Protein AF-0000000081577830 (afdb_homodimer)

Sequence (692 aa):
MSDTYVVVGAGIVGLYTAYSLVYEAGVSPKDITIAAAHIPGDQSINYTSPWAGGNFSCISPGDKKSLSYDRYTYTHLSEIQKRLGGPSCGLDMRPATDYFHKYPPAKKMESLKEYVKDFRILEKSALPKGIVFGISYTTWNFNCPLFLQNLASFLEKLGVTIIKKKLEHLSQAFLSPNTKVVFNCTGIGAITLGGVKDTNVYPTRGQVVVIKAPHIQFNMCLWSNESATYIIPRPNSNGELVMGGFLQKGISTGDTFKHETEDIIKRATKMAPQILDRPLDVVRVAAGLRPSRHGGPRIELEEVEDGKLVIHNYGASGYGYQGGWGMAHDAVRLLIKAQRASQASLMSDTYVVVGAGIVGLYTAYSLVYEAGVSPKDITIAAAHIPGDQSINYTSPWAGGNFSCISPGDKKSLSYDRYTYTHLSEIQKRLGGPSCGLDMRPATDYFHKYPPAKKMESLKEYVKDFRILEKSALPKGIVFGISYTTWNFNCPLFLQNLASFLEKLGVTIIKKKLEHLSQAFLSPNTKVVFNCTGIGAITLGGVKDTNVYPTRGQVVVIKAPHIQFNMCLWSNESATYIIPRPNSNGELVMGGFLQKGISTGDTFKHETEDIIKRATKMAPQILDRPLDVVRVAAGLRPSRHGGPRIELEEVEDGKLVIHNYGASGYGYQGGWGMAHDAVRLLIKAQRASQASL

InterPro domains:
  IPR006076 FAD dependent oxidoreductase [PF01266] (5-332)
  IPR006181 D-amino acid oxidase, conserved site [PS00677] (310-328)
  IPR023209 D-amino-acid oxidase [PIRSF000189] (6-340)
  IPR023209 D-amino-acid oxidase [PTHR11530] (4-336)

Structure (mmCIF, N/CA/C/O backbone):
data_AF-0000000081577830-model_v1
#
loop_
_entity.id
_entity.type
_entity.pdbx_description
1 polymer 'FAD dependent oxidoreductase domain-containing protein'
#
loop_
_atom_site.group_PDB
_atom_site.id
_atom_site.type_symbol
_atom_site.label_atom_id
_atom_site.label_alt_id
_atom_site.label_comp_id
_atom_site.label_asym_id
_atom_site.label_entity_id
_atom_site.label_seq_id
_atom_site.pdbx_PDB_ins_code
_atom_site.Cartn_x
_atom_site.Cartn_y
_atom_site.Cartn_z
_atom_site.occupancy
_atom_site.B_iso_or_equiv
_atom_site.auth_seq_id
_atom_site.auth_comp_id
_atom_site.auth_asym_id
_atom_site.auth_atom_id
_atom_site.pdbx_PDB_model_num
ATOM 1 N N . MET A 1 1 ? -21.297 -30 0.732 1 53.53 1 MET A N 1
ATOM 2 C CA . MET A 1 1 ? -20.047 -29.75 0.029 1 53.53 1 MET A CA 1
ATOM 3 C C . MET A 1 1 ? -18.938 -30.625 0.57 1 53.53 1 MET A C 1
ATOM 5 O O . MET A 1 1 ? -18.734 -30.734 1.784 1 53.53 1 MET A O 1
ATOM 9 N N . SER A 1 2 ? -18.375 -31.672 -0.211 1 71.88 2 SER A N 1
ATOM 10 C CA . SER A 1 2 ? -17.391 -32.562 0.394 1 71.88 2 SER A CA 1
ATOM 11 C C . SER A 1 2 ? -15.984 -31.938 0.302 1 71.88 2 SER A C 1
ATOM 13 O O . SER A 1 2 ? -15.641 -31.312 -0.703 1 71.88 2 SER A O 1
ATOM 15 N N . ASP A 1 3 ? -15.305 -31.312 1.449 1 90.06 3 ASP A N 1
ATOM 16 C CA . ASP A 1 3 ? -13.961 -30.781 1.636 1 90.06 3 ASP A CA 1
ATOM 17 C C . ASP A 1 3 ? -12.953 -31.906 1.854 1 90.06 3 ASP A C 1
ATOM 19 O O . ASP A 1 3 ? -12.164 -31.859 2.807 1 90.06 3 ASP A O 1
ATOM 23 N N . THR A 1 4 ? -13.016 -32.844 0.795 1 96 4 THR A N 1
ATOM 24 C CA . THR A 1 4 ? -12.078 -33.969 0.872 1 96 4 THR A CA 1
ATOM 25 C C . THR A 1 4 ? -10.641 -33.469 0.693 1 96 4 THR A C 1
ATOM 27 O O . THR A 1 4 ? -9.727 -34 1.339 1 96 4 THR A O 1
ATOM 30 N N . TYR A 1 5 ? -10.5 -32.531 -0.197 1 98.5 5 TYR A N 1
ATOM 31 C CA . TYR A 1 5 ? -9.203 -31.922 -0.468 1 98.5 5 TYR A CA 1
ATOM 32 C C . TYR A 1 5 ? -9.211 -30.453 -0.041 1 98.5 5 TYR A C 1
ATOM 34 O O . TYR A 1 5 ? -10.078 -29.688 -0.449 1 98.5 5 TYR A O 1
ATOM 42 N N . VAL A 1 6 ? -8.242 -30.062 0.773 1 98.88 6 VAL A N 1
ATOM 43 C CA . VAL A 1 6 ? -8.133 -28.672 1.206 1 98.88 6 VAL A CA 1
ATOM 44 C C . VAL A 1 6 ? -6.777 -28.109 0.792 1 98.88 6 VAL A C 1
ATOM 46 O O . VAL A 1 6 ? -5.738 -28.734 1.025 1 98.88 6 VAL A O 1
ATOM 49 N N . VAL A 1 7 ? -6.77 -27.062 0.081 1 98.94 7 VAL A N 1
ATOM 50 C CA . VAL A 1 7 ? -5.57 -26.297 -0.226 1 98.94 7 VAL A CA 1
ATOM 51 C C . VAL A 1 7 ? -5.48 -25.078 0.706 1 98.94 7 VAL A C 1
ATOM 53 O O . VAL A 1 7 ? -6.398 -24.266 0.756 1 98.94 7 VAL A O 1
ATOM 56 N N . VAL A 1 8 ? -4.402 -24.969 1.472 1 98.88 8 VAL A N 1
ATOM 57 C CA . VAL A 1 8 ? -4.211 -23.844 2.383 1 98.88 8 VAL A CA 1
ATOM 58 C C . VAL A 1 8 ? -3.371 -22.766 1.702 1 98.88 8 VAL A C 1
ATOM 60 O O . VAL A 1 8 ? -2.176 -22.969 1.469 1 98.88 8 VAL A O 1
ATOM 63 N N . GLY A 1 9 ? -3.977 -21.641 1.479 1 98.69 9 GLY A N 1
ATOM 64 C CA . GLY A 1 9 ? -3.344 -20.547 0.757 1 98.69 9 GLY A CA 1
ATOM 65 C C . GLY A 1 9 ? -3.99 -20.266 -0.586 1 98.69 9 GLY A C 1
ATOM 66 O O . GLY A 1 9 ? -4.211 -21.188 -1.379 1 98.69 9 GLY A O 1
ATOM 67 N N . ALA A 1 10 ? -4.25 -19.031 -0.833 1 98.81 10 ALA A N 1
ATOM 68 C CA . ALA A 1 10 ? -4.91 -18.625 -2.074 1 98.81 10 ALA A CA 1
ATOM 69 C C . ALA A 1 10 ? -3.973 -17.797 -2.949 1 98.81 10 ALA A C 1
ATOM 71 O O . ALA A 1 10 ? -4.422 -16.953 -3.723 1 98.81 10 ALA A O 1
ATOM 72 N N . GLY A 1 11 ? -2.66 -17.922 -2.764 1 98.69 11 GLY A N 1
ATOM 73 C CA . GLY A 1 11 ? -1.699 -17.375 -3.707 1 98.69 11 GLY A CA 1
ATOM 74 C C . GLY A 1 11 ? -1.603 -18.172 -4.992 1 98.69 11 GLY A C 1
ATOM 75 O O . GLY A 1 11 ? -2.398 -19.078 -5.223 1 98.69 11 GLY A O 1
ATOM 76 N N . ILE A 1 12 ? -0.641 -17.844 -5.766 1 98.94 12 ILE A N 1
ATOM 77 C CA . ILE A 1 12 ? -0.564 -18.422 -7.102 1 98.94 12 ILE A CA 1
ATOM 78 C C . ILE A 1 12 ? -0.276 -19.922 -7 1 98.94 12 ILE A C 1
ATOM 80 O O . ILE A 1 12 ? -0.85 -20.719 -7.742 1 98.94 12 ILE A O 1
ATOM 84 N N . VAL A 1 13 ? 0.567 -20.312 -6.074 1 98.88 13 VAL A N 1
ATOM 85 C CA . VAL A 1 13 ? 0.909 -21.719 -5.922 1 98.88 13 VAL A CA 1
ATOM 86 C C . VAL A 1 13 ? -0.317 -22.5 -5.453 1 98.88 13 VAL A C 1
ATOM 88 O O . VAL A 1 13 ? -0.563 -23.609 -5.914 1 98.88 13 VAL A O 1
ATOM 91 N N . GLY A 1 14 ? -1.089 -21.891 -4.559 1 98.94 14 GLY A N 1
ATOM 92 C CA . GLY A 1 14 ? -2.324 -22.531 -4.133 1 98.94 14 GLY A CA 1
ATOM 93 C C . GLY A 1 14 ? -3.34 -22.672 -5.25 1 98.94 14 GLY A C 1
ATOM 94 O O . GLY A 1 14 ? -3.947 -23.734 -5.41 1 98.94 14 GLY A O 1
ATOM 95 N N . LEU A 1 15 ? -3.486 -21.672 -5.984 1 98.94 15 LEU A N 1
ATOM 96 C CA . LEU A 1 15 ? -4.445 -21.703 -7.082 1 98.94 15 LEU A CA 1
ATOM 97 C C . LEU A 1 15 ? -4.004 -22.672 -8.164 1 98.94 15 LEU A C 1
ATOM 99 O O . LEU A 1 15 ? -4.82 -23.438 -8.703 1 98.94 15 LEU A O 1
ATOM 103 N N . TYR A 1 16 ? -2.693 -22.688 -8.484 1 98.94 16 TYR A N 1
ATOM 104 C CA . TYR A 1 16 ? -2.158 -23.688 -9.414 1 98.94 16 TYR A CA 1
ATOM 105 C C . TYR A 1 16 ? -2.408 -25.094 -8.906 1 98.94 16 TYR A C 1
ATOM 107 O O . TYR A 1 16 ? -2.723 -26 -9.688 1 98.94 16 TYR A O 1
ATOM 115 N N . THR A 1 17 ? -2.24 -25.266 -7.625 1 98.94 17 THR A N 1
ATOM 116 C CA . THR A 1 17 ? -2.434 -26.578 -7.035 1 98.94 17 THR A CA 1
ATOM 117 C C . THR A 1 17 ? -3.885 -27.031 -7.176 1 98.94 17 THR A C 1
ATOM 119 O O . THR A 1 17 ? -4.152 -28.156 -7.59 1 98.94 17 THR A O 1
ATOM 122 N N . ALA A 1 18 ? -4.809 -26.141 -6.852 1 98.94 18 ALA A N 1
ATOM 123 C CA . ALA A 1 18 ? -6.223 -26.469 -7.031 1 98.94 18 ALA A CA 1
ATOM 124 C C . ALA A 1 18 ? -6.535 -26.781 -8.492 1 98.94 18 ALA A C 1
ATOM 126 O O . ALA A 1 18 ? -7.266 -27.719 -8.789 1 98.94 18 ALA A O 1
ATOM 127 N N . TYR A 1 19 ? -5.984 -26 -9.367 1 98.88 19 TYR A N 1
ATOM 128 C CA . TYR A 1 19 ? -6.16 -26.219 -10.797 1 98.88 19 TYR A CA 1
ATOM 129 C C . TYR A 1 19 ? -5.648 -27.609 -11.195 1 98.88 19 TYR A C 1
ATOM 131 O O . TYR A 1 19 ? -6.328 -28.328 -11.922 1 98.88 19 TYR A O 1
ATOM 139 N N . SER A 1 20 ? -4.461 -27.969 -10.727 1 98.88 20 SER A N 1
ATOM 140 C CA . SER A 1 20 ? -3.84 -29.25 -11.055 1 98.88 20 SER A CA 1
ATOM 141 C C . SER A 1 20 ? -4.625 -30.406 -10.461 1 98.88 20 SER A C 1
ATOM 143 O O . SER A 1 20 ? -4.691 -31.484 -11.047 1 98.88 20 SER A O 1
ATOM 145 N N . LEU A 1 21 ? -5.207 -30.203 -9.289 1 98.81 21 LEU A N 1
ATOM 146 C CA . LEU A 1 21 ? -6.059 -31.234 -8.703 1 98.81 21 LEU A CA 1
ATOM 147 C C . LEU A 1 21 ? -7.223 -31.562 -9.633 1 98.81 21 LEU A C 1
ATOM 149 O O . LEU A 1 21 ? -7.543 -32.719 -9.836 1 98.81 21 LEU A O 1
ATOM 153 N N . VAL A 1 22 ? -7.816 -30.531 -10.188 1 98.62 22 VAL A N 1
ATOM 154 C CA . VAL A 1 22 ? -8.984 -30.703 -11.055 1 98.62 22 VAL A CA 1
ATOM 155 C C . VAL A 1 22 ? -8.555 -31.344 -12.367 1 98.62 22 VAL A C 1
ATOM 157 O O . VAL A 1 22 ? -9.078 -32.406 -12.758 1 98.62 22 VAL A O 1
ATOM 160 N N . TYR A 1 23 ? -7.523 -30.859 -12.984 1 98.19 23 TYR A N 1
ATOM 161 C CA . TYR A 1 23 ? -7.293 -31.156 -14.398 1 98.19 23 TYR A CA 1
ATOM 162 C C . TYR A 1 23 ? -6.246 -32.25 -14.555 1 98.19 23 TYR A C 1
ATOM 164 O O . TYR A 1 23 ? -6.195 -32.938 -15.578 1 98.19 23 TYR A O 1
ATOM 172 N N . GLU A 1 24 ? -5.414 -32.375 -13.539 1 97.19 24 GLU A N 1
ATOM 173 C CA . GLU A 1 24 ? -4.387 -33.406 -13.641 1 97.19 24 GLU A CA 1
ATOM 174 C C . GLU A 1 24 ? -4.766 -34.656 -12.828 1 97.19 24 GLU A C 1
ATOM 176 O O . GLU A 1 24 ? -4.633 -35.781 -13.305 1 97.19 24 GLU A O 1
ATOM 181 N N . ALA A 1 25 ? -5.273 -34.406 -11.664 1 97.75 25 ALA A N 1
ATOM 182 C CA . ALA A 1 25 ? -5.605 -35.531 -10.789 1 97.75 25 ALA A CA 1
ATOM 183 C C . ALA A 1 25 ? -7.051 -35.969 -11 1 97.75 25 ALA A C 1
ATOM 185 O O . ALA A 1 25 ? -7.457 -37.031 -10.5 1 97.75 25 ALA A O 1
ATOM 186 N N . GLY A 1 26 ? -7.875 -35.188 -11.68 1 97.31 26 GLY A N 1
ATOM 187 C CA . GLY A 1 26 ? -9.25 -35.562 -11.977 1 97.31 26 GLY A CA 1
ATOM 188 C C . GLY A 1 26 ? -10.172 -35.438 -10.773 1 97.31 26 GLY A C 1
ATOM 189 O O . GLY A 1 26 ? -11.234 -36.062 -10.734 1 97.31 26 GLY A O 1
ATOM 190 N N . VAL A 1 27 ? -9.766 -34.656 -9.852 1 97.62 27 VAL A N 1
ATOM 191 C CA . VAL A 1 27 ? -10.57 -34.469 -8.648 1 97.62 27 VAL A CA 1
ATOM 192 C C . VAL A 1 27 ? -11.781 -33.594 -8.984 1 97.62 27 VAL A C 1
ATOM 194 O O . VAL A 1 27 ? -11.664 -32.625 -9.734 1 97.62 27 VAL A O 1
ATOM 197 N N . SER A 1 28 ? -12.961 -33.969 -8.477 1 98.06 28 SER A N 1
ATOM 198 C CA . SER A 1 28 ? -14.133 -33.125 -8.648 1 98.06 28 SER A CA 1
ATOM 199 C C . SER A 1 28 ? -13.938 -31.766 -7.984 1 98.06 28 SER A C 1
ATOM 201 O O . SER A 1 28 ? -13.555 -31.688 -6.816 1 98.06 28 SER A O 1
ATOM 203 N N . PRO A 1 29 ? -14.211 -30.703 -8.695 1 98.31 29 PRO A N 1
ATOM 204 C CA . PRO A 1 29 ? -14.031 -29.375 -8.094 1 98.31 29 PRO A CA 1
ATOM 205 C C . PRO A 1 29 ? -14.836 -29.188 -6.812 1 98.31 29 PRO A C 1
ATOM 207 O O . PRO A 1 29 ? -14.406 -28.469 -5.906 1 98.31 29 PRO A O 1
ATOM 210 N N . LYS A 1 30 ? -15.969 -29.812 -6.723 1 97.75 30 LYS A N 1
ATOM 211 C CA . LYS A 1 30 ? -16.844 -29.672 -5.566 1 97.75 30 LYS A CA 1
ATOM 212 C C . LYS A 1 30 ? -16.219 -30.266 -4.316 1 97.75 30 LYS A C 1
ATOM 214 O O . LYS A 1 30 ? -16.672 -30.031 -3.199 1 97.75 30 LYS A O 1
ATOM 219 N N . ASP A 1 31 ? -15.18 -31.062 -4.484 1 98.12 31 ASP A N 1
ATOM 220 C CA . ASP A 1 31 ? -14.516 -31.719 -3.365 1 98.12 31 ASP A CA 1
ATOM 221 C C . ASP A 1 31 ? -13.305 -30.922 -2.893 1 98.12 31 ASP A C 1
ATOM 223 O O . ASP A 1 31 ? -12.617 -31.312 -1.949 1 98.12 31 ASP A O 1
ATOM 227 N N . ILE A 1 32 ? -13.031 -29.812 -3.512 1 98.75 32 ILE A N 1
ATOM 228 C CA . ILE A 1 32 ? -11.852 -29.016 -3.221 1 98.75 32 ILE A CA 1
ATOM 229 C C . ILE A 1 32 ? -12.258 -27.719 -2.5 1 98.75 32 ILE A C 1
ATOM 231 O O . ILE A 1 32 ? -13.156 -27.016 -2.955 1 98.75 32 ILE A O 1
ATOM 235 N N . THR A 1 33 ? -11.656 -27.422 -1.376 1 98.81 33 THR A N 1
ATOM 236 C CA . THR A 1 33 ? -11.797 -26.156 -0.68 1 98.81 33 THR A CA 1
ATOM 237 C C . THR A 1 33 ? -10.438 -25.469 -0.535 1 98.81 33 THR A C 1
ATOM 239 O O . THR A 1 33 ? -9.469 -26.078 -0.096 1 98.81 33 THR A O 1
ATOM 242 N N . ILE A 1 34 ? -10.344 -24.25 -0.996 1 98.81 34 ILE A N 1
ATOM 243 C CA . ILE A 1 34 ? -9.195 -23.406 -0.701 1 98.81 34 ILE A CA 1
ATOM 244 C C . ILE A 1 34 ? -9.484 -22.562 0.54 1 98.81 34 ILE A C 1
ATOM 246 O O . ILE A 1 34 ? -10.469 -21.812 0.578 1 98.81 34 ILE A O 1
ATOM 250 N N . ALA A 1 35 ? -8.719 -22.719 1.583 1 98.75 35 ALA A N 1
ATOM 251 C CA . ALA A 1 35 ? -8.82 -21.922 2.811 1 98.75 35 ALA A CA 1
ATOM 252 C C . ALA A 1 35 ? -7.621 -20.984 2.957 1 98.75 35 ALA A C 1
ATOM 254 O O . ALA A 1 35 ? -6.469 -21.422 2.902 1 98.75 35 ALA A O 1
ATOM 255 N N . ALA A 1 36 ? -7.828 -19.75 3.131 1 98.62 36 ALA A N 1
ATOM 256 C CA . ALA A 1 36 ? -6.715 -18.797 3.182 1 98.62 36 ALA A CA 1
ATOM 257 C C . ALA A 1 36 ? -7.055 -17.594 4.043 1 98.62 36 ALA A C 1
ATOM 259 O O . ALA A 1 36 ? -8.219 -17.188 4.129 1 98.62 36 ALA A O 1
ATOM 260 N N . ALA A 1 37 ? -6.039 -17.016 4.727 1 98.12 37 ALA A N 1
ATOM 261 C CA . ALA A 1 37 ? -6.215 -15.797 5.512 1 98.12 37 ALA A CA 1
ATOM 262 C C . ALA A 1 37 ? -6.57 -14.617 4.617 1 98.12 37 ALA A C 1
ATOM 264 O O . ALA A 1 37 ? -7.305 -13.711 5.027 1 98.12 37 ALA A O 1
ATOM 265 N N . HIS A 1 38 ? -6.008 -14.586 3.453 1 98.44 38 HIS A N 1
ATOM 266 C CA . HIS A 1 38 ? -6.266 -13.586 2.426 1 98.44 38 HIS A CA 1
ATOM 267 C C . HIS A 1 38 ? -6.617 -14.242 1.095 1 98.44 38 HIS A C 1
ATOM 269 O O . HIS A 1 38 ? -6.035 -15.258 0.725 1 98.44 38 HIS A O 1
ATOM 275 N N . ILE A 1 39 ? -7.527 -13.664 0.391 1 98.31 39 ILE A N 1
ATOM 276 C CA . ILE A 1 39 ? -7.984 -14.188 -0.89 1 98.31 39 ILE A CA 1
ATOM 277 C C . ILE A 1 39 ? -7.785 -13.141 -1.982 1 98.31 39 ILE A C 1
ATOM 279 O O . ILE A 1 39 ? -7.543 -11.969 -1.688 1 98.31 39 ILE A O 1
ATOM 283 N N . PRO A 1 40 ? -7.816 -13.578 -3.281 1 98.38 40 PRO A N 1
ATOM 284 C CA . PRO A 1 40 ? -7.633 -12.594 -4.352 1 98.38 40 PRO A CA 1
ATOM 285 C C . PRO A 1 40 ? -8.562 -11.391 -4.211 1 98.38 40 PRO A C 1
ATOM 287 O O . PRO A 1 40 ? -9.766 -11.555 -4.02 1 98.38 40 PRO A O 1
ATOM 290 N N . GLY A 1 41 ? -8.039 -10.219 -4.301 1 97.06 41 GLY A N 1
ATOM 291 C CA . GLY A 1 41 ? -8.742 -8.969 -4.035 1 97.06 41 GLY A CA 1
ATOM 292 C C . GLY A 1 41 ? -8.297 -8.305 -2.746 1 97.06 41 GLY A C 1
ATOM 293 O O . GLY A 1 41 ? -8.477 -7.094 -2.576 1 97.06 41 GLY A O 1
ATOM 294 N N . ASP A 1 42 ? -7.75 -9.094 -1.823 1 98.44 42 ASP A N 1
ATOM 295 C CA . ASP A 1 42 ? -7.145 -8.555 -0.609 1 98.44 42 ASP A CA 1
ATOM 296 C C . ASP A 1 42 ? -5.715 -8.094 -0.87 1 98.44 42 ASP A C 1
ATOM 298 O O . ASP A 1 42 ? -5.09 -8.508 -1.85 1 98.44 42 ASP A O 1
ATOM 302 N N . GLN A 1 43 ? -5.25 -7.262 -0.071 1 98 43 GLN A N 1
ATOM 303 C CA . GLN A 1 43 ? -3.832 -6.91 -0.058 1 98 43 GLN A CA 1
ATOM 304 C C . GLN A 1 43 ? -3.254 -7.016 1.35 1 98 43 GLN A C 1
ATOM 306 O O . GLN A 1 43 ? -3.854 -6.531 2.311 1 98 43 GLN A O 1
ATOM 311 N N . SER A 1 44 ? -2.164 -7.656 1.452 1 98.19 44 SER A N 1
ATOM 312 C CA . SER A 1 44 ? -1.4 -7.828 2.684 1 98.19 44 SER A CA 1
ATOM 313 C C . SER A 1 44 ? 0.067 -8.117 2.387 1 98.19 44 SER A C 1
ATOM 315 O O . SER A 1 44 ? 0.384 -8.805 1.414 1 98.19 44 SER A O 1
ATOM 317 N N . ILE A 1 45 ? 0.935 -7.637 3.262 1 97.38 45 ILE A N 1
ATOM 318 C CA . ILE A 1 45 ? 2.354 -7.945 3.109 1 97.38 45 ILE A CA 1
ATOM 319 C C . ILE A 1 45 ? 2.568 -9.453 3.223 1 97.38 45 ILE A C 1
ATOM 321 O O . ILE A 1 45 ? 3.535 -9.992 2.68 1 97.38 45 ILE A O 1
ATOM 325 N N . ASN A 1 46 ? 1.596 -10.102 3.838 1 97.12 46 ASN A N 1
ATOM 326 C CA . ASN A 1 46 ? 1.721 -11.539 4.055 1 97.12 46 ASN A CA 1
ATOM 327 C C . ASN A 1 46 ? 1.038 -12.336 2.943 1 97.12 46 ASN A C 1
ATOM 329 O O . ASN A 1 46 ? 1.094 -13.562 2.932 1 97.12 46 ASN A O 1
ATOM 333 N N . TYR A 1 47 ? 0.321 -11.727 2.1 1 98.19 47 TYR A N 1
ATOM 334 C CA . TYR A 1 47 ? -0.254 -12.312 0.896 1 98.19 47 TYR A CA 1
ATOM 335 C C . TYR A 1 47 ? 0.589 -11.984 -0.33 1 98.19 47 TYR A C 1
ATOM 337 O O . TYR A 1 47 ? 0.275 -11.047 -1.072 1 98.19 47 TYR A O 1
ATOM 345 N N . THR A 1 48 ? 1.57 -12.695 -0.574 1 98.19 48 THR A N 1
ATOM 346 C CA . THR A 1 48 ? 2.75 -12.305 -1.339 1 98.19 48 THR A CA 1
ATOM 347 C C . THR A 1 48 ? 2.43 -12.234 -2.83 1 98.19 48 THR A C 1
ATOM 349 O O . THR A 1 48 ? 2.975 -11.398 -3.549 1 98.19 48 THR A O 1
ATOM 352 N N . SER A 1 49 ? 1.497 -12.984 -3.324 1 98.31 49 SER A N 1
ATOM 353 C CA . SER A 1 49 ? 1.323 -13.242 -4.75 1 98.31 49 SER A CA 1
ATOM 354 C C . SER A 1 49 ? 0.891 -11.977 -5.488 1 98.31 49 SER A C 1
ATOM 356 O O . SER A 1 49 ? 1.336 -11.727 -6.609 1 98.31 49 SER A O 1
ATOM 358 N N . PRO A 1 50 ? 0.037 -11.141 -4.844 1 97.56 50 PRO A N 1
ATOM 359 C CA . PRO A 1 50 ? -0.429 -9.984 -5.605 1 97.56 50 PRO A CA 1
ATOM 360 C C . PRO A 1 50 ? 0.676 -8.961 -5.852 1 97.56 50 PRO A C 1
ATOM 362 O O . PRO A 1 50 ? 0.509 -8.047 -6.672 1 97.56 50 PRO A O 1
ATOM 365 N N . TRP A 1 51 ? 1.804 -9.047 -5.203 1 97.44 51 TRP A N 1
ATOM 366 C CA . TRP A 1 51 ? 2.814 -7.992 -5.203 1 97.44 51 TRP A CA 1
ATOM 367 C C . TRP A 1 51 ? 3.893 -8.273 -6.246 1 97.44 51 TRP A C 1
ATOM 369 O O . TRP A 1 51 ? 4.746 -7.426 -6.508 1 97.44 51 TRP A O 1
ATOM 379 N N . ALA A 1 52 ? 3.857 -9.406 -6.848 1 97.5 52 ALA A N 1
ATOM 380 C CA . ALA A 1 52 ? 4.914 -9.828 -7.766 1 97.5 52 ALA A CA 1
ATOM 381 C C . ALA A 1 52 ? 4.938 -8.953 -9.016 1 97.5 52 ALA A C 1
ATOM 383 O O . ALA A 1 52 ? 3.908 -8.406 -9.414 1 97.5 52 ALA A O 1
ATOM 384 N N . GLY A 1 53 ? 6.148 -8.773 -9.594 1 95.94 53 GLY A N 1
ATOM 385 C CA . GLY A 1 53 ? 6.234 -8.148 -10.906 1 95.94 53 GLY A CA 1
ATOM 386 C C . GLY A 1 53 ? 5.52 -8.938 -11.984 1 95.94 53 GLY A C 1
ATOM 387 O O . GLY A 1 53 ? 4.805 -8.359 -12.812 1 95.94 53 GLY A O 1
ATOM 388 N N . GLY A 1 54 ? 5.711 -10.258 -11.93 1 97.06 54 GLY A N 1
ATOM 389 C CA . GLY A 1 54 ? 4.871 -11.156 -12.703 1 97.06 54 GLY A CA 1
ATOM 390 C C . GLY A 1 54 ? 5.387 -11.375 -14.117 1 97.06 54 GLY A C 1
ATOM 391 O O . GLY A 1 54 ? 4.695 -11.078 -15.094 1 97.06 54 GLY A O 1
ATOM 392 N N . ASN A 1 55 ? 6.594 -11.805 -14.273 1 98.19 55 ASN A N 1
ATOM 393 C CA . ASN A 1 55 ? 7.078 -12.227 -15.578 1 98.19 55 ASN A CA 1
ATOM 394 C C . ASN A 1 55 ? 7.867 -13.531 -15.492 1 98.19 55 ASN A C 1
ATOM 396 O O . ASN A 1 55 ? 8.344 -13.906 -14.422 1 98.19 55 ASN A O 1
ATOM 400 N N . PHE A 1 56 ? 7.859 -14.273 -16.578 1 98.38 56 PHE A N 1
ATOM 401 C CA . PHE A 1 56 ? 8.836 -15.352 -16.719 1 98.38 56 PHE A CA 1
ATOM 402 C C . PHE A 1 56 ? 10.219 -14.781 -17.016 1 98.38 56 PHE A C 1
ATOM 404 O O . PHE A 1 56 ? 10.398 -14 -17.953 1 98.38 56 PHE A O 1
ATOM 411 N N . SER A 1 57 ? 11.203 -15.078 -16.156 1 96.06 57 SER A N 1
ATOM 412 C CA . SER A 1 57 ? 12.547 -14.516 -16.266 1 96.06 57 SER A CA 1
ATOM 413 C C . SER A 1 57 ? 13.602 -15.523 -15.844 1 96.06 57 SER A C 1
ATOM 415 O O . SER A 1 57 ? 13.32 -16.719 -15.703 1 96.06 57 SER A O 1
ATOM 417 N N . CYS A 1 58 ? 14.836 -15.047 -15.711 1 94.12 58 CYS A N 1
ATOM 418 C CA . CYS A 1 58 ? 15.961 -15.914 -15.352 1 94.12 58 CYS A CA 1
ATOM 419 C C . CYS A 1 58 ? 16.172 -15.93 -13.836 1 94.12 58 CYS A C 1
ATOM 421 O O . CYS A 1 58 ? 17.25 -16.312 -13.367 1 94.12 58 CYS A O 1
ATOM 423 N N . ILE A 1 59 ? 15.156 -15.648 -13.086 1 92.88 59 ILE A N 1
ATOM 424 C CA . ILE A 1 59 ? 15.297 -15.414 -11.656 1 92.88 59 ILE A CA 1
ATOM 425 C C . ILE A 1 59 ? 15.445 -16.75 -10.93 1 92.88 59 ILE A C 1
ATOM 427 O O . ILE A 1 59 ? 16.078 -16.812 -9.867 1 92.88 59 ILE A O 1
ATOM 431 N N . SER A 1 60 ? 14.859 -17.797 -11.461 1 94.62 60 SER A N 1
ATOM 432 C CA . SER A 1 60 ? 14.875 -19.094 -10.781 1 94.62 60 SER A CA 1
ATOM 433 C C . SER A 1 60 ? 16.281 -19.688 -10.75 1 94.62 60 SER A C 1
ATOM 435 O O . SER A 1 60 ? 17.109 -19.391 -11.625 1 94.62 60 SER A O 1
ATOM 437 N N . PRO A 1 61 ? 16.547 -20.562 -9.758 1 93.31 61 PRO A N 1
ATOM 438 C CA . PRO A 1 61 ? 17.828 -21.25 -9.742 1 93.31 61 PRO A CA 1
ATOM 439 C C . PRO A 1 61 ? 18.016 -22.188 -10.93 1 93.31 61 PRO A C 1
ATOM 441 O O . PRO A 1 61 ? 17.047 -22.516 -11.617 1 93.31 61 PRO A O 1
ATOM 444 N N . GLY A 1 62 ? 19.312 -22.562 -11.086 1 93.69 62 GLY A N 1
ATOM 445 C CA . GLY A 1 62 ? 19.656 -23.391 -12.234 1 93.69 62 GLY A CA 1
ATOM 446 C C . GLY A 1 62 ? 19.625 -24.875 -11.922 1 93.69 62 GLY A C 1
ATOM 447 O O . GLY A 1 62 ? 20.078 -25.688 -12.719 1 93.69 62 GLY A O 1
ATOM 448 N N . ASP A 1 63 ? 19.141 -25.219 -10.719 1 95.19 63 ASP A N 1
ATOM 449 C CA . ASP A 1 63 ? 19.078 -26.641 -10.383 1 95.19 63 ASP A CA 1
ATOM 450 C C . ASP A 1 63 ? 18 -27.344 -11.188 1 95.19 63 ASP A C 1
ATOM 452 O O . ASP A 1 63 ? 17.078 -26.703 -11.703 1 95.19 63 ASP A O 1
ATOM 456 N N . LYS A 1 64 ? 18.062 -28.656 -11.289 1 95.94 64 LYS A N 1
ATOM 457 C CA . LYS A 1 64 ? 17.234 -29.5 -12.156 1 95.94 64 LYS A CA 1
ATOM 458 C C . LYS A 1 64 ? 15.758 -29.312 -11.852 1 95.94 64 LYS A C 1
ATOM 460 O O . LYS A 1 64 ? 14.938 -29.156 -12.758 1 95.94 64 LYS A O 1
ATOM 465 N N . LYS A 1 65 ? 15.359 -29.297 -10.664 1 96.5 65 LYS A N 1
ATOM 466 C CA . LYS A 1 65 ? 13.961 -29.188 -10.273 1 96.5 65 LYS A CA 1
ATOM 467 C C . LYS A 1 65 ? 13.391 -27.828 -10.688 1 96.5 65 LYS A C 1
ATOM 469 O O . LYS A 1 65 ? 12.328 -27.766 -11.305 1 96.5 65 LYS A O 1
ATOM 474 N N . SER A 1 66 ? 14.086 -26.781 -10.336 1 96.88 66 SER A N 1
ATOM 475 C CA . SER A 1 66 ? 13.617 -25.438 -10.672 1 96.88 66 SER A CA 1
ATOM 476 C C . SER A 1 66 ? 13.477 -25.266 -12.188 1 96.88 66 SER A C 1
ATOM 478 O O . SER A 1 66 ? 12.516 -24.656 -12.656 1 96.88 66 SER A O 1
ATOM 480 N N . LEU A 1 67 ? 14.469 -25.828 -12.891 1 97.75 67 LEU A N 1
ATOM 481 C CA . LEU A 1 67 ? 14.406 -25.734 -14.344 1 97.75 67 LEU A CA 1
ATOM 482 C C . LEU A 1 67 ? 13.195 -26.484 -14.891 1 97.75 67 LEU A C 1
ATOM 484 O O . LEU A 1 67 ? 12.562 -26.047 -15.844 1 97.75 67 LEU A O 1
ATOM 488 N N . SER A 1 68 ? 12.906 -27.609 -14.312 1 98.12 68 SER A N 1
ATOM 489 C CA . SER A 1 68 ? 11.75 -28.391 -14.742 1 98.12 68 SER A CA 1
ATOM 490 C C . SER A 1 68 ? 10.445 -27.656 -14.438 1 98.12 68 SER A C 1
ATOM 492 O O . SER A 1 68 ? 9.492 -27.719 -15.219 1 98.12 68 SER A O 1
ATOM 494 N N . TYR A 1 69 ? 10.328 -26.984 -13.289 1 98.69 69 TYR A N 1
ATOM 495 C CA . TYR A 1 69 ? 9.156 -26.188 -12.938 1 98.69 69 TYR A CA 1
ATOM 496 C C . TYR A 1 69 ? 8.922 -25.078 -13.953 1 98.69 69 TYR A C 1
ATOM 498 O O . TYR A 1 69 ? 7.797 -24.859 -14.406 1 98.69 69 TYR A O 1
ATOM 506 N N . ASP A 1 70 ? 10.016 -24.391 -14.273 1 98.56 70 ASP A N 1
ATOM 507 C CA . ASP A 1 70 ? 9.953 -23.312 -15.25 1 98.56 70 ASP A CA 1
ATOM 508 C C . ASP A 1 70 ? 9.453 -23.812 -16.594 1 98.56 70 ASP A C 1
ATOM 510 O O . ASP A 1 70 ? 8.547 -23.219 -17.188 1 98.56 70 ASP A O 1
ATOM 514 N N . ARG A 1 71 ? 10.062 -24.906 -17.031 1 98.75 71 ARG A N 1
ATOM 515 C CA . ARG A 1 71 ? 9.688 -25.469 -18.328 1 98.75 71 ARG A CA 1
ATOM 516 C C . ARG A 1 71 ? 8.211 -25.844 -18.344 1 98.75 71 ARG A C 1
ATOM 518 O O . ARG A 1 71 ? 7.484 -25.5 -19.281 1 98.75 71 ARG A O 1
ATOM 525 N N . TYR A 1 72 ? 7.797 -26.547 -17.344 1 98.81 72 TYR A N 1
ATOM 526 C CA . TYR A 1 72 ? 6.406 -26.984 -17.281 1 98.81 72 TYR A CA 1
ATOM 527 C C . TYR A 1 72 ? 5.461 -25.781 -17.297 1 98.81 72 TYR A C 1
ATOM 529 O O . TYR A 1 72 ? 4.5 -25.766 -18.078 1 98.81 72 TYR A O 1
ATOM 537 N N . THR A 1 73 ? 5.723 -24.828 -16.484 1 98.88 73 THR A N 1
ATOM 538 C CA . THR A 1 73 ? 4.84 -23.672 -16.359 1 98.88 73 THR A CA 1
ATOM 539 C C . THR A 1 73 ? 4.797 -22.891 -17.672 1 98.88 73 THR A C 1
ATOM 541 O O . THR A 1 73 ? 3.719 -22.609 -18.188 1 98.88 73 THR A O 1
ATOM 544 N N . TYR A 1 74 ? 5.984 -22.609 -18.234 1 98.88 74 TYR A N 1
ATOM 545 C CA . TYR A 1 74 ? 6.078 -21.812 -19.453 1 98.88 74 TYR A CA 1
ATOM 546 C C . TYR A 1 74 ? 5.281 -22.453 -20.578 1 98.88 74 TYR A C 1
ATOM 548 O O . TYR A 1 74 ? 4.539 -21.766 -21.281 1 98.88 74 TYR A O 1
ATOM 556 N N . THR A 1 75 ? 5.383 -23.75 -20.703 1 98.75 75 THR A N 1
ATOM 557 C CA . THR A 1 75 ? 4.84 -24.422 -21.875 1 98.75 75 THR A CA 1
ATOM 558 C C . THR A 1 75 ? 3.348 -24.703 -21.703 1 98.75 75 THR A C 1
ATOM 560 O O . THR A 1 75 ? 2.654 -25.031 -22.656 1 98.75 75 THR A O 1
ATOM 563 N N . HIS A 1 76 ? 2.822 -24.5 -20.516 1 98.69 76 HIS A N 1
ATOM 564 C CA . HIS A 1 76 ? 1.43 -24.875 -20.297 1 98.69 76 HIS A CA 1
ATOM 565 C C . HIS A 1 76 ? 0.562 -23.656 -20.047 1 98.69 76 HIS A C 1
ATOM 567 O O . HIS A 1 76 ? -0.668 -23.734 -20.109 1 98.69 76 HIS A O 1
ATOM 573 N N . LEU A 1 77 ? 1.098 -22.516 -19.828 1 98.69 77 LEU A N 1
ATOM 574 C CA . LEU A 1 77 ? 0.358 -21.328 -19.422 1 98.69 77 LEU A CA 1
ATOM 575 C C . LEU A 1 77 ? -0.683 -20.938 -20.469 1 98.69 77 LEU A C 1
ATOM 577 O O . L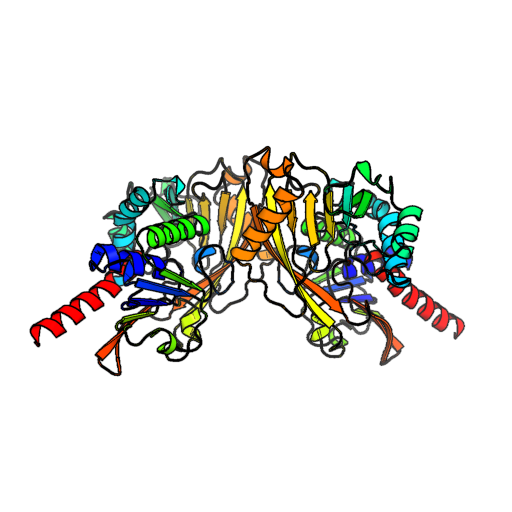EU A 1 77 ? -1.718 -20.359 -20.141 1 98.69 77 LEU A O 1
ATOM 581 N N . SER A 1 78 ? -0.416 -21.266 -21.703 1 98.44 78 SER A N 1
ATOM 582 C CA . SER A 1 78 ? -1.371 -20.953 -22.766 1 98.44 78 SER A CA 1
ATOM 583 C C . SER A 1 78 ? -2.713 -21.625 -22.516 1 98.44 78 SER A C 1
ATOM 585 O O . SER A 1 78 ? -3.762 -21.109 -22.891 1 98.44 78 SER A O 1
ATOM 587 N N . GLU A 1 79 ? -2.672 -22.781 -21.891 1 98.25 79 GLU A N 1
ATOM 588 C CA . GLU A 1 79 ? -3.895 -23.5 -21.562 1 98.25 79 GLU A CA 1
ATOM 589 C C . GLU A 1 79 ? -4.77 -22.703 -20.609 1 98.25 79 GLU A C 1
ATOM 591 O O . GLU A 1 79 ? -5.965 -22.531 -20.844 1 98.25 79 GLU A O 1
ATOM 596 N N . ILE A 1 80 ? -4.16 -22.219 -19.562 1 98.25 80 ILE A N 1
ATOM 597 C CA . ILE A 1 80 ? -4.902 -21.453 -18.578 1 98.25 80 ILE A CA 1
ATOM 598 C C . ILE A 1 80 ? -5.41 -20.156 -19.203 1 98.25 80 ILE A C 1
ATOM 600 O O . ILE A 1 80 ? -6.559 -19.766 -19 1 98.25 80 ILE A O 1
ATOM 604 N N . GLN A 1 81 ? -4.535 -19.5 -19.969 1 98.5 81 GLN A N 1
ATOM 605 C CA . GLN A 1 81 ? -4.953 -18.266 -20.625 1 98.5 81 GLN A CA 1
ATOM 606 C C . GLN A 1 81 ? -6.215 -18.484 -21.453 1 98.5 81 GLN A C 1
ATOM 608 O O . GLN A 1 81 ? -7.164 -17.703 -21.375 1 98.5 81 GLN A O 1
ATOM 613 N N . LYS A 1 82 ? -6.211 -19.562 -22.219 1 98.31 82 LYS A N 1
ATOM 614 C CA . LYS A 1 82 ? -7.348 -19.875 -23.078 1 98.31 82 LYS A CA 1
ATOM 615 C C . LYS A 1 82 ? -8.602 -20.172 -22.25 1 98.31 82 LYS A C 1
ATOM 617 O O . LYS A 1 82 ? -9.68 -19.656 -22.562 1 98.31 82 LYS A O 1
ATOM 622 N N . ARG A 1 83 ? -8.453 -20.891 -21.266 1 97.94 83 ARG A N 1
ATOM 623 C CA . ARG A 1 83 ? -9.586 -21.281 -20.422 1 97.94 83 ARG A CA 1
ATOM 624 C C . ARG A 1 83 ? -10.18 -20.047 -19.734 1 97.94 83 ARG A C 1
ATOM 626 O O . ARG A 1 83 ? -11.391 -20.016 -19.469 1 97.94 83 ARG A O 1
ATOM 633 N N . LEU A 1 84 ? -9.328 -19.078 -19.5 1 98.12 84 LEU A N 1
ATOM 634 C CA . LEU A 1 84 ? -9.781 -17.891 -18.781 1 98.12 84 LEU A CA 1
ATOM 635 C C . LEU A 1 84 ? -10.258 -16.812 -19.75 1 98.12 84 LEU A C 1
ATOM 637 O O . LEU A 1 84 ? -10.562 -15.688 -19.328 1 98.12 84 LEU A O 1
ATOM 641 N N . GLY A 1 85 ? -10.297 -17.062 -20.938 1 96.75 85 GLY A N 1
ATOM 642 C CA . GLY A 1 85 ? -10.93 -16.172 -21.891 1 96.75 85 GLY A CA 1
ATOM 643 C C . GLY A 1 85 ? -9.938 -15.336 -22.688 1 96.75 85 GLY A C 1
ATOM 644 O O . GLY A 1 85 ? -10.32 -14.391 -23.375 1 96.75 85 GLY A O 1
ATOM 645 N N . GLY A 1 86 ? -8.672 -15.656 -22.625 1 97.62 86 GLY A N 1
ATOM 646 C CA . GLY A 1 86 ? -7.68 -14.953 -23.422 1 97.62 86 GLY A CA 1
ATOM 647 C C . GLY A 1 86 ? -6.859 -13.961 -22.625 1 97.62 86 GLY A C 1
ATOM 648 O O . GLY A 1 86 ? -6.785 -14.062 -21.391 1 97.62 86 GLY A O 1
ATOM 649 N N . PRO A 1 87 ? -6.207 -13.023 -23.281 1 96.75 87 PRO A N 1
ATOM 650 C CA . PRO A 1 87 ? -5.258 -12.109 -22.641 1 96.75 87 PRO A CA 1
ATOM 651 C C . PRO A 1 87 ? -5.914 -11.211 -21.594 1 96.75 87 PRO A C 1
ATOM 653 O O . PRO A 1 87 ? -5.238 -10.727 -20.688 1 96.75 87 PRO A O 1
ATOM 656 N N . SER A 1 88 ? -7.168 -11.008 -21.672 1 96.31 88 SER A N 1
ATOM 657 C CA . SER A 1 88 ? -7.883 -10.109 -20.766 1 96.31 88 SER A CA 1
ATOM 658 C C . SER A 1 88 ? -7.902 -10.664 -19.344 1 96.31 88 SER A C 1
ATOM 660 O O . SER A 1 88 ? -8.25 -9.953 -18.406 1 96.31 88 SER A O 1
ATOM 662 N N . CYS A 1 89 ? -7.434 -11.898 -19.156 1 97.81 89 CYS A N 1
ATOM 663 C CA . CYS A 1 89 ? -7.406 -12.5 -17.828 1 97.81 89 CYS A CA 1
ATOM 664 C C . CYS A 1 89 ? -6.191 -12.023 -17.031 1 97.81 89 CYS A C 1
ATOM 666 O O . CYS A 1 89 ? -6.035 -12.367 -15.859 1 97.81 89 CYS A O 1
ATOM 668 N N . GLY A 1 90 ? -5.324 -11.242 -17.656 1 98.06 90 GLY A N 1
ATOM 669 C CA . GLY A 1 90 ? -4.145 -10.703 -17 1 98.06 90 GLY A CA 1
ATOM 670 C C . GLY A 1 90 ? -2.885 -11.5 -17.281 1 98.06 90 GLY A C 1
ATOM 671 O O . GLY A 1 90 ? -1.914 -11.43 -16.531 1 98.06 90 GLY A O 1
ATOM 672 N N . LEU A 1 91 ? -2.877 -12.281 -18.281 1 98.75 91 LEU A N 1
ATOM 673 C CA . LEU A 1 91 ? -1.77 -13.125 -18.719 1 98.75 91 LEU A CA 1
ATOM 674 C C . LEU A 1 91 ? -1.557 -12.992 -20.234 1 98.75 91 LEU A C 1
ATOM 676 O O . LEU A 1 91 ? -2.453 -13.312 -21.016 1 98.75 91 LEU A O 1
ATOM 680 N N . ASP A 1 92 ? -0.398 -12.539 -20.609 1 98.5 92 ASP A N 1
ATOM 681 C CA . ASP A 1 92 ? -0.124 -12.391 -22.031 1 98.5 92 ASP A CA 1
ATOM 682 C C . ASP A 1 92 ? 1.378 -12.398 -22.297 1 98.5 92 ASP A C 1
ATOM 684 O O . ASP A 1 92 ? 2.184 -12.305 -21.375 1 98.5 92 ASP A O 1
ATOM 688 N N . MET A 1 93 ? 1.747 -12.586 -23.547 1 98.62 93 MET A N 1
ATOM 689 C CA . MET A 1 93 ? 3.16 -12.695 -23.906 1 98.62 93 MET A CA 1
ATOM 690 C C . MET A 1 93 ? 3.693 -11.359 -24.422 1 98.62 93 MET A C 1
ATOM 692 O O . MET A 1 93 ? 2.949 -10.578 -25.016 1 98.62 93 MET A O 1
ATOM 696 N N . ARG A 1 94 ? 4.934 -11.078 -24.172 1 98.62 94 ARG A N 1
ATOM 697 C CA . ARG A 1 94 ? 5.668 -9.906 -24.625 1 98.62 94 ARG A CA 1
ATOM 698 C C . ARG A 1 94 ? 7.094 -10.266 -25.031 1 98.62 94 ARG A C 1
ATOM 700 O O . ARG A 1 94 ? 7.648 -11.25 -24.531 1 98.62 94 ARG A O 1
ATOM 707 N N . PRO A 1 95 ? 7.672 -9.477 -25.938 1 98.69 95 PRO A N 1
ATOM 708 C CA . PRO A 1 95 ? 9.117 -9.648 -26.141 1 98.69 95 PRO A CA 1
ATOM 709 C C . PRO A 1 95 ? 9.938 -9.242 -24.922 1 98.69 95 PRO A C 1
ATOM 711 O O . PRO A 1 95 ? 9.539 -8.344 -24.172 1 98.69 95 PRO A O 1
ATOM 714 N N . ALA A 1 96 ? 11.062 -9.914 -24.75 1 98.75 96 ALA A N 1
ATOM 715 C CA . ALA A 1 96 ? 11.922 -9.633 -23.609 1 98.75 96 ALA A CA 1
ATOM 716 C C . ALA A 1 96 ? 13.391 -9.656 -24 1 98.75 96 ALA A C 1
ATOM 718 O O . ALA A 1 96 ? 13.781 -10.398 -24.906 1 98.75 96 ALA A O 1
ATOM 719 N N . THR A 1 97 ? 14.18 -8.812 -23.375 1 98.44 97 THR A N 1
ATOM 720 C CA . THR A 1 97 ? 15.633 -8.828 -23.469 1 98.44 97 THR A CA 1
ATOM 721 C C . THR A 1 97 ? 16.266 -8.836 -22.094 1 98.44 97 THR A C 1
ATOM 723 O O . THR A 1 97 ? 15.938 -8 -21.25 1 98.44 97 THR A O 1
ATOM 726 N N . ASP A 1 98 ? 17.156 -9.773 -21.828 1 97.88 98 ASP A N 1
ATOM 727 C CA . ASP A 1 98 ? 17.938 -9.82 -20.609 1 97.88 98 ASP A CA 1
ATOM 728 C C . ASP A 1 98 ? 19.422 -9.531 -20.891 1 97.88 98 ASP A C 1
ATOM 730 O O . ASP A 1 98 ? 20 -10.086 -21.812 1 97.88 98 ASP A O 1
ATOM 734 N N . TYR A 1 99 ? 19.969 -8.656 -20.094 1 97.56 99 TYR A N 1
ATOM 735 C CA . TYR A 1 99 ? 21.391 -8.367 -20.125 1 97.56 99 TYR A CA 1
ATOM 736 C C . TYR A 1 99 ? 22.078 -8.875 -18.859 1 97.56 99 TYR A C 1
ATOM 738 O O . TYR A 1 99 ? 21.5 -8.797 -17.766 1 97.56 99 TYR A O 1
ATOM 746 N N . PHE A 1 100 ? 23.312 -9.359 -19.016 1 96.62 100 PHE A N 1
ATOM 747 C CA . PHE A 1 100 ? 24.031 -9.945 -17.891 1 96.62 100 PHE A CA 1
ATOM 748 C C . PHE A 1 100 ? 25.422 -9.305 -17.75 1 96.62 100 PHE A C 1
ATOM 750 O O . PHE A 1 100 ? 26.188 -9.266 -18.719 1 96.62 100 PHE A O 1
ATOM 757 N N . HIS A 1 101 ? 25.719 -8.844 -16.531 1 95.19 101 HIS A N 1
ATOM 758 C CA . HIS A 1 101 ? 27.062 -8.359 -16.25 1 95.19 101 HIS A CA 1
ATOM 759 C C . HIS A 1 101 ? 28.047 -9.516 -16.078 1 95.19 101 HIS A C 1
ATOM 761 O O . HIS A 1 101 ? 29.25 -9.336 -16.219 1 95.19 101 HIS A O 1
ATOM 767 N N . LYS A 1 102 ? 27.531 -10.609 -15.758 1 93.5 102 LYS A N 1
ATOM 768 C CA . LYS A 1 102 ? 28.281 -11.859 -15.656 1 93.5 102 LYS A CA 1
ATOM 769 C C . LYS A 1 102 ? 27.609 -12.977 -16.453 1 93.5 102 LYS A C 1
ATOM 771 O O . LYS A 1 102 ? 26.375 -13.07 -16.469 1 93.5 102 LYS A O 1
ATOM 776 N N . TYR A 1 103 ? 28.422 -13.828 -16.969 1 93.38 103 TYR A N 1
ATOM 777 C CA . TYR A 1 103 ? 27.859 -14.914 -17.75 1 93.38 103 TYR A CA 1
ATOM 778 C C . TYR A 1 103 ? 26.922 -15.773 -16.906 1 93.38 103 TYR A C 1
ATOM 780 O O . TYR A 1 103 ? 27.297 -16.234 -15.828 1 93.38 103 TYR A O 1
ATOM 788 N N . PRO A 1 104 ? 25.75 -16.016 -17.406 1 92.88 104 PRO A N 1
ATOM 789 C CA . PRO A 1 104 ? 24.844 -16.922 -16.688 1 92.88 104 PRO A CA 1
ATOM 790 C C . PRO A 1 104 ? 25.25 -18.375 -16.797 1 92.88 104 PRO A C 1
ATOM 792 O O . PRO A 1 104 ? 26.062 -18.734 -17.641 1 92.88 104 PRO A O 1
ATOM 795 N N . PRO A 1 105 ? 24.719 -19.172 -15.953 1 91.5 105 PRO A N 1
ATOM 796 C CA . PRO A 1 105 ? 25.062 -20.594 -16.047 1 91.5 105 PRO A CA 1
ATOM 797 C C . PRO A 1 105 ? 24.656 -21.219 -17.391 1 91.5 105 PRO A C 1
ATOM 799 O O . PRO A 1 105 ? 23.516 -21.031 -17.828 1 91.5 105 PRO A O 1
ATOM 802 N N . ALA A 1 106 ? 25.531 -21.984 -17.891 1 93.31 106 ALA A N 1
ATOM 803 C CA . ALA A 1 106 ? 25.312 -22.578 -19.203 1 93.31 106 ALA A CA 1
ATOM 804 C C . ALA A 1 106 ? 24.078 -23.5 -19.203 1 93.31 106 ALA A C 1
ATOM 806 O O . ALA A 1 106 ? 23.297 -23.516 -20.156 1 93.31 106 ALA A O 1
ATOM 807 N N . LYS A 1 107 ? 23.938 -24.234 -18.188 1 94.81 107 LYS A N 1
ATOM 808 C CA . LYS A 1 107 ? 22.828 -25.188 -18.078 1 94.81 107 LYS A CA 1
ATOM 809 C C . LYS A 1 107 ? 21.484 -24.469 -18.141 1 94.81 107 LYS A C 1
ATOM 811 O O . LYS A 1 107 ? 20.531 -25 -18.719 1 94.81 107 LYS A O 1
ATOM 816 N N . LYS A 1 108 ? 21.422 -23.391 -17.547 1 95.06 108 LYS A N 1
ATOM 817 C CA . LYS A 1 108 ? 20.188 -22.609 -17.562 1 95.06 108 LYS A CA 1
ATOM 818 C C . LYS A 1 108 ? 19.875 -22.109 -18.969 1 95.06 108 LYS A C 1
ATOM 820 O O . LYS A 1 108 ? 18.734 -22.234 -19.438 1 95.06 108 LYS A O 1
ATOM 825 N N . MET A 1 109 ? 20.859 -21.641 -19.641 1 96 109 MET A N 1
ATOM 826 C CA . MET A 1 109 ? 20.672 -21.156 -21 1 96 109 MET A CA 1
ATOM 827 C C . MET A 1 109 ? 20.281 -22.281 -21.938 1 96 109 MET A C 1
ATOM 829 O O . MET A 1 109 ? 19.406 -22.125 -22.797 1 96 109 MET A O 1
ATOM 833 N N . GLU A 1 110 ? 20.922 -23.375 -21.719 1 96.5 110 GLU A N 1
ATOM 834 C CA . GLU A 1 110 ? 20.609 -24.547 -22.531 1 96.5 110 GLU A CA 1
ATOM 835 C C . GLU A 1 110 ? 19.156 -25 -22.312 1 96.5 110 GLU A C 1
ATOM 837 O O . GLU A 1 110 ? 18.469 -25.359 -23.266 1 96.5 110 GLU A O 1
ATOM 842 N N . SER A 1 111 ? 18.734 -24.953 -21.109 1 97.44 111 SER A N 1
ATOM 843 C CA . SER A 1 111 ? 17.359 -25.328 -20.797 1 97.44 111 SER A CA 1
ATOM 844 C C . SER A 1 111 ? 16.359 -24.375 -21.469 1 97.44 111 SER A C 1
ATOM 846 O O . SER A 1 111 ? 15.422 -24.812 -22.125 1 97.44 111 SER A O 1
ATOM 848 N N . LEU A 1 112 ? 16.594 -23.094 -21.312 1 97.69 112 LEU A N 1
ATOM 849 C CA . LEU A 1 112 ? 15.68 -22.094 -21.859 1 97.69 112 LEU A CA 1
ATOM 850 C C . LEU A 1 112 ? 15.57 -22.234 -23.375 1 97.69 112 LEU A C 1
ATOM 852 O O . LEU A 1 112 ? 14.477 -22.125 -23.938 1 97.69 112 LEU A O 1
ATOM 856 N N . LYS A 1 113 ? 16.625 -22.484 -23.969 1 97.44 113 LYS A N 1
ATOM 857 C CA . LYS A 1 113 ? 16.688 -22.594 -25.422 1 97.44 113 LYS A CA 1
ATOM 858 C C . LYS A 1 113 ? 15.742 -23.688 -25.922 1 97.44 113 LYS A C 1
ATOM 860 O O . LYS A 1 113 ? 15.25 -23.609 -27.047 1 97.44 113 LYS A O 1
ATOM 865 N N . GLU A 1 114 ? 15.453 -24.609 -25.109 1 98.06 114 GLU A N 1
ATOM 866 C CA . GLU A 1 114 ? 14.688 -25.797 -25.516 1 98.06 114 GLU A CA 1
ATOM 867 C C . GLU A 1 114 ? 13.203 -25.453 -25.656 1 98.06 114 GLU A C 1
ATOM 869 O O . GLU A 1 114 ? 12.492 -26.109 -26.422 1 98.06 114 GLU A O 1
ATOM 874 N N . TYR A 1 115 ? 12.734 -24.469 -24.953 1 98.38 115 TYR A N 1
ATOM 875 C CA . TYR A 1 115 ? 11.273 -24.391 -24.922 1 98.38 115 TYR A CA 1
ATOM 876 C C . TYR A 1 115 ? 10.805 -22.953 -24.969 1 98.38 115 TYR A C 1
ATOM 878 O O . TYR A 1 115 ? 9.625 -22.688 -25.219 1 98.38 115 TYR A O 1
ATOM 886 N N . VAL A 1 116 ? 11.664 -22.031 -24.719 1 98.62 116 VAL A N 1
ATOM 887 C CA . VAL A 1 116 ? 11.25 -20.641 -24.688 1 98.62 116 VAL A CA 1
ATOM 888 C C . VAL A 1 116 ? 11.109 -20.094 -26.094 1 98.62 116 VAL A C 1
ATOM 890 O O . VAL A 1 116 ? 12.023 -20.25 -26.922 1 98.62 116 VAL A O 1
ATOM 893 N N . LYS A 1 117 ? 10 -19.469 -26.406 1 98.62 117 LYS A N 1
ATOM 894 C CA . LYS A 1 117 ? 9.719 -18.953 -27.734 1 98.62 117 LYS A CA 1
ATOM 895 C C . LYS A 1 117 ? 10.68 -17.844 -28.109 1 98.62 117 LYS A C 1
ATOM 897 O O . LYS A 1 117 ? 10.945 -16.938 -27.312 1 98.62 117 LYS A O 1
ATOM 902 N N . ASP A 1 118 ? 11.266 -17.891 -29.359 1 98.44 118 ASP A N 1
ATOM 903 C CA . ASP A 1 118 ? 12.078 -16.844 -29.984 1 98.44 118 ASP A CA 1
ATOM 904 C C . ASP A 1 118 ? 13.367 -16.609 -29.203 1 98.44 118 ASP A C 1
ATOM 906 O O . ASP A 1 118 ? 13.836 -15.477 -29.109 1 98.44 118 ASP A O 1
ATOM 910 N N . PHE A 1 119 ? 13.836 -17.656 -28.609 1 98.44 119 PHE A N 1
ATOM 911 C CA . PHE A 1 119 ? 15.047 -17.531 -27.812 1 98.44 119 PHE A CA 1
ATOM 912 C C . PHE A 1 119 ? 16.266 -17.297 -28.703 1 98.44 119 PHE A C 1
ATOM 914 O O . PHE A 1 119 ? 16.516 -18.078 -29.625 1 98.44 119 PHE A O 1
ATOM 921 N N . ARG A 1 120 ? 17.016 -16.219 -28.406 1 97.81 120 ARG A N 1
ATOM 922 C CA . ARG A 1 120 ? 18.234 -15.906 -29.141 1 97.81 120 ARG A CA 1
ATOM 923 C C . ARG A 1 120 ? 19.297 -15.328 -28.203 1 97.81 120 ARG A C 1
ATOM 925 O O . ARG A 1 120 ? 18.984 -14.531 -27.328 1 97.81 120 ARG A O 1
ATOM 932 N N . ILE A 1 121 ? 20.484 -15.789 -28.406 1 97.5 121 ILE A N 1
ATOM 933 C CA . ILE A 1 121 ? 21.625 -15.141 -27.781 1 97.5 121 ILE A CA 1
ATOM 934 C C . ILE A 1 121 ? 22.078 -13.938 -28.609 1 97.5 121 ILE A C 1
ATOM 936 O O . ILE A 1 121 ? 22.234 -14.039 -29.828 1 97.5 121 ILE A O 1
ATOM 940 N N . LEU A 1 122 ? 22.203 -12.844 -27.922 1 97.69 122 LEU A N 1
ATOM 941 C CA . LEU A 1 122 ? 22.562 -11.617 -28.625 1 97.69 122 LEU A CA 1
ATOM 942 C C . LEU A 1 122 ? 24.047 -11.617 -29 1 97.69 122 LEU A C 1
ATOM 944 O O . LEU A 1 122 ? 24.875 -12.102 -28.219 1 97.69 122 LEU A O 1
ATOM 948 N N . GLU A 1 123 ? 24.297 -10.984 -30.141 1 96.69 123 GLU A N 1
ATOM 949 C CA . GLU A 1 123 ? 25.688 -10.836 -30.562 1 96.69 123 GLU A CA 1
ATOM 950 C C . GLU A 1 123 ? 26.438 -9.859 -29.656 1 96.69 123 GLU A C 1
ATOM 952 O O . GLU A 1 123 ? 25.859 -8.875 -29.188 1 96.69 123 GLU A O 1
ATOM 957 N N . LYS A 1 124 ? 27.703 -10.125 -29.516 1 94.06 124 LYS A N 1
ATOM 958 C CA . LYS A 1 124 ? 28.531 -9.281 -28.656 1 94.06 124 LYS A CA 1
ATOM 959 C C . LYS A 1 124 ? 28.484 -7.824 -29.109 1 94.06 124 LYS A C 1
ATOM 961 O O . LYS A 1 124 ? 28.5 -6.914 -28.266 1 94.06 124 LYS A O 1
ATOM 966 N N . SER A 1 125 ? 28.391 -7.621 -30.375 1 93.81 125 SER A N 1
ATOM 967 C CA . SER A 1 125 ? 28.406 -6.273 -30.938 1 93.81 125 SER A CA 1
ATOM 968 C C . SER A 1 125 ? 27.141 -5.512 -30.594 1 93.81 125 SER A C 1
ATOM 970 O O . SER A 1 125 ? 27.109 -4.277 -30.641 1 93.81 125 SER A O 1
ATOM 972 N N . ALA A 1 126 ? 26.156 -6.234 -30.234 1 92.5 126 ALA A N 1
ATOM 973 C CA . ALA A 1 126 ? 24.859 -5.621 -29.953 1 92.5 126 ALA A CA 1
ATOM 974 C C . ALA A 1 126 ? 24.703 -5.324 -28.453 1 92.5 126 ALA A C 1
ATOM 976 O O . ALA A 1 126 ? 23.734 -4.695 -28.031 1 92.5 126 ALA A O 1
ATOM 977 N N . LEU A 1 127 ? 25.672 -5.738 -27.703 1 95.38 127 LEU A N 1
ATOM 978 C CA . LEU A 1 127 ? 25.547 -5.609 -26.25 1 95.38 127 LEU A CA 1
ATOM 979 C C . LEU A 1 127 ? 25.984 -4.223 -25.797 1 95.38 127 LEU A C 1
ATOM 981 O O . LEU A 1 127 ? 26.953 -3.662 -26.312 1 95.38 127 LEU A O 1
ATOM 985 N N . PRO A 1 128 ? 25.203 -3.639 -24.906 1 92.88 128 PRO A N 1
ATOM 986 C CA . PRO A 1 128 ? 25.656 -2.379 -24.312 1 92.88 128 PRO A CA 1
ATOM 987 C C . PRO A 1 128 ? 27 -2.512 -23.594 1 92.88 128 PRO A C 1
ATOM 989 O O . PRO A 1 128 ? 27.453 -3.627 -23.328 1 92.88 128 PRO A O 1
ATOM 992 N N . LYS A 1 129 ? 27.594 -1.296 -23.312 1 90.94 129 LYS A N 1
ATOM 993 C CA . LYS A 1 129 ? 28.891 -1.274 -22.625 1 90.94 129 LYS A CA 1
ATOM 994 C C . LYS A 1 129 ? 28.797 -1.958 -21.266 1 90.94 129 LYS A C 1
ATOM 996 O O . LYS A 1 129 ? 27.859 -1.705 -20.5 1 90.94 129 LYS A O 1
ATOM 1001 N N . GLY A 1 130 ? 29.672 -2.834 -21.031 1 91.56 130 GLY A N 1
ATOM 1002 C CA . GLY A 1 130 ? 29.75 -3.469 -19.719 1 91.56 130 GLY A CA 1
ATOM 1003 C C . GLY A 1 130 ? 28.953 -4.754 -19.625 1 91.56 130 GLY A C 1
ATOM 1004 O O . GLY A 1 130 ? 29.125 -5.527 -18.688 1 91.56 130 GLY A O 1
ATOM 1005 N N . ILE A 1 131 ? 28.188 -5.023 -20.609 1 95.38 131 ILE A N 1
ATOM 1006 C CA . ILE A 1 131 ? 27.375 -6.23 -20.641 1 95.38 131 ILE A CA 1
ATOM 1007 C C . ILE A 1 131 ? 28.125 -7.348 -21.359 1 95.38 131 ILE A C 1
ATOM 1009 O O . ILE A 1 131 ? 28.672 -7.137 -22.438 1 95.38 131 ILE A O 1
ATOM 1013 N N . VAL A 1 132 ? 28.172 -8.523 -20.797 1 95.62 132 VAL A N 1
ATOM 1014 C CA . VAL A 1 132 ? 29.016 -9.578 -21.359 1 95.62 132 VAL A CA 1
ATOM 1015 C C . VAL A 1 132 ? 28.141 -10.617 -22.062 1 95.62 132 VAL A C 1
ATOM 1017 O O . VAL A 1 132 ? 28.641 -11.445 -22.812 1 95.62 132 VAL A O 1
ATOM 1020 N N . PHE A 1 133 ? 26.891 -10.633 -21.75 1 96.75 133 PHE A N 1
ATOM 1021 C CA . PHE A 1 133 ? 25.969 -11.609 -22.328 1 96.75 133 PHE A CA 1
ATOM 1022 C C . PHE A 1 133 ? 24.562 -11.047 -22.422 1 96.75 133 PHE A C 1
ATOM 1024 O O . PHE A 1 133 ? 24.172 -10.203 -21.609 1 96.75 133 PHE A O 1
ATOM 1031 N N . GLY A 1 134 ? 23.812 -11.422 -23.422 1 97.88 134 GLY A N 1
ATOM 1032 C CA . GLY A 1 134 ? 22.453 -10.977 -23.609 1 97.88 134 GLY A CA 1
ATOM 1033 C C . GLY A 1 134 ? 21.594 -12 -24.344 1 97.88 134 GLY A C 1
ATOM 1034 O O . GLY A 1 134 ? 22.094 -12.758 -25.172 1 97.88 134 GLY A O 1
ATOM 1035 N N . ILE A 1 135 ? 20.359 -12.039 -23.969 1 98.25 135 ILE A N 1
ATOM 1036 C CA . ILE A 1 135 ? 19.422 -12.898 -24.672 1 98.25 135 ILE A CA 1
ATOM 1037 C C . ILE A 1 135 ? 18.141 -12.125 -25 1 98.25 135 ILE A C 1
ATOM 1039 O O . ILE A 1 135 ? 17.812 -11.156 -24.312 1 98.25 135 ILE A O 1
ATOM 1043 N N . SER A 1 136 ? 17.453 -12.508 -26.062 1 98.38 136 SER A N 1
ATOM 1044 C CA . SER A 1 136 ? 16.094 -12.086 -26.375 1 98.38 136 SER A CA 1
ATOM 1045 C C . SER A 1 136 ? 15.156 -13.273 -26.484 1 98.38 136 SER A C 1
ATOM 1047 O O . SER A 1 136 ? 15.578 -14.383 -26.828 1 98.38 136 SER A O 1
ATOM 1049 N N . TYR A 1 137 ? 13.945 -13.086 -26.156 1 98.62 137 TYR A N 1
ATOM 1050 C CA . TYR A 1 137 ? 12.953 -14.156 -26.141 1 98.62 137 TYR A CA 1
ATOM 1051 C C . TYR A 1 137 ? 11.547 -13.594 -25.953 1 98.62 137 TYR A C 1
ATOM 1053 O O . TYR A 1 137 ? 11.367 -12.383 -25.844 1 98.62 137 TYR A O 1
ATOM 1061 N N . THR A 1 138 ? 10.539 -14.469 -26.094 1 98.81 138 THR A N 1
ATOM 1062 C CA . THR A 1 138 ? 9.156 -14.117 -25.781 1 98.81 138 THR A CA 1
ATOM 1063 C C . THR A 1 138 ? 8.766 -14.633 -24.406 1 98.81 138 THR A C 1
ATOM 1065 O O . THR A 1 138 ? 8.938 -15.82 -24.109 1 98.81 138 THR A O 1
ATOM 1068 N N . THR A 1 139 ? 8.305 -13.781 -23.609 1 98.75 139 THR A N 1
ATOM 1069 C CA . THR A 1 139 ? 8.047 -14.133 -22.219 1 98.75 139 THR A CA 1
ATOM 1070 C C . THR A 1 139 ? 6.562 -14.023 -21.891 1 98.75 139 THR A C 1
ATOM 1072 O O . THR A 1 139 ? 5.797 -13.43 -22.656 1 98.75 139 THR A O 1
ATOM 1075 N N . TRP A 1 140 ? 6.148 -14.688 -20.812 1 98.88 140 TRP A N 1
ATOM 1076 C CA . TRP A 1 140 ? 4.836 -14.492 -20.219 1 98.88 140 TRP A CA 1
ATOM 1077 C C . TRP A 1 140 ? 4.867 -13.352 -19.203 1 98.88 140 TRP A C 1
ATOM 1079 O O . TRP A 1 140 ? 5.746 -13.312 -18.328 1 98.88 140 TRP A O 1
ATOM 1089 N N . ASN A 1 141 ? 3.984 -12.406 -19.328 1 98.81 141 ASN A N 1
ATOM 1090 C CA . ASN A 1 141 ? 3.748 -11.367 -18.344 1 98.81 141 ASN A CA 1
ATOM 1091 C C . ASN A 1 141 ? 2.414 -11.57 -17.625 1 98.81 141 ASN A C 1
ATOM 1093 O O . ASN A 1 141 ? 1.435 -12 -18.234 1 98.81 141 ASN A O 1
ATOM 1097 N N . PHE A 1 142 ? 2.439 -11.234 -16.359 1 98.75 142 PHE A N 1
ATOM 1098 C CA . PHE A 1 142 ? 1.243 -11.367 -15.539 1 98.75 142 PHE A CA 1
ATOM 1099 C C . PHE A 1 142 ? 0.836 -10.016 -14.961 1 98.75 142 PHE A C 1
ATOM 1101 O O . PHE A 1 142 ? 1.676 -9.273 -14.438 1 98.75 142 PHE A O 1
ATOM 1108 N N . ASN A 1 143 ? -0.393 -9.641 -15.156 1 98.25 143 ASN A N 1
ATOM 1109 C CA . ASN A 1 143 ? -1.051 -8.781 -14.18 1 98.25 143 ASN A CA 1
ATOM 1110 C C . ASN A 1 143 ? -1.482 -9.562 -12.945 1 98.25 143 ASN A C 1
ATOM 1112 O O . ASN A 1 143 ? -2.594 -10.094 -12.891 1 98.25 143 ASN A O 1
ATOM 1116 N N . CYS A 1 144 ? -0.622 -9.562 -11.992 1 98.25 144 CYS A N 1
ATOM 1117 C CA . CYS A 1 144 ? -0.676 -10.57 -10.945 1 98.25 144 CYS A CA 1
ATOM 1118 C C . CYS A 1 144 ? -1.987 -10.477 -10.172 1 98.25 144 CYS A C 1
ATOM 1120 O O . CYS A 1 144 ? -2.697 -11.477 -10.023 1 98.25 144 CYS A O 1
ATOM 1122 N N . PRO A 1 145 ? -2.4 -9.266 -9.68 1 97.25 145 PRO A N 1
ATOM 1123 C CA . PRO A 1 145 ? -3.678 -9.227 -8.961 1 97.25 145 PRO A CA 1
ATOM 1124 C C . PRO A 1 145 ? -4.859 -9.641 -9.836 1 97.25 145 PRO A C 1
ATOM 1126 O O . PRO A 1 145 ? -5.742 -10.375 -9.383 1 97.25 145 PRO A O 1
ATOM 1129 N N . LEU A 1 146 ? -4.875 -9.203 -11.078 1 97 146 LEU A N 1
ATOM 1130 C CA . LEU A 1 146 ? -5.973 -9.508 -11.984 1 97 146 LEU A CA 1
ATOM 1131 C C . LEU A 1 146 ? -6 -11 -12.32 1 97 146 LEU A C 1
ATOM 1133 O O . LEU A 1 146 ? -7.062 -11.625 -12.305 1 97 146 LEU A O 1
ATOM 1137 N N . PHE A 1 147 ? -4.859 -11.547 -12.633 1 98.69 147 PHE A N 1
ATOM 1138 C CA . PHE A 1 147 ? -4.762 -12.961 -12.969 1 98.69 147 PHE A CA 1
ATOM 1139 C C . PHE A 1 147 ? -5.207 -13.828 -11.797 1 98.69 147 PHE A C 1
ATOM 1141 O O . PHE A 1 147 ? -5.953 -14.789 -11.977 1 98.69 147 PHE A O 1
ATOM 1148 N N . LEU A 1 148 ? -4.766 -13.5 -10.57 1 98.75 148 LEU A N 1
ATOM 1149 C CA . LEU A 1 148 ? -5.18 -14.227 -9.375 1 98.75 148 LEU A CA 1
ATOM 1150 C C . LEU A 1 148 ? -6.699 -14.234 -9.234 1 98.75 148 LEU A C 1
ATOM 1152 O O . LEU A 1 148 ? -7.301 -15.281 -8.984 1 98.75 148 LEU A O 1
ATOM 1156 N N . GLN A 1 149 ? -7.27 -13.094 -9.398 1 98.06 149 GLN A N 1
ATOM 1157 C CA . GLN A 1 149 ? -8.719 -12.961 -9.258 1 98.06 149 GLN A CA 1
ATOM 1158 C C . GLN A 1 149 ? -9.453 -13.797 -10.305 1 98.06 149 GLN A C 1
ATOM 1160 O O . GLN A 1 149 ? -10.422 -14.484 -9.992 1 98.06 149 GLN A O 1
ATOM 1165 N N . ASN A 1 150 ? -8.992 -13.711 -11.516 1 98.62 150 ASN A N 1
ATOM 1166 C CA . ASN A 1 150 ? -9.656 -14.43 -12.602 1 98.62 150 ASN A CA 1
ATOM 1167 C C . ASN A 1 150 ? -9.5 -15.938 -12.453 1 98.62 150 ASN A C 1
ATOM 1169 O O . ASN A 1 150 ? -10.43 -16.688 -12.727 1 98.62 150 ASN A O 1
ATOM 1173 N N . LEU A 1 151 ? -8.289 -16.344 -12.039 1 98.88 151 LEU A N 1
ATOM 1174 C CA . LEU A 1 151 ? -8.07 -17.766 -11.828 1 98.88 151 LEU A CA 1
ATOM 1175 C C . LEU A 1 151 ? -8.922 -18.297 -10.68 1 98.88 151 LEU A C 1
ATOM 1177 O O . LEU A 1 151 ? -9.531 -19.359 -10.781 1 98.88 151 LEU A O 1
ATOM 1181 N N . ALA A 1 152 ? -9.023 -17.531 -9.586 1 98.81 152 ALA A N 1
ATOM 1182 C CA . ALA A 1 152 ? -9.867 -17.891 -8.453 1 98.81 152 ALA A CA 1
ATOM 1183 C C . ALA A 1 152 ? -11.336 -17.984 -8.867 1 98.81 152 ALA A C 1
ATOM 1185 O O . ALA A 1 152 ? -12.023 -18.938 -8.523 1 98.81 152 ALA A O 1
ATOM 1186 N N . SER A 1 153 ? -11.781 -16.984 -9.586 1 98.56 153 SER A N 1
ATOM 1187 C CA . SER A 1 153 ? -13.164 -16.953 -10.047 1 98.56 153 SER A CA 1
ATOM 1188 C C . SER A 1 153 ? -13.477 -18.156 -10.938 1 98.56 153 SER A C 1
ATOM 1190 O O . SER A 1 153 ? -14.547 -18.75 -10.836 1 98.56 153 SER A O 1
ATOM 1192 N N . PHE A 1 154 ? -12.594 -18.453 -11.82 1 98.75 154 PHE A N 1
ATOM 1193 C CA . PHE A 1 154 ? -12.734 -19.609 -12.711 1 98.75 154 PHE A CA 1
ATOM 1194 C C . PHE A 1 154 ? -12.898 -20.891 -11.906 1 98.75 154 PHE A C 1
ATOM 1196 O O . PHE A 1 154 ? -13.789 -21.688 -12.18 1 98.75 154 PHE A O 1
ATOM 1203 N N . LEU A 1 155 ? -12.016 -21.062 -10.883 1 98.81 155 LEU A N 1
ATOM 1204 C CA . LEU A 1 155 ? -12.07 -22.25 -10.039 1 98.81 155 LEU A CA 1
ATOM 1205 C C . LEU A 1 155 ? -13.383 -22.312 -9.273 1 98.81 155 LEU A C 1
ATOM 1207 O O . LEU A 1 155 ? -13.977 -23.391 -9.133 1 98.81 155 LEU A O 1
ATOM 1211 N N . GLU A 1 156 ? -13.828 -21.156 -8.797 1 98.69 156 GLU A N 1
ATOM 1212 C CA . GLU A 1 156 ? -15.109 -21.109 -8.094 1 98.69 156 GLU A CA 1
ATOM 1213 C C . GLU A 1 156 ? -16.266 -21.5 -9.016 1 98.69 156 GLU A C 1
ATOM 1215 O O . GLU A 1 156 ? -17.172 -22.219 -8.609 1 98.69 156 GLU A O 1
ATOM 1220 N N . LYS A 1 157 ? -16.219 -21.031 -10.219 1 98.44 157 LYS A N 1
ATOM 1221 C CA . LYS A 1 157 ? -17.25 -21.375 -11.203 1 98.44 157 LYS A CA 1
ATOM 1222 C C . LYS A 1 157 ? -17.266 -22.859 -11.508 1 98.44 157 LYS A C 1
ATOM 1224 O O . LYS A 1 157 ? -18.312 -23.438 -11.812 1 98.44 157 LYS A O 1
ATOM 1229 N N . LEU A 1 158 ? -16.078 -23.5 -11.438 1 98.06 158 LEU A N 1
ATOM 1230 C CA . LEU A 1 158 ? -15.977 -24.938 -11.641 1 98.06 158 LEU A CA 1
ATOM 1231 C C . LEU A 1 158 ? -16.578 -25.703 -10.461 1 98.06 158 LEU A C 1
ATOM 1233 O O . LEU A 1 158 ? -16.922 -26.875 -10.586 1 98.06 158 LEU A O 1
ATOM 1237 N N . GLY A 1 159 ? -16.703 -25.047 -9.344 1 98.31 159 GLY A N 1
ATOM 1238 C CA . GLY A 1 159 ? -17.297 -25.688 -8.18 1 98.31 159 GLY A CA 1
ATOM 1239 C C . GLY A 1 159 ? -16.375 -25.719 -6.977 1 98.31 159 GLY A C 1
ATOM 1240 O O . GLY A 1 159 ? -16.75 -26.188 -5.906 1 98.31 159 GLY A O 1
ATOM 1241 N N . VAL A 1 160 ? -15.109 -25.203 -7.129 1 98.75 160 VAL A N 1
ATOM 1242 C CA . VAL A 1 160 ? -14.188 -25.109 -6.004 1 98.75 160 VAL A CA 1
ATOM 1243 C C . VAL A 1 160 ? -14.703 -24.094 -4.992 1 98.75 160 VAL A C 1
ATOM 1245 O O . VAL A 1 160 ? -15.188 -23.031 -5.367 1 98.75 160 VAL A O 1
ATOM 1248 N N . THR A 1 161 ? -14.609 -24.422 -3.721 1 98.5 161 THR A N 1
ATOM 1249 C CA . THR A 1 161 ? -14.992 -23.484 -2.67 1 98.5 161 THR A CA 1
ATOM 1250 C C . THR A 1 161 ? -13.773 -22.719 -2.168 1 98.5 161 THR A C 1
ATOM 1252 O O . THR A 1 161 ? -12.719 -23.312 -1.923 1 98.5 161 THR A O 1
ATOM 1255 N N . ILE A 1 162 ? -13.844 -21.469 -2.084 1 98.5 162 ILE A N 1
ATOM 1256 C CA . ILE A 1 162 ? -12.797 -20.656 -1.486 1 98.5 162 ILE A CA 1
ATOM 1257 C C . ILE A 1 162 ? -13.336 -19.969 -0.227 1 98.5 162 ILE A C 1
ATOM 1259 O O . ILE A 1 162 ? -14.336 -19.25 -0.282 1 98.5 162 ILE A O 1
ATOM 1263 N N . ILE A 1 163 ? -12.727 -20.234 0.879 1 98.12 163 ILE A N 1
ATOM 1264 C CA . ILE A 1 163 ? -13.188 -19.625 2.127 1 98.12 163 ILE A CA 1
ATOM 1265 C C . ILE A 1 163 ? -12.062 -18.797 2.74 1 98.12 163 ILE A C 1
ATOM 1267 O O . ILE A 1 163 ? -10.891 -19.172 2.656 1 98.12 163 ILE A O 1
ATOM 1271 N N . LYS A 1 164 ? -12.391 -17.688 3.23 1 97.56 164 LYS A N 1
ATOM 1272 C CA . LYS A 1 164 ? -11.453 -16.875 3.988 1 97.56 164 LYS A CA 1
ATOM 1273 C C . LYS A 1 164 ? -11.336 -17.359 5.43 1 97.56 164 LYS A C 1
ATOM 1275 O O . LYS A 1 164 ? -12.258 -17.172 6.227 1 97.56 164 LYS A O 1
ATOM 1280 N N . LYS A 1 165 ? -10.219 -17.891 5.77 1 97.44 165 LYS A N 1
ATOM 1281 C CA . LYS A 1 165 ? -9.992 -18.469 7.086 1 97.44 165 LYS A CA 1
ATOM 1282 C C . LYS A 1 165 ? -8.508 -18.453 7.449 1 97.44 165 LYS A C 1
ATOM 1284 O O . LYS A 1 165 ? -7.676 -19 6.73 1 97.44 165 LYS A O 1
ATOM 1289 N N . LYS A 1 166 ? -8.188 -17.781 8.516 1 96.94 166 LYS A N 1
ATOM 1290 C CA . LYS A 1 166 ? -6.816 -17.812 9.031 1 96.94 166 LYS A CA 1
ATOM 1291 C C . LYS A 1 166 ? -6.594 -19.031 9.922 1 96.94 166 LYS A C 1
ATOM 1293 O O . LYS A 1 166 ? -7.34 -19.25 10.875 1 96.94 166 LYS A O 1
ATOM 1298 N N . LEU A 1 167 ? -5.641 -19.812 9.602 1 98.25 167 LEU A N 1
ATOM 1299 C CA . LEU A 1 167 ? -5.289 -20.984 10.391 1 98.25 167 LEU A CA 1
ATOM 1300 C C . LEU A 1 167 ? -4.098 -20.688 11.297 1 98.25 167 LEU A C 1
ATOM 1302 O O . LEU A 1 167 ? -3.109 -20.094 10.859 1 98.25 167 LEU A O 1
ATOM 1306 N N . GLU A 1 168 ? -4.211 -21.062 12.5 1 98.06 168 GLU A N 1
ATOM 1307 C CA . GLU A 1 168 ? -3.098 -20.922 13.438 1 98.06 168 GLU A CA 1
ATOM 1308 C C . GLU A 1 168 ? -2.227 -22.172 13.445 1 98.06 168 GLU A C 1
ATOM 1310 O O . GLU A 1 168 ? -1.06 -22.125 13.836 1 98.06 168 GLU A O 1
ATOM 1315 N N . HIS A 1 169 ? -2.834 -23.234 13.117 1 98.62 169 HIS A N 1
ATOM 1316 C CA . HIS A 1 169 ? -2.184 -24.547 13.047 1 98.62 169 HIS A CA 1
ATOM 1317 C C . HIS A 1 169 ? -2.656 -25.328 11.828 1 98.62 169 HIS A C 1
ATOM 1319 O O . HIS A 1 169 ? -3.844 -25.312 11.492 1 98.62 169 HIS A O 1
ATOM 1325 N N . LEU A 1 170 ? -1.715 -26.078 11.219 1 98.44 170 LEU A N 1
ATOM 1326 C CA . LEU A 1 170 ? -2.027 -26.781 9.984 1 98.44 170 LEU A CA 1
ATOM 1327 C C . LEU A 1 170 ? -3.131 -27.812 10.211 1 98.44 170 LEU A C 1
ATOM 1329 O O . LEU A 1 170 ? -3.918 -28.094 9.305 1 98.44 170 LEU A O 1
ATOM 1333 N N . SER A 1 171 ? -3.223 -28.328 11.43 1 97.5 171 SER A N 1
ATOM 1334 C CA . SER A 1 171 ? -4.238 -29.328 11.727 1 97.5 171 SER A CA 1
ATOM 1335 C C . SER A 1 171 ? -5.645 -28.766 11.555 1 97.5 171 SER A C 1
ATOM 1337 O O . SER A 1 171 ? -6.598 -29.516 11.328 1 97.5 171 SER A O 1
ATOM 1339 N N . GLN A 1 172 ? -5.766 -27.438 11.617 1 98.19 172 GLN A N 1
ATOM 1340 C CA . GLN A 1 172 ? -7.059 -26.781 11.445 1 98.19 172 GLN A CA 1
ATOM 1341 C C . GLN A 1 172 ? -7.516 -26.844 9.992 1 98.19 172 GLN A C 1
ATOM 1343 O O . GLN A 1 172 ? -8.68 -26.562 9.688 1 98.19 172 GLN A O 1
ATOM 1348 N N . ALA A 1 173 ? -6.609 -27.25 9.102 1 98.19 173 ALA A N 1
ATOM 1349 C CA . ALA A 1 173 ? -6.941 -27.344 7.684 1 98.19 173 ALA A CA 1
ATOM 1350 C C . ALA A 1 173 ? -7.82 -28.562 7.41 1 98.19 173 ALA A C 1
ATOM 1352 O O . ALA A 1 173 ? -8.438 -28.656 6.348 1 98.19 173 ALA A O 1
ATOM 1353 N N . PHE A 1 174 ? -7.719 -29.5 8.281 1 97.62 174 PHE A N 1
ATOM 1354 C CA . PHE A 1 174 ? -8.688 -30.578 8.203 1 97.62 174 PHE A CA 1
ATOM 1355 C C . PHE A 1 174 ? -10.07 -30.109 8.648 1 97.62 174 PHE A C 1
ATOM 1357 O O . PHE A 1 174 ? -10.508 -30.422 9.758 1 97.62 174 PHE A O 1
ATOM 1364 N N . LEU A 1 175 ? -10.781 -29.438 7.832 1 96.81 175 LEU A N 1
ATOM 1365 C CA . LEU A 1 175 ? -11.953 -28.609 8.07 1 96.81 175 LEU A CA 1
ATOM 1366 C C . LEU A 1 175 ? -13.141 -29.453 8.531 1 96.81 175 LEU A C 1
ATOM 1368 O O . LEU A 1 175 ? -14.055 -28.938 9.172 1 96.81 175 LEU A O 1
ATOM 1372 N N . SER A 1 176 ? -13.211 -30.719 8.117 1 94.94 176 SER A N 1
ATOM 1373 C CA . SER A 1 176 ? -14.273 -31.641 8.492 1 94.94 176 SER A CA 1
ATOM 1374 C C . SER A 1 176 ? -13.742 -33.062 8.57 1 94.94 176 SER A C 1
ATOM 1376 O O . SER A 1 176 ? -12.617 -33.344 8.156 1 94.94 176 SER A O 1
ATOM 1378 N N . PRO A 1 177 ? -14.484 -34 9.07 1 93.25 177 PRO A N 1
ATOM 1379 C CA . PRO A 1 177 ? -14.055 -35.406 9.109 1 93.25 177 PRO A CA 1
ATOM 1380 C C . PRO A 1 177 ? -13.844 -35.969 7.715 1 93.25 177 PRO A C 1
ATOM 1382 O O . PRO A 1 177 ? -13.172 -37 7.566 1 93.25 177 PRO A O 1
ATOM 1385 N N . ASN A 1 178 ? -14.336 -35.281 6.754 1 94.44 178 ASN A N 1
ATOM 1386 C CA . ASN A 1 178 ? -14.234 -35.781 5.383 1 94.44 178 ASN A CA 1
ATOM 1387 C C . ASN A 1 178 ? -12.93 -35.344 4.727 1 94.44 178 ASN A C 1
ATOM 1389 O O . ASN A 1 178 ? -12.555 -35.875 3.676 1 94.44 178 ASN A O 1
ATOM 1393 N N . THR A 1 179 ? -12.242 -34.438 5.32 1 97.62 179 THR A N 1
ATOM 1394 C CA . THR A 1 179 ? -10.984 -33.969 4.73 1 97.62 179 THR A CA 1
ATOM 1395 C C . THR A 1 179 ? -9.906 -35.031 4.859 1 97.62 179 THR A C 1
ATOM 1397 O O . THR A 1 179 ? -9.547 -35.438 5.969 1 97.62 179 THR A O 1
ATOM 1400 N N . LYS A 1 180 ? -9.375 -35.438 3.756 1 96.56 180 LYS A N 1
ATOM 1401 C CA . LYS A 1 180 ? -8.398 -36.531 3.748 1 96.56 180 LYS A CA 1
ATOM 1402 C C . LYS A 1 180 ? -7.02 -36.031 3.332 1 96.56 180 LYS A C 1
ATOM 1404 O O . LYS A 1 180 ? -6.004 -36.594 3.711 1 96.56 180 LYS A O 1
ATOM 1409 N N . VAL A 1 181 ? -7.016 -35.031 2.533 1 98.31 181 VAL A N 1
ATOM 1410 C CA . VAL A 1 181 ? -5.758 -34.531 1.985 1 98.31 181 VAL A CA 1
ATOM 1411 C C . VAL A 1 181 ? -5.684 -33 2.156 1 98.31 181 VAL A C 1
ATOM 1413 O O . VAL A 1 181 ? -6.641 -32.281 1.851 1 98.31 181 VAL A O 1
ATOM 1416 N N . VAL A 1 182 ? -4.57 -32.531 2.67 1 98.75 182 VAL A N 1
ATOM 1417 C CA . VAL A 1 182 ? -4.309 -31.094 2.801 1 98.75 182 VAL A CA 1
ATOM 1418 C C . VAL A 1 182 ? -3.055 -30.719 2.014 1 98.75 182 VAL A C 1
ATOM 1420 O O . VAL A 1 182 ? -2.008 -31.344 2.17 1 98.75 182 VAL A O 1
ATOM 1423 N N . PHE A 1 183 ? -3.172 -29.781 1.092 1 98.94 183 PHE A N 1
ATOM 1424 C CA . PHE A 1 183 ? -2.016 -29.156 0.458 1 98.94 183 PHE A CA 1
ATOM 1425 C C . PHE A 1 183 ? -1.624 -27.891 1.188 1 98.94 183 PHE A C 1
ATOM 1427 O O . PHE A 1 183 ? -2.422 -26.953 1.281 1 98.94 183 PHE A O 1
ATOM 1434 N N . ASN A 1 184 ? -0.428 -27.859 1.753 1 98.94 184 ASN A N 1
ATOM 1435 C CA . ASN A 1 184 ? 0.092 -26.672 2.416 1 98.94 184 ASN A CA 1
ATOM 1436 C C . ASN A 1 184 ? 0.807 -25.734 1.434 1 98.94 184 ASN A C 1
ATOM 1438 O O . ASN A 1 184 ? 1.991 -25.938 1.147 1 98.94 184 ASN A O 1
ATOM 1442 N N . CYS A 1 185 ? 0.138 -24.719 0.996 1 98.94 185 CYS A N 1
ATOM 1443 C CA . CYS A 1 185 ? 0.659 -23.719 0.067 1 98.94 185 CYS A CA 1
ATOM 1444 C C . CYS A 1 185 ? 0.72 -22.344 0.721 1 98.94 185 CYS A C 1
ATOM 1446 O O . CYS A 1 185 ? 0.326 -21.344 0.115 1 98.94 185 CYS A O 1
ATOM 1448 N N . THR A 1 186 ? 1.265 -22.203 1.91 1 98.69 186 THR A N 1
ATOM 1449 C CA . THR A 1 186 ? 1.105 -21.016 2.744 1 98.69 186 THR A CA 1
ATOM 1450 C C . THR A 1 186 ? 2.242 -20.031 2.5 1 98.69 186 THR A C 1
ATOM 1452 O O . THR A 1 186 ? 2.303 -18.969 3.135 1 98.69 186 THR A O 1
ATOM 1455 N N . GLY A 1 187 ? 3.178 -20.391 1.537 1 98.06 187 GLY A N 1
ATOM 1456 C CA . GLY A 1 187 ? 4.246 -19.469 1.204 1 98.06 187 GLY A CA 1
ATOM 1457 C C . GLY A 1 187 ? 4.988 -18.953 2.422 1 98.06 187 GLY A C 1
ATOM 1458 O O . GLY A 1 187 ? 5.555 -19.734 3.189 1 98.06 187 GLY A O 1
ATOM 1459 N N . ILE A 1 188 ? 4.926 -17.672 2.707 1 98.19 188 ILE A N 1
ATOM 1460 C CA . ILE A 1 188 ? 5.668 -17.047 3.795 1 98.19 188 ILE A CA 1
ATOM 1461 C C . ILE A 1 188 ? 5.062 -17.453 5.137 1 98.19 188 ILE A C 1
ATOM 1463 O O . ILE A 1 188 ? 5.758 -17.484 6.152 1 98.19 188 ILE A O 1
ATOM 1467 N N . GLY A 1 189 ? 3.799 -17.812 5.117 1 98.19 189 GLY A N 1
ATOM 1468 C CA . GLY A 1 189 ? 3.127 -18.219 6.336 1 98.19 189 GLY A CA 1
ATOM 1469 C C . GLY A 1 189 ? 3.715 -19.484 6.938 1 98.19 189 GLY A C 1
ATOM 1470 O O . GLY A 1 189 ? 3.486 -19.781 8.109 1 98.19 189 GLY A O 1
ATOM 1471 N N . ALA A 1 190 ? 4.469 -20.234 6.121 1 98.62 190 ALA A N 1
ATOM 1472 C CA . ALA A 1 190 ? 5.07 -21.484 6.586 1 98.62 190 ALA A CA 1
ATOM 1473 C C . ALA A 1 190 ? 6.059 -21.234 7.719 1 98.62 190 ALA A C 1
ATOM 1475 O O . ALA A 1 190 ? 6.418 -22.156 8.461 1 98.62 190 ALA A O 1
ATOM 1476 N N . ILE A 1 191 ? 6.484 -19.969 7.863 1 98.06 191 ILE A N 1
ATOM 1477 C CA . ILE A 1 191 ? 7.438 -19.594 8.906 1 98.06 191 ILE A CA 1
ATOM 1478 C C . ILE A 1 191 ? 6.809 -19.812 10.281 1 98.06 191 ILE A C 1
ATOM 1480 O O . ILE A 1 191 ? 7.461 -20.297 11.203 1 98.06 191 ILE A O 1
ATOM 1484 N N . THR A 1 192 ? 5.496 -19.469 10.375 1 97.88 192 THR A N 1
ATOM 1485 C CA . THR A 1 192 ? 4.914 -19.359 11.711 1 97.88 192 THR A CA 1
ATOM 1486 C C . THR A 1 192 ? 3.76 -20.344 11.883 1 97.88 192 THR A C 1
ATOM 1488 O O . THR A 1 192 ? 3.316 -20.594 13.008 1 97.88 192 THR A O 1
ATOM 1491 N N . LEU A 1 193 ? 3.221 -20.922 10.797 1 98.56 193 LEU A N 1
ATOM 1492 C CA . LEU A 1 193 ? 2.072 -21.812 10.891 1 98.56 193 LEU A CA 1
ATOM 1493 C C . LEU A 1 193 ? 2.373 -22.984 11.812 1 98.56 193 LEU A C 1
ATOM 1495 O O . LEU A 1 193 ? 3.328 -23.734 11.578 1 98.56 193 LEU A O 1
ATOM 1499 N N . GLY A 1 194 ? 1.505 -23.094 12.906 1 98.5 194 GLY A N 1
ATOM 1500 C CA . GLY A 1 194 ? 1.69 -24.234 13.789 1 98.5 194 GLY A CA 1
ATOM 1501 C C . GLY A 1 194 ? 1.673 -25.562 13.062 1 98.5 194 GLY A C 1
ATOM 1502 O O . GLY A 1 194 ? 0.89 -25.766 12.125 1 98.5 194 GLY A O 1
ATOM 1503 N N . GLY A 1 195 ? 2.564 -26.5 13.453 1 97.75 195 GLY A N 1
ATOM 1504 C CA . GLY A 1 195 ? 2.676 -27.797 12.805 1 97.75 195 GLY A CA 1
ATOM 1505 C C . GLY A 1 195 ? 3.646 -27.812 11.641 1 97.75 195 GLY A C 1
ATOM 1506 O O . GLY A 1 195 ? 4.004 -28.875 11.125 1 97.75 195 GLY A O 1
ATOM 1507 N N . VAL A 1 196 ? 4.059 -26.672 11.18 1 98.19 196 VAL A N 1
ATOM 1508 C CA . VAL A 1 196 ? 5.008 -26.516 10.078 1 98.19 196 VAL A CA 1
ATOM 1509 C C . VAL A 1 196 ? 6.25 -25.766 10.562 1 98.19 196 VAL A C 1
ATOM 1511 O O . VAL A 1 196 ? 7.332 -26.344 10.648 1 98.19 196 VAL A O 1
ATOM 1514 N N . LYS A 1 197 ? 6.184 -24.453 10.969 1 98.38 197 LYS A N 1
ATOM 1515 C CA . LYS A 1 197 ? 7.246 -23.609 11.508 1 98.38 197 LYS A CA 1
ATOM 1516 C C . LYS A 1 197 ? 8.578 -23.906 10.82 1 98.38 197 LYS A C 1
ATOM 1518 O O . LYS A 1 197 ? 9.57 -24.203 11.484 1 98.38 197 LYS A O 1
ATOM 1523 N N . ASP A 1 198 ? 8.484 -23.812 9.516 1 98.62 198 ASP A N 1
ATOM 1524 C CA . ASP A 1 198 ? 9.656 -24.125 8.703 1 98.62 198 ASP A CA 1
ATOM 1525 C C . ASP A 1 198 ? 10.719 -23.031 8.828 1 98.62 198 ASP A C 1
ATOM 1527 O O . ASP A 1 198 ? 10.586 -21.969 8.227 1 98.62 198 ASP A O 1
ATOM 1531 N N . THR A 1 199 ? 11.82 -23.281 9.43 1 98.31 199 THR A N 1
ATOM 1532 C CA . THR A 1 199 ? 12.852 -22.297 9.75 1 98.31 199 THR A CA 1
ATOM 1533 C C . THR A 1 199 ? 13.695 -21.984 8.516 1 98.31 199 THR A C 1
ATOM 1535 O O . THR A 1 199 ? 14.484 -21.047 8.523 1 98.31 199 THR A O 1
ATOM 1538 N N . ASN A 1 200 ? 13.516 -22.797 7.5 1 98.62 200 ASN A N 1
ATOM 1539 C CA . ASN A 1 200 ? 14.258 -22.516 6.273 1 98.62 200 ASN A CA 1
ATOM 1540 C C . ASN A 1 200 ? 13.602 -21.406 5.453 1 98.62 200 ASN A C 1
ATOM 1542 O O . ASN A 1 200 ? 14.195 -20.891 4.516 1 98.62 200 ASN A O 1
ATOM 1546 N N . VAL A 1 201 ? 12.352 -21.109 5.781 1 98.75 201 VAL A N 1
ATOM 1547 C CA . VAL A 1 201 ? 11.633 -20.078 5.039 1 98.75 201 VAL A CA 1
ATOM 1548 C C . VAL A 1 201 ? 12.016 -18.688 5.562 1 98.75 201 VAL A C 1
ATOM 1550 O O . VAL A 1 201 ? 12.125 -18.484 6.773 1 98.75 201 VAL A O 1
ATOM 1553 N N . TYR A 1 202 ? 12.266 -17.734 4.664 1 98.56 202 TYR A N 1
ATOM 1554 C CA . TYR A 1 202 ? 12.578 -16.359 5.035 1 98.56 202 TYR A CA 1
ATOM 1555 C C . TYR A 1 202 ? 12.055 -15.383 3.988 1 98.56 202 TYR A C 1
ATOM 1557 O O . TYR A 1 202 ? 11.961 -15.719 2.807 1 98.56 202 TYR A O 1
ATOM 1565 N N . PRO A 1 203 ? 11.641 -14.227 4.418 1 98.44 203 PRO A N 1
ATOM 1566 C CA . PRO A 1 203 ? 11.164 -13.219 3.469 1 98.44 203 PRO A CA 1
ATOM 1567 C C . PRO A 1 203 ? 12.297 -12.578 2.666 1 98.44 203 PRO A C 1
ATOM 1569 O O . PRO A 1 203 ? 13.391 -12.375 3.193 1 98.44 203 PRO A O 1
ATOM 1572 N N . THR A 1 204 ? 12.109 -12.344 1.466 1 97.75 204 THR A N 1
ATOM 1573 C CA . THR A 1 204 ? 12.945 -11.484 0.625 1 97.75 204 THR A CA 1
ATOM 1574 C C . THR A 1 204 ? 12.133 -10.32 0.074 1 97.75 204 THR A C 1
ATOM 1576 O O . THR A 1 204 ? 11.281 -10.5 -0.8 1 97.75 204 THR A O 1
ATOM 1579 N N . ARG A 1 205 ? 12.445 -9.203 0.561 1 97.88 205 ARG A N 1
ATOM 1580 C CA . ARG A 1 205 ? 11.664 -8.008 0.239 1 97.88 205 ARG A CA 1
ATOM 1581 C C . ARG A 1 205 ? 12.117 -7.398 -1.083 1 97.88 205 ARG A C 1
ATOM 1583 O O . ARG A 1 205 ? 13.312 -7.418 -1.405 1 97.88 205 ARG A O 1
ATOM 1590 N N . GLY A 1 206 ? 11.188 -6.898 -1.812 1 97.12 206 GLY A N 1
ATOM 1591 C CA . GLY A 1 206 ? 11.445 -6.035 -2.951 1 97.12 206 GLY A CA 1
ATOM 1592 C C . GLY A 1 206 ? 10.477 -4.867 -3.049 1 97.12 206 GLY A C 1
ATOM 1593 O O . GLY A 1 206 ? 9.289 -5.02 -2.77 1 97.12 206 GLY A O 1
ATOM 1594 N N . GLN A 1 207 ? 10.984 -3.719 -3.43 1 98.06 207 GLN A N 1
ATOM 1595 C CA . GLN A 1 207 ? 10.164 -2.555 -3.752 1 98.06 207 GLN A CA 1
ATOM 1596 C C . GLN A 1 207 ? 10.062 -2.355 -5.262 1 98.06 207 GLN A C 1
ATOM 1598 O O . GLN A 1 207 ? 11.039 -2.553 -5.988 1 98.06 207 GLN A O 1
ATOM 1603 N N . VAL A 1 208 ? 8.867 -2.008 -5.727 1 98.06 208 VAL A N 1
ATOM 1604 C CA . VAL A 1 208 ? 8.664 -1.729 -7.145 1 98.06 208 VAL A CA 1
ATOM 1605 C C . VAL A 1 208 ? 7.988 -0.371 -7.312 1 98.06 208 VAL A C 1
ATOM 1607 O O . VAL A 1 208 ? 7.379 0.144 -6.371 1 98.06 208 VAL A O 1
ATOM 1610 N N . VAL A 1 209 ? 8.188 0.191 -8.438 1 98.12 209 VAL A N 1
ATOM 1611 C CA . VAL A 1 209 ? 7.492 1.393 -8.883 1 98.12 209 VAL A CA 1
ATOM 1612 C C . VAL A 1 209 ? 6.648 1.072 -10.117 1 98.12 209 VAL A C 1
ATOM 1614 O O . VAL A 1 209 ? 7.141 0.475 -11.078 1 98.12 209 VAL A O 1
ATOM 1617 N N . VAL A 1 210 ? 5.391 1.362 -10.055 1 97.81 210 VAL A N 1
ATOM 1618 C CA . VAL A 1 210 ? 4.508 1.188 -11.203 1 97.81 210 VAL A CA 1
ATOM 1619 C C . VAL A 1 210 ? 4.215 2.545 -11.844 1 97.81 210 VAL A C 1
ATOM 1621 O O . VAL A 1 210 ? 3.76 3.471 -11.164 1 97.81 210 VAL A O 1
ATOM 1624 N N . ILE A 1 211 ? 4.465 2.654 -13.141 1 97.12 211 ILE A N 1
ATOM 1625 C CA . ILE A 1 211 ? 4.199 3.895 -13.859 1 97.12 211 ILE A CA 1
ATOM 1626 C C . ILE A 1 211 ? 3.219 3.629 -15 1 97.12 211 ILE A C 1
ATOM 1628 O O . ILE A 1 211 ? 2.953 2.473 -15.336 1 97.12 211 ILE A O 1
ATOM 1632 N N . LYS A 1 212 ? 2.6 4.684 -15.5 1 95.44 212 LYS A N 1
ATOM 1633 C CA . LYS A 1 212 ? 1.854 4.598 -16.75 1 95.44 212 LYS A CA 1
ATOM 1634 C C . LYS A 1 212 ? 2.773 4.812 -17.953 1 95.44 212 LYS A C 1
ATOM 1636 O O . LYS A 1 212 ? 3.338 5.891 -18.125 1 95.44 212 LYS A O 1
ATOM 1641 N N . ALA A 1 213 ? 3.01 3.812 -18.688 1 97.75 213 ALA A N 1
ATOM 1642 C CA . ALA A 1 213 ? 3.861 3.869 -19.875 1 97.75 213 ALA A CA 1
ATOM 1643 C C . ALA A 1 213 ? 3.334 2.951 -20.969 1 97.75 213 ALA A C 1
ATOM 1645 O O . ALA A 1 213 ? 4.008 1.995 -21.359 1 97.75 213 ALA A O 1
ATOM 1646 N N . PRO A 1 214 ? 2.184 3.312 -21.562 1 97 214 PRO A N 1
ATOM 1647 C CA . PRO A 1 214 ? 1.573 2.441 -22.562 1 97 214 PRO A CA 1
ATOM 1648 C C . PRO A 1 214 ? 2.459 2.25 -23.797 1 97 214 PRO A C 1
ATOM 1650 O O . PRO A 1 214 ? 2.258 1.308 -24.562 1 97 214 PRO A O 1
ATOM 1653 N N . HIS A 1 215 ? 3.453 3.143 -23.938 1 97.94 215 HIS A N 1
ATOM 1654 C CA . HIS A 1 215 ? 4.336 3.092 -25.109 1 97.94 215 HIS A CA 1
ATOM 1655 C C . HIS A 1 215 ? 5.418 2.033 -24.922 1 97.94 215 HIS A C 1
ATOM 1657 O O . HIS A 1 215 ? 6.156 1.73 -25.859 1 97.94 215 HIS A O 1
ATOM 1663 N N . ILE A 1 216 ? 5.559 1.456 -23.766 1 98.56 216 ILE A N 1
ATOM 1664 C CA . ILE A 1 216 ? 6.508 0.381 -23.5 1 98.56 216 ILE A CA 1
ATOM 1665 C C . ILE A 1 216 ? 5.781 -0.961 -23.484 1 98.56 216 ILE A C 1
ATOM 1667 O O . ILE A 1 216 ? 4.969 -1.224 -22.594 1 98.56 216 ILE A O 1
ATOM 1671 N N . GLN A 1 217 ? 6.078 -1.856 -24.391 1 98.12 217 GLN A N 1
ATOM 1672 C CA . GLN A 1 217 ? 5.391 -3.137 -24.516 1 98.12 217 GLN A CA 1
ATOM 1673 C C . GLN A 1 217 ? 6.387 -4.293 -24.562 1 98.12 217 GLN A C 1
ATOM 1675 O O . GLN A 1 217 ? 6.141 -5.309 -25.219 1 98.12 217 GLN A O 1
ATOM 1680 N N . PHE A 1 218 ? 7.523 -4.078 -23.953 1 98.62 218 PHE A N 1
ATOM 1681 C CA . PHE A 1 218 ? 8.57 -5.094 -23.906 1 98.62 218 PHE A CA 1
ATOM 1682 C C . PHE A 1 218 ? 9.172 -5.168 -22.5 1 98.62 218 PHE A C 1
ATOM 1684 O O . PHE A 1 218 ? 9.156 -4.184 -21.766 1 98.62 218 PHE A O 1
ATOM 1691 N N . ASN A 1 219 ? 9.68 -6.363 -22.188 1 98.75 219 ASN A N 1
ATOM 1692 C CA . ASN A 1 219 ? 10.438 -6.543 -20.953 1 98.75 219 ASN A CA 1
ATOM 1693 C C . ASN A 1 219 ? 11.922 -6.273 -21.156 1 98.75 219 ASN A C 1
ATOM 1695 O O . ASN A 1 219 ? 12.445 -6.473 -22.25 1 98.75 219 ASN A O 1
ATOM 1699 N N . MET A 1 220 ? 12.547 -5.805 -20.141 1 98.56 220 MET A N 1
ATOM 1700 C CA . MET A 1 220 ? 14 -5.75 -20.078 1 98.56 220 MET A CA 1
ATOM 1701 C C . MET A 1 220 ? 14.5 -6.043 -18.656 1 98.56 220 MET A C 1
ATOM 1703 O O . MET A 1 220 ? 13.891 -5.602 -17.688 1 98.56 220 MET A O 1
ATOM 1707 N N . CYS A 1 221 ? 15.531 -6.781 -18.609 1 98 221 CYS A N 1
ATOM 1708 C CA . CYS A 1 221 ? 16.141 -7.082 -17.312 1 98 221 CYS A CA 1
ATOM 1709 C C . CYS A 1 221 ? 17.656 -6.988 -17.406 1 98 221 CYS A C 1
ATOM 1711 O O . CYS A 1 221 ? 18.266 -7.43 -18.375 1 98 221 CYS A O 1
ATOM 1713 N N . LEU A 1 222 ? 18.25 -6.328 -16.484 1 97.06 222 LEU A N 1
ATOM 1714 C CA . LEU A 1 222 ? 19.688 -6.27 -16.312 1 97.06 222 LEU A CA 1
ATOM 1715 C C . LEU A 1 222 ? 20.109 -6.98 -15.031 1 97.06 222 LEU A C 1
ATOM 1717 O O . LEU A 1 222 ? 19.781 -6.535 -13.93 1 97.06 222 LEU A O 1
ATOM 1721 N N . TRP A 1 223 ? 20.797 -8.086 -15.242 1 94.88 223 TRP A N 1
ATOM 1722 C CA . TRP A 1 223 ? 21.25 -8.898 -14.125 1 94.88 223 TRP A CA 1
ATOM 1723 C C . TRP A 1 223 ? 22.672 -8.523 -13.703 1 94.88 223 TRP A C 1
ATOM 1725 O O . TRP A 1 223 ? 23.594 -8.578 -14.516 1 94.88 223 TRP A O 1
ATOM 1735 N N . SER A 1 224 ? 22.766 -8.102 -12.445 1 88.12 224 SER A N 1
ATOM 1736 C CA . SER A 1 224 ? 24.078 -7.844 -11.867 1 88.12 224 SER A CA 1
ATOM 1737 C C . SER A 1 224 ? 24.344 -8.734 -10.664 1 88.12 224 SER A C 1
ATOM 1739 O O . SER A 1 224 ? 23.547 -9.633 -10.359 1 88.12 224 SER A O 1
ATOM 1741 N N . ASN A 1 225 ? 25.578 -8.633 -10.125 1 75.75 225 ASN A N 1
ATOM 1742 C CA . ASN A 1 225 ? 25.938 -9.477 -8.984 1 75.75 225 ASN A CA 1
ATOM 1743 C C . ASN A 1 225 ? 25.062 -9.188 -7.773 1 75.75 225 ASN A C 1
ATOM 1745 O O . ASN A 1 225 ? 24.766 -10.086 -6.988 1 75.75 225 ASN A O 1
ATOM 1749 N N . GLU A 1 226 ? 24.688 -8.008 -7.711 1 74.19 226 GLU A N 1
ATOM 1750 C CA . GLU A 1 226 ? 24.062 -7.613 -6.449 1 74.19 226 GLU A CA 1
ATOM 1751 C C . GLU A 1 226 ? 22.625 -7.184 -6.66 1 74.19 226 GLU A C 1
ATOM 1753 O O . GLU A 1 226 ? 21.891 -6.934 -5.695 1 74.19 226 GLU A O 1
ATOM 1758 N N . SER A 1 227 ? 22.312 -7.105 -7.879 1 80.94 227 SER A N 1
ATOM 1759 C CA . SER A 1 227 ? 21 -6.484 -8.062 1 80.94 227 SER A CA 1
ATOM 1760 C C . SER A 1 227 ? 20.406 -6.855 -9.422 1 80.94 227 SER A C 1
ATOM 1762 O O . SER A 1 227 ? 21.078 -7.43 -10.266 1 80.94 227 SER A O 1
ATOM 1764 N N . ALA A 1 228 ? 19.188 -6.777 -9.492 1 91.5 228 ALA A N 1
ATOM 1765 C CA . ALA A 1 228 ? 18.453 -6.848 -10.758 1 91.5 228 ALA A CA 1
ATOM 1766 C C . ALA A 1 228 ? 17.688 -5.555 -11.016 1 91.5 228 ALA A C 1
ATOM 1768 O O . ALA A 1 228 ? 17.125 -4.961 -10.086 1 91.5 228 ALA A O 1
ATOM 1769 N N . THR A 1 229 ? 17.797 -5.023 -12.234 1 97.25 229 THR A N 1
ATOM 1770 C CA . THR A 1 229 ? 16.953 -3.949 -12.734 1 97.25 229 THR A CA 1
ATOM 1771 C C . THR A 1 229 ? 16.016 -4.461 -13.828 1 97.25 229 THR A C 1
ATOM 1773 O O . THR A 1 229 ? 16.453 -5.129 -14.766 1 97.25 229 THR A O 1
ATOM 1776 N N . TYR A 1 230 ? 14.719 -4.18 -13.695 1 98.44 230 TYR A N 1
ATOM 1777 C CA . TYR A 1 230 ? 13.836 -4.715 -14.719 1 98.44 230 TYR A CA 1
ATOM 1778 C C . TYR A 1 230 ? 12.672 -3.77 -14.977 1 98.44 230 TYR A C 1
ATOM 1780 O O . TYR A 1 230 ? 12.336 -2.938 -14.133 1 98.44 230 TYR A O 1
ATOM 1788 N N . ILE A 1 231 ? 12.078 -3.898 -16.141 1 98.81 231 ILE A N 1
ATOM 1789 C CA . ILE A 1 231 ? 10.797 -3.297 -16.5 1 98.81 231 ILE A CA 1
ATOM 1790 C C . ILE A 1 231 ? 9.875 -4.363 -17.078 1 98.81 231 ILE A C 1
ATOM 1792 O O . ILE A 1 231 ? 10.305 -5.211 -17.859 1 98.81 231 ILE A O 1
ATOM 1796 N N . ILE A 1 232 ? 8.617 -4.395 -16.625 1 98.81 232 ILE A N 1
ATOM 1797 C CA . ILE A 1 232 ? 7.648 -5.418 -17 1 98.81 232 ILE A CA 1
ATOM 1798 C C . ILE A 1 232 ? 6.309 -4.762 -17.328 1 98.81 232 ILE A C 1
ATOM 1800 O O . ILE A 1 232 ? 5.59 -4.312 -16.438 1 98.81 232 ILE A O 1
ATOM 1804 N N . PRO A 1 233 ? 5.969 -4.684 -18.625 1 98.69 233 PRO A N 1
ATOM 1805 C CA . PRO A 1 233 ? 4.613 -4.207 -18.922 1 98.69 233 PRO A CA 1
ATOM 1806 C C . PRO A 1 233 ? 3.529 -5.141 -18.391 1 98.69 233 PRO A C 1
ATOM 1808 O O . PRO A 1 233 ? 3.604 -6.355 -18.594 1 98.69 233 PRO A O 1
ATOM 1811 N N . ARG A 1 234 ? 2.605 -4.605 -17.703 1 97.69 234 ARG A N 1
ATOM 1812 C CA . ARG A 1 234 ? 1.524 -5.387 -17.109 1 97.69 234 ARG A CA 1
ATOM 1813 C C . ARG A 1 234 ? 0.387 -5.59 -18.109 1 97.69 234 ARG A C 1
ATOM 1815 O O . ARG A 1 234 ? -0.22 -4.625 -18.562 1 97.69 234 ARG A O 1
ATOM 1822 N N . PRO A 1 235 ? 0.026 -6.855 -18.375 1 97.12 235 PRO A N 1
ATOM 1823 C CA . PRO A 1 235 ? -1.062 -7.086 -19.328 1 97.12 235 PRO A CA 1
ATOM 1824 C C . PRO A 1 235 ? -2.404 -6.555 -18.844 1 97.12 235 PRO A C 1
ATOM 1826 O O . PRO A 1 235 ? -2.688 -6.602 -17.641 1 97.12 235 PRO A O 1
ATOM 1829 N N . ASN A 1 236 ? -3.137 -6.043 -19.859 1 94.19 236 ASN A N 1
ATOM 1830 C CA . ASN A 1 236 ? -4.508 -5.625 -19.594 1 94.19 236 ASN A CA 1
ATOM 1831 C C . ASN A 1 236 ? -4.578 -4.637 -18.422 1 94.19 236 ASN A C 1
ATOM 1833 O O . ASN A 1 236 ? -5.395 -4.797 -17.516 1 94.19 236 ASN A O 1
ATOM 1837 N N . SER A 1 237 ? -3.719 -3.68 -18.328 1 93.44 237 SER A N 1
ATOM 1838 C CA . SER A 1 237 ? -3.637 -2.742 -17.219 1 93.44 237 SER A CA 1
ATOM 1839 C C . SER A 1 237 ? -3.824 -1.305 -17.688 1 93.44 237 SER A C 1
ATOM 1841 O O . SER A 1 237 ? -3.662 -0.364 -16.906 1 93.44 237 SER A O 1
ATOM 1843 N N . ASN A 1 238 ? -4.172 -1.044 -18.891 1 88.69 238 ASN A N 1
ATOM 1844 C CA . ASN A 1 238 ? -4.246 0.294 -19.469 1 88.69 238 ASN A CA 1
ATOM 1845 C C . ASN A 1 238 ? -2.898 1.005 -19.406 1 88.69 238 ASN A C 1
ATOM 1847 O O . ASN A 1 238 ? -2.82 2.172 -19.016 1 88.69 238 ASN A O 1
ATOM 1851 N N . GLY A 1 239 ? -1.75 0.21 -19.641 1 94.69 239 GLY A N 1
ATOM 1852 C CA . GLY A 1 239 ? -0.441 0.787 -19.891 1 94.69 239 GLY A CA 1
ATOM 1853 C C . GLY A 1 239 ? 0.449 0.828 -18.672 1 94.69 239 GLY A C 1
ATOM 1854 O O . GLY A 1 239 ? 1.402 1.608 -18.609 1 94.69 239 GLY A O 1
ATOM 1855 N N . GLU A 1 240 ? 0.236 0.019 -17.641 1 96.69 240 GLU A N 1
ATOM 1856 C CA . GLU A 1 240 ? 1.094 0.001 -16.469 1 96.69 240 GLU A CA 1
ATOM 1857 C C . GLU A 1 240 ? 2.406 -0.727 -16.75 1 96.69 240 GLU A C 1
ATOM 1859 O O . GLU A 1 240 ? 2.42 -1.746 -17.438 1 96.69 240 GLU A O 1
ATOM 1864 N N . LEU A 1 241 ? 3.445 -0.145 -16.281 1 98.5 241 LEU A N 1
ATOM 1865 C CA . LEU A 1 241 ? 4.789 -0.707 -16.359 1 98.5 241 LEU A CA 1
ATOM 1866 C C . LEU A 1 241 ? 5.398 -0.854 -14.977 1 98.5 241 LEU A C 1
ATOM 1868 O O . LEU A 1 241 ? 5.512 0.126 -14.234 1 98.5 241 LEU A O 1
ATOM 1872 N N . VAL A 1 242 ? 5.734 -2.068 -14.609 1 98.62 242 VAL A N 1
ATOM 1873 C CA . VAL A 1 242 ? 6.383 -2.318 -13.328 1 98.62 242 VAL A CA 1
ATOM 1874 C C . VAL A 1 242 ? 7.891 -2.145 -13.461 1 98.62 242 VAL A C 1
ATOM 1876 O O . VAL A 1 242 ? 8.508 -2.701 -14.375 1 98.62 242 VAL A O 1
ATOM 1879 N N . MET A 1 243 ? 8.461 -1.346 -12.656 1 98.69 243 MET A N 1
ATOM 1880 C CA . MET A 1 243 ? 9.914 -1.166 -12.594 1 98.69 243 MET A CA 1
ATOM 1881 C C . MET A 1 243 ? 10.469 -1.668 -11.266 1 98.69 243 MET A C 1
ATOM 1883 O O . MET A 1 243 ? 9.891 -1.411 -10.211 1 98.69 243 MET A O 1
ATOM 1887 N N . GLY A 1 244 ? 11.625 -2.393 -11.43 1 96.88 244 GLY A N 1
ATOM 1888 C CA . GLY A 1 244 ? 12.305 -2.879 -10.234 1 96.88 244 GLY A CA 1
ATOM 1889 C C . GLY A 1 244 ? 13.773 -3.191 -10.477 1 96.88 244 GLY A C 1
ATOM 1890 O O . GLY A 1 244 ? 14.305 -2.912 -11.555 1 96.88 244 GLY A O 1
ATOM 1891 N N . GLY A 1 245 ? 14.625 -3.773 -9.727 1 89.5 245 GLY A N 1
ATOM 1892 C CA . GLY A 1 245 ? 14.031 -3.895 -8.406 1 89.5 245 GLY A CA 1
ATOM 1893 C C . GLY A 1 245 ? 15.039 -4.254 -7.328 1 89.5 245 GLY A C 1
ATOM 1894 O O . GLY A 1 245 ? 16.25 -4.086 -7.52 1 89.5 245 GLY A O 1
ATOM 1895 N N . PHE A 1 246 ? 14.688 -4.656 -6.125 1 94.19 246 PHE A N 1
ATOM 1896 C CA . PHE A 1 246 ? 15.492 -5.016 -4.961 1 94.19 246 PHE A CA 1
ATOM 1897 C C . PHE A 1 246 ? 15.242 -6.465 -4.562 1 94.19 246 PHE A C 1
ATOM 1899 O O . PHE A 1 246 ? 14.148 -6.988 -4.754 1 94.19 246 PHE A O 1
ATOM 1906 N N . LEU A 1 247 ? 16.219 -7.195 -4.152 1 94.25 247 LEU A N 1
ATOM 1907 C CA . LEU A 1 247 ? 16.172 -8.484 -3.473 1 94.25 247 LEU A CA 1
ATOM 1908 C C . LEU A 1 247 ? 16.781 -8.383 -2.076 1 94.25 247 LEU A C 1
ATOM 1910 O O . LEU A 1 247 ? 17.969 -8.656 -1.889 1 94.25 247 LEU A O 1
ATOM 1914 N N . GLN A 1 248 ? 15.969 -8.07 -1.126 1 96.75 248 GLN A N 1
ATOM 1915 C CA . GLN A 1 248 ? 16.453 -7.793 0.219 1 96.75 248 GLN A CA 1
ATOM 1916 C C . GLN A 1 248 ? 16.125 -8.938 1.172 1 96.75 248 GLN A C 1
ATOM 1918 O O . GLN A 1 248 ? 15.062 -8.961 1.784 1 96.75 248 GLN A O 1
ATOM 1923 N N . LYS A 1 249 ? 17.062 -9.852 1.328 1 96.12 249 LYS A N 1
ATOM 1924 C CA . LYS A 1 249 ? 16.906 -11.07 2.113 1 96.12 249 LYS A CA 1
ATOM 1925 C C . LYS A 1 249 ? 16.719 -10.75 3.594 1 96.12 249 LYS A C 1
ATOM 1927 O O . LYS A 1 249 ? 17.438 -9.938 4.156 1 96.12 249 LYS A O 1
ATOM 1932 N N . GLY A 1 250 ? 15.773 -11.344 4.117 1 97.25 250 GLY A N 1
ATOM 1933 C CA . GLY A 1 250 ? 15.578 -11.25 5.555 1 97.25 250 GLY A CA 1
ATOM 1934 C C . GLY A 1 250 ? 14.82 -10.008 5.98 1 97.25 250 GLY A C 1
ATOM 1935 O O . GLY A 1 250 ? 14.609 -9.781 7.172 1 97.25 250 GLY A O 1
ATOM 1936 N N . ILE A 1 251 ? 14.477 -9.164 5.062 1 97.5 251 ILE A N 1
ATOM 1937 C CA . ILE A 1 251 ? 13.711 -7.957 5.352 1 97.5 251 ILE A CA 1
ATOM 1938 C C . ILE A 1 251 ? 12.227 -8.219 5.105 1 97.5 251 ILE A C 1
ATOM 1940 O O . ILE A 1 251 ? 11.852 -8.766 4.066 1 97.5 251 ILE A O 1
ATOM 1944 N N . SER A 1 252 ? 11.32 -7.887 6.027 1 97.19 252 SER A N 1
ATOM 1945 C CA . SER A 1 252 ? 9.93 -8.312 5.93 1 97.19 252 SER A CA 1
ATOM 1946 C C . SER A 1 252 ? 8.977 -7.121 6.004 1 97.19 252 SER A C 1
ATOM 1948 O O . SER A 1 252 ? 7.77 -7.293 6.176 1 97.19 252 SER A O 1
ATOM 1950 N N . THR A 1 253 ? 9.516 -5.891 5.828 1 97.31 253 THR A N 1
ATOM 1951 C CA . THR A 1 253 ? 8.641 -4.73 5.961 1 97.31 253 THR A CA 1
ATOM 1952 C C . THR A 1 253 ? 7.934 -4.43 4.645 1 97.31 253 THR A C 1
ATOM 1954 O O . THR A 1 253 ? 8.516 -4.586 3.568 1 97.31 253 THR A O 1
ATOM 1957 N N . GLY A 1 254 ? 6.691 -3.998 4.773 1 97.75 254 GLY A N 1
ATOM 1958 C CA . GLY A 1 254 ? 5.941 -3.531 3.615 1 97.75 254 GLY A CA 1
ATOM 1959 C C . GLY A 1 254 ? 6.141 -2.055 3.334 1 97.75 254 GLY A C 1
ATOM 1960 O O . GLY A 1 254 ? 5.555 -1.513 2.393 1 97.75 254 GLY A O 1
ATOM 1961 N N . ASP A 1 255 ? 6.961 -1.355 4.125 1 98.19 255 ASP A N 1
ATOM 1962 C CA . ASP A 1 255 ? 7.238 0.061 3.912 1 98.19 255 ASP A CA 1
ATOM 1963 C C . ASP A 1 255 ? 7.965 0.286 2.59 1 98.19 255 ASP A C 1
ATOM 1965 O O . ASP A 1 255 ? 8.75 -0.562 2.154 1 98.19 255 ASP A O 1
ATOM 1969 N N . THR A 1 256 ? 7.652 1.333 1.959 1 98.44 256 THR A N 1
ATOM 1970 C CA . THR A 1 256 ? 8.445 1.773 0.818 1 98.44 256 THR A CA 1
ATOM 1971 C C . THR A 1 256 ? 9.258 3.016 1.174 1 98.44 256 THR A C 1
ATOM 1973 O O . THR A 1 256 ? 8.891 3.771 2.072 1 98.44 256 THR A O 1
ATOM 1976 N N . PHE A 1 257 ? 10.344 3.221 0.518 1 98.25 257 PHE A N 1
ATOM 1977 C CA . PHE A 1 257 ? 11.266 4.301 0.853 1 98.25 257 PHE A CA 1
ATOM 1978 C C . PHE A 1 257 ? 11.57 5.156 -0.372 1 98.25 257 PHE A C 1
ATOM 1980 O O . PHE A 1 257 ? 11.836 4.629 -1.452 1 98.25 257 PHE A O 1
ATOM 1987 N N . LYS A 1 258 ? 11.586 6.379 -0.133 1 97.81 258 LYS A N 1
ATOM 1988 C CA . LYS A 1 258 ? 11.812 7.359 -1.19 1 97.81 258 LYS A CA 1
ATOM 1989 C C . LYS A 1 258 ? 13.125 7.078 -1.92 1 97.81 258 LYS A C 1
ATOM 1991 O O . LYS A 1 258 ? 13.172 7.105 -3.152 1 97.81 258 LYS A O 1
ATOM 1996 N N . HIS A 1 259 ? 14.172 6.828 -1.191 1 97.62 259 HIS A N 1
ATOM 1997 C CA . HIS A 1 259 ? 15.477 6.629 -1.815 1 97.62 259 HIS A CA 1
ATOM 1998 C C . HIS A 1 259 ? 15.484 5.387 -2.701 1 97.62 259 HIS A C 1
ATOM 2000 O O . HIS A 1 259 ? 16.172 5.348 -3.719 1 97.62 259 HIS A O 1
ATOM 2006 N N . GLU A 1 260 ? 14.742 4.359 -2.338 1 98.19 260 GLU A N 1
ATOM 2007 C CA . GLU A 1 260 ? 14.656 3.168 -3.176 1 98.19 260 GLU A CA 1
ATOM 2008 C C . GLU A 1 260 ? 13.836 3.443 -4.438 1 98.19 260 GLU A C 1
ATOM 2010 O O . GLU A 1 260 ? 14.164 2.945 -5.516 1 98.19 260 GLU A O 1
ATOM 2015 N N . THR A 1 261 ? 12.758 4.23 -4.289 1 98.5 261 THR A N 1
ATOM 2016 C CA . THR A 1 261 ? 11.961 4.645 -5.441 1 98.5 261 THR A CA 1
ATOM 2017 C C . THR A 1 261 ? 12.828 5.391 -6.453 1 98.5 261 THR A C 1
ATOM 2019 O O . THR A 1 261 ? 12.812 5.07 -7.645 1 98.5 261 THR A O 1
ATOM 2022 N N . GLU A 1 262 ? 13.578 6.312 -5.957 1 98.19 262 GLU A N 1
ATOM 2023 C CA . GLU A 1 262 ? 14.453 7.102 -6.816 1 98.19 262 GLU A CA 1
ATOM 2024 C C . GLU A 1 262 ? 15.508 6.23 -7.488 1 98.19 262 GLU A C 1
ATOM 2026 O O . GLU A 1 262 ? 15.82 6.418 -8.664 1 98.19 262 GLU A O 1
ATOM 2031 N N . ASP A 1 263 ? 16.062 5.328 -6.75 1 98.06 263 ASP A N 1
ATOM 2032 C CA . ASP A 1 263 ? 17.047 4.398 -7.277 1 98.06 263 ASP A CA 1
ATOM 2033 C C . ASP A 1 263 ? 16.469 3.555 -8.406 1 98.06 263 ASP A C 1
ATOM 2035 O O . ASP A 1 263 ? 17.094 3.387 -9.453 1 98.06 263 ASP A O 1
ATOM 2039 N N . ILE A 1 264 ? 15.289 3.027 -8.234 1 98.31 264 ILE A N 1
ATOM 2040 C CA . ILE A 1 264 ? 14.609 2.195 -9.219 1 98.31 264 ILE A CA 1
ATOM 2041 C C . ILE A 1 264 ? 14.383 2.998 -10.5 1 98.31 264 ILE A C 1
ATOM 2043 O O . ILE A 1 264 ? 14.68 2.525 -11.602 1 98.31 264 ILE A O 1
ATOM 2047 N N . ILE A 1 265 ? 13.852 4.168 -10.32 1 98.62 265 ILE A N 1
ATOM 2048 C CA . ILE A 1 265 ? 13.555 5.008 -11.469 1 98.62 265 ILE A CA 1
ATOM 2049 C C . ILE A 1 265 ? 14.836 5.312 -12.234 1 98.62 265 ILE A C 1
ATOM 2051 O O . ILE A 1 265 ? 14.883 5.195 -13.461 1 98.62 265 ILE A O 1
ATOM 2055 N N . LYS A 1 266 ? 15.891 5.641 -11.5 1 98.12 266 LYS A N 1
ATOM 2056 C CA . LYS A 1 266 ? 17.172 5.969 -12.117 1 98.12 266 LYS A CA 1
ATOM 2057 C C . LYS A 1 266 ? 17.719 4.781 -12.898 1 98.12 266 LYS A C 1
ATOM 2059 O O . LYS A 1 266 ? 18.078 4.918 -14.07 1 98.12 266 LYS A O 1
ATOM 2064 N N . ARG A 1 267 ? 17.781 3.611 -12.328 1 96.75 267 ARG A N 1
ATOM 2065 C CA . ARG A 1 267 ? 18.344 2.432 -12.977 1 96.75 267 ARG A CA 1
ATOM 2066 C C . ARG A 1 267 ? 17.5 1.999 -14.164 1 96.75 267 ARG A C 1
ATOM 2068 O O . ARG A 1 267 ? 18.031 1.67 -15.227 1 96.75 267 ARG A O 1
ATOM 2075 N N . ALA A 1 268 ? 16.203 2.029 -13.992 1 98.25 268 ALA A N 1
ATOM 2076 C CA . ALA A 1 268 ? 15.297 1.571 -15.047 1 98.25 268 ALA A CA 1
ATOM 2077 C C . ALA A 1 268 ? 15.367 2.486 -16.266 1 98.25 268 ALA A C 1
ATOM 2079 O O . ALA A 1 268 ? 15.43 2.012 -17.406 1 98.25 268 ALA A O 1
ATOM 2080 N N . THR A 1 269 ? 15.398 3.791 -16.016 1 98.25 269 THR A N 1
ATOM 2081 C CA . THR A 1 269 ? 15.406 4.734 -17.141 1 98.25 269 THR A CA 1
ATOM 2082 C C . THR A 1 269 ? 16.766 4.762 -17.812 1 98.25 269 THR A C 1
ATOM 2084 O O . THR A 1 269 ? 16.875 5.094 -19 1 98.25 269 THR A O 1
ATOM 2087 N N . LYS A 1 270 ? 17.797 4.449 -17.062 1 96.62 270 LYS A N 1
ATOM 2088 C CA . LYS A 1 270 ? 19.125 4.285 -17.672 1 96.62 270 LYS A CA 1
ATOM 2089 C C . LYS A 1 270 ? 19.156 3.053 -18.578 1 96.62 270 LYS A C 1
ATOM 2091 O O . LYS A 1 270 ? 19.688 3.105 -19.688 1 96.62 270 LYS A O 1
ATOM 2096 N N . MET A 1 271 ? 18.562 2 -18.125 1 96.44 271 MET A N 1
ATOM 2097 C CA . MET A 1 271 ? 18.531 0.753 -18.875 1 96.44 271 MET A CA 1
ATOM 2098 C C . MET A 1 271 ? 17.625 0.888 -20.094 1 96.44 271 MET A C 1
ATOM 2100 O O . MET A 1 271 ? 17.969 0.435 -21.188 1 96.44 271 MET A O 1
ATOM 2104 N N . ALA A 1 272 ? 16.516 1.501 -19.938 1 97.81 272 ALA A N 1
ATOM 2105 C CA . ALA A 1 272 ? 15.531 1.705 -21 1 97.81 272 ALA A CA 1
ATOM 2106 C C . ALA A 1 272 ? 15.148 3.178 -21.109 1 97.81 272 ALA A C 1
ATOM 2108 O O . ALA A 1 272 ? 14.07 3.584 -20.672 1 97.81 272 ALA A O 1
ATOM 2109 N N . PRO A 1 273 ? 15.906 3.955 -21.797 1 97.88 273 PRO A N 1
ATOM 2110 C CA . PRO A 1 273 ? 15.672 5.398 -21.875 1 97.88 273 PRO A CA 1
ATOM 2111 C C . PRO A 1 273 ? 14.352 5.738 -22.562 1 97.88 273 PRO A C 1
ATOM 2113 O O . PRO A 1 273 ? 13.836 6.848 -22.406 1 97.88 273 PRO A O 1
ATOM 2116 N N . GLN A 1 274 ? 13.781 4.789 -23.328 1 97.94 274 GLN A N 1
ATOM 2117 C CA . GLN A 1 274 ? 12.523 4.977 -24.031 1 97.94 274 GLN A CA 1
ATOM 2118 C C . GLN A 1 274 ? 11.391 5.312 -23.062 1 97.94 274 GLN A C 1
ATOM 2120 O O . GLN A 1 274 ? 10.367 5.867 -23.469 1 97.94 274 GLN A O 1
ATOM 2125 N N . ILE A 1 275 ? 11.547 4.949 -21.812 1 98.5 275 ILE A N 1
ATOM 2126 C CA . ILE A 1 275 ? 10.547 5.254 -20.781 1 98.5 275 ILE A CA 1
ATOM 2127 C C . ILE A 1 275 ? 10.297 6.758 -20.75 1 98.5 275 ILE A C 1
ATOM 2129 O O . ILE A 1 275 ? 9.156 7.195 -20.562 1 98.5 275 ILE A O 1
ATOM 2133 N N . LEU A 1 276 ? 11.266 7.551 -21 1 98 276 LEU A N 1
ATOM 2134 C CA . LEU A 1 276 ? 11.203 9 -20.828 1 98 276 LEU A CA 1
ATOM 2135 C C . LEU A 1 276 ? 10.758 9.68 -22.125 1 98 276 LEU A C 1
ATOM 2137 O O . LEU A 1 276 ? 10.812 10.906 -22.234 1 98 276 LEU A O 1
ATOM 2141 N N . ASP A 1 277 ? 10.406 8.852 -23.125 1 98.06 277 ASP A N 1
ATOM 2142 C CA . ASP A 1 277 ? 9.797 9.453 -24.312 1 98.06 277 ASP A CA 1
ATOM 2143 C C . ASP A 1 277 ? 8.484 10.148 -23.953 1 98.06 277 ASP A C 1
ATOM 2145 O O . ASP A 1 277 ? 7.973 10.945 -24.75 1 98.06 277 ASP A O 1
ATOM 2149 N N . ARG A 1 278 ? 7.867 9.805 -22.875 1 96.25 278 ARG A N 1
ATOM 2150 C CA . ARG A 1 278 ? 6.719 10.469 -22.266 1 96.25 278 ARG A CA 1
ATOM 2151 C C . ARG A 1 278 ? 7.012 10.852 -20.812 1 96.25 278 ARG A C 1
ATOM 2153 O O . ARG A 1 278 ? 7.938 10.312 -20.203 1 96.25 278 ARG A O 1
ATOM 2160 N N . PRO A 1 279 ? 6.254 11.797 -20.312 1 94.44 279 PRO A N 1
ATOM 2161 C CA . PRO A 1 279 ? 6.457 12.164 -18.922 1 94.44 279 PRO A CA 1
ATOM 2162 C C . PRO A 1 279 ? 6.238 10.992 -17.953 1 94.44 279 PRO A C 1
ATOM 2164 O O . PRO A 1 279 ? 5.328 10.188 -18.172 1 94.44 279 PRO A O 1
ATOM 2167 N N . LEU A 1 280 ? 7.125 10.961 -17.031 1 95.44 280 LEU A N 1
ATOM 2168 C CA . LEU A 1 280 ? 6.992 9.922 -16.016 1 95.44 280 LEU A CA 1
ATOM 2169 C C . LEU A 1 280 ? 5.699 10.102 -15.227 1 95.44 280 LEU A C 1
ATOM 2171 O O . LEU A 1 280 ? 5.445 11.18 -14.68 1 95.44 280 LEU A O 1
ATOM 2175 N N . ASP A 1 281 ? 4.891 9.117 -15.164 1 93.44 281 ASP A N 1
ATOM 2176 C CA . ASP A 1 281 ? 3.617 9.109 -14.445 1 93.44 281 ASP A CA 1
ATOM 2177 C C . ASP A 1 281 ? 3.555 7.957 -13.445 1 93.44 281 ASP A C 1
ATOM 2179 O O . ASP A 1 281 ? 3.113 6.855 -13.789 1 93.44 281 ASP A O 1
ATOM 2183 N N . VAL A 1 282 ? 3.984 8.18 -12.195 1 94.38 282 VAL A N 1
ATOM 2184 C CA . VAL A 1 282 ? 4.035 7.152 -11.164 1 94.38 282 VAL A CA 1
ATOM 2185 C C . VAL A 1 282 ? 2.631 6.895 -10.625 1 94.38 282 VAL A C 1
ATOM 2187 O O . VAL A 1 282 ? 1.977 7.809 -10.117 1 94.38 282 VAL A O 1
ATOM 2190 N N . VAL A 1 283 ? 2.234 5.672 -10.695 1 92.56 283 VAL A N 1
ATOM 2191 C CA . VAL A 1 283 ? 0.886 5.285 -10.289 1 92.56 283 VAL A CA 1
ATOM 2192 C C . VAL A 1 283 ? 0.917 4.691 -8.883 1 92.56 283 VAL A C 1
ATOM 2194 O O . VAL A 1 283 ? -0.02 4.875 -8.102 1 92.56 283 VAL A O 1
ATOM 2197 N N . ARG A 1 284 ? 2 3.977 -8.656 1 94 284 ARG A N 1
ATOM 2198 C CA . ARG A 1 284 ? 2.055 3.242 -7.398 1 94 284 ARG A CA 1
ATOM 2199 C C . ARG A 1 284 ? 3.494 2.889 -7.031 1 94 284 ARG A C 1
ATOM 2201 O O . ARG A 1 284 ? 4.312 2.604 -7.91 1 94 284 ARG A O 1
ATOM 2208 N N . VAL A 1 285 ? 3.812 2.969 -5.785 1 97.25 285 VAL A N 1
ATOM 2209 C CA . VAL A 1 285 ? 5.016 2.398 -5.188 1 97.25 285 VAL A CA 1
ATOM 2210 C C . VAL A 1 285 ? 4.629 1.337 -4.16 1 97.25 285 VAL A C 1
ATOM 2212 O O . VAL A 1 285 ? 3.766 1.571 -3.311 1 97.25 285 VAL A O 1
ATOM 2215 N N . ALA A 1 286 ? 5.223 0.146 -4.273 1 97.38 286 ALA A N 1
ATOM 2216 C CA . ALA A 1 286 ? 4.809 -0.953 -3.404 1 97.38 286 ALA A CA 1
ATOM 2217 C C . ALA A 1 286 ? 6 -1.83 -3.025 1 97.38 286 ALA A C 1
ATOM 2219 O O . ALA A 1 286 ? 7.02 -1.836 -3.717 1 97.38 286 ALA A O 1
ATOM 2220 N N . ALA A 1 287 ? 5.848 -2.447 -1.909 1 97.94 287 ALA A N 1
ATOM 2221 C CA . ALA A 1 287 ? 6.809 -3.463 -1.482 1 97.94 287 ALA A CA 1
ATOM 2222 C C . ALA A 1 287 ? 6.113 -4.793 -1.201 1 97.94 287 ALA A C 1
ATOM 2224 O O . ALA A 1 287 ? 4.992 -4.816 -0.682 1 97.94 287 ALA A O 1
ATOM 2225 N N . GLY A 1 288 ? 6.707 -5.828 -1.587 1 97.81 288 GLY A N 1
ATOM 2226 C CA . GLY A 1 288 ? 6.215 -7.172 -1.329 1 97.81 288 GLY A CA 1
ATOM 2227 C C . GLY A 1 288 ? 7.297 -8.125 -0.85 1 97.81 288 GLY A C 1
ATOM 2228 O O . GLY A 1 288 ? 8.477 -7.766 -0.828 1 97.81 288 GLY A O 1
ATOM 2229 N N . LEU A 1 289 ? 6.863 -9.258 -0.402 1 98.38 289 LEU A N 1
ATOM 2230 C CA . LEU A 1 289 ? 7.77 -10.289 0.098 1 98.38 289 LEU A CA 1
ATOM 2231 C C . LEU A 1 289 ? 7.766 -11.508 -0.817 1 98.38 289 LEU A C 1
ATOM 2233 O O . LEU A 1 289 ? 6.707 -11.922 -1.301 1 98.38 289 LEU A O 1
ATOM 2237 N N . ARG A 1 290 ? 8.914 -11.977 -1.071 1 97.88 290 ARG A N 1
ATOM 2238 C CA . ARG A 1 290 ? 9.062 -13.297 -1.676 1 97.88 290 ARG A CA 1
ATOM 2239 C C . ARG A 1 290 ? 9.172 -14.375 -0.607 1 97.88 290 ARG A C 1
ATOM 2241 O O . ARG A 1 290 ? 9.922 -14.227 0.363 1 97.88 290 ARG A O 1
ATOM 2248 N N . PRO A 1 291 ? 8.375 -15.438 -0.752 1 98.38 291 PRO A N 1
ATOM 2249 C CA . PRO A 1 291 ? 8.492 -16.547 0.199 1 98.38 291 PRO A CA 1
ATOM 2250 C C . PRO A 1 291 ? 9.695 -17.438 -0.083 1 98.38 291 PRO A C 1
ATOM 2252 O O . PRO A 1 291 ? 9.531 -18.594 -0.468 1 98.38 291 PRO A O 1
ATOM 2255 N N . SER A 1 292 ? 10.859 -16.953 0.219 1 98.31 292 SER A N 1
ATOM 2256 C CA . SER A 1 292 ? 12.102 -17.672 -0.058 1 98.31 292 SER A CA 1
ATOM 2257 C C . SER A 1 292 ? 12.312 -18.812 0.934 1 98.31 292 SER A C 1
ATOM 2259 O O . SER A 1 292 ? 11.734 -18.812 2.02 1 98.31 292 SER A O 1
ATOM 2261 N N . ARG A 1 293 ? 13.117 -19.75 0.518 1 98.56 293 ARG A N 1
ATOM 2262 C CA . ARG A 1 293 ? 13.445 -20.875 1.381 1 98.56 293 ARG A CA 1
ATOM 2263 C C . ARG A 1 293 ? 14.852 -21.391 1.097 1 98.56 293 ARG A C 1
ATOM 2265 O O . ARG A 1 293 ? 15.219 -21.594 -0.061 1 98.56 293 ARG A O 1
ATOM 2272 N N . HIS A 1 294 ? 15.594 -21.578 2.154 1 97.94 294 HIS A N 1
ATOM 2273 C CA . HIS A 1 294 ? 16.875 -22.281 1.989 1 97.94 294 HIS A CA 1
ATOM 2274 C C . HIS A 1 294 ? 16.656 -23.703 1.479 1 97.94 294 HIS A C 1
ATOM 2276 O O . HIS A 1 294 ? 15.852 -24.453 2.029 1 97.94 294 HIS A O 1
ATOM 2282 N N . GLY A 1 295 ? 17.328 -23.969 0.432 1 96.5 295 GLY A N 1
ATOM 2283 C CA . GLY A 1 295 ? 17.188 -25.297 -0.145 1 96.5 295 GLY A CA 1
ATOM 2284 C C . GLY A 1 295 ? 16.125 -25.359 -1.229 1 96.5 295 GLY A C 1
ATOM 2285 O O . GLY A 1 295 ? 15.938 -26.406 -1.857 1 96.5 295 GLY A O 1
ATOM 2286 N N . GLY A 1 296 ? 15.469 -24.281 -1.429 1 97.31 296 GLY A N 1
ATOM 2287 C CA . GLY A 1 296 ? 14.469 -24.234 -2.484 1 97.31 296 GLY A CA 1
ATOM 2288 C C . GLY A 1 296 ? 13.094 -24.688 -2.027 1 97.31 296 GLY A C 1
ATOM 2289 O O . GLY A 1 296 ? 12.867 -24.875 -0.831 1 97.31 296 GLY A O 1
ATOM 2290 N N . PRO A 1 297 ? 12.203 -24.844 -2.967 1 98.44 297 PRO A N 1
ATOM 2291 C CA . PRO A 1 297 ? 10.828 -25.188 -2.623 1 98.44 297 PRO A CA 1
ATOM 2292 C C . PRO A 1 297 ? 10.734 -26.516 -1.855 1 98.44 297 PRO A C 1
ATOM 2294 O O . PRO A 1 297 ? 11.492 -27.438 -2.125 1 98.44 297 PRO A O 1
ATOM 2297 N N . ARG A 1 298 ? 9.836 -26.562 -0.927 1 98.69 298 ARG A N 1
ATOM 2298 C CA . ARG A 1 298 ? 9.492 -27.797 -0.231 1 98.69 298 ARG A CA 1
ATOM 2299 C C . ARG A 1 298 ? 8.273 -28.469 -0.87 1 98.69 298 ARG A C 1
ATOM 2301 O O . ARG A 1 298 ? 7.152 -27.969 -0.748 1 98.69 298 ARG A O 1
ATOM 2308 N N . ILE A 1 299 ? 8.445 -29.484 -1.601 1 98.81 299 ILE A N 1
ATOM 2309 C CA . ILE A 1 299 ? 7.402 -30.328 -2.162 1 98.81 299 ILE A CA 1
ATOM 2310 C C . ILE A 1 299 ? 7.531 -31.75 -1.598 1 98.81 299 ILE A C 1
ATOM 2312 O O . ILE A 1 299 ? 8.375 -32.531 -2.049 1 98.81 299 ILE A O 1
ATOM 2316 N N . GLU A 1 300 ? 6.688 -31.984 -0.656 1 98.62 300 GLU A N 1
ATOM 2317 C CA . GLU A 1 300 ? 6.863 -33.188 0.143 1 98.62 300 GLU A CA 1
ATOM 2318 C C . GLU A 1 300 ? 5.523 -33.75 0.634 1 98.62 300 GLU A C 1
ATOM 2320 O O . GLU A 1 300 ? 4.641 -32.969 1.015 1 98.62 300 GLU A O 1
ATOM 2325 N N . LEU A 1 301 ? 5.398 -35.031 0.614 1 98.38 301 LEU A N 1
ATOM 2326 C CA . LEU A 1 301 ? 4.227 -35.688 1.152 1 98.38 301 LEU A CA 1
ATOM 2327 C C . LEU A 1 301 ? 4.492 -36.219 2.562 1 98.38 301 LEU A C 1
ATOM 2329 O O . LEU A 1 301 ? 5.559 -36.75 2.836 1 98.38 301 LEU A O 1
ATOM 2333 N N . GLU A 1 302 ? 3.621 -35.875 3.449 1 97.31 302 GLU A N 1
ATOM 2334 C CA . GLU A 1 302 ? 3.645 -36.344 4.824 1 97.31 302 GLU A CA 1
ATOM 2335 C C . GLU A 1 302 ? 2.348 -37.062 5.18 1 97.31 302 GLU A C 1
ATOM 2337 O O . GLU A 1 302 ? 1.256 -36.531 4.965 1 97.31 302 GLU A O 1
ATOM 2342 N N . GLU A 1 303 ? 2.523 -38.281 5.703 1 94.88 303 GLU A N 1
ATOM 2343 C CA . GLU A 1 303 ? 1.357 -38.969 6.25 1 94.88 303 GLU A CA 1
ATOM 2344 C C . GLU A 1 303 ? 1.103 -38.562 7.699 1 94.88 303 GLU A C 1
ATOM 2346 O O . GLU A 1 303 ? 2.02 -38.562 8.523 1 94.88 303 GLU A O 1
ATOM 2351 N N . VAL A 1 304 ? -0.116 -38.188 7.906 1 93.19 304 VAL A N 1
ATOM 2352 C CA . VAL A 1 304 ? -0.467 -37.781 9.266 1 93.19 304 VAL A CA 1
ATOM 2353 C C . VAL A 1 304 ? -1.462 -38.75 9.859 1 93.19 304 VAL A C 1
ATOM 2355 O O . VAL A 1 304 ? -1.585 -39.906 9.375 1 93.19 304 VAL A O 1
ATOM 2358 N N . GLU A 1 305 ? -2.08 -38.406 10.961 1 88.62 305 GLU A N 1
ATOM 2359 C CA . GLU A 1 305 ? -2.9 -39.375 11.695 1 88.62 305 GLU A CA 1
ATOM 2360 C C . GLU A 1 305 ? -4.07 -39.875 10.844 1 88.62 305 GLU A C 1
ATOM 2362 O O . GLU A 1 305 ? -4.559 -39.125 9.977 1 88.62 305 GLU A O 1
ATOM 2367 N N . ASP A 1 306 ? -4.5 -41.156 11.016 1 90.12 306 ASP A N 1
ATOM 2368 C CA . ASP A 1 306 ? -5.711 -41.75 10.469 1 90.12 306 ASP A CA 1
ATOM 2369 C C . ASP A 1 306 ? -5.641 -41.844 8.945 1 90.12 306 ASP A C 1
ATOM 2371 O O . ASP A 1 306 ? -6.637 -41.594 8.258 1 90.12 306 ASP A O 1
ATOM 2375 N N . GLY A 1 307 ? -4.41 -42 8.398 1 89.88 307 GLY A N 1
ATOM 2376 C CA . GLY A 1 307 ? -4.25 -42.188 6.969 1 89.88 307 GLY A CA 1
ATOM 2377 C C . GLY A 1 307 ? -4.414 -40.906 6.172 1 89.88 307 GLY A C 1
ATOM 2378 O O . GLY A 1 307 ? -4.512 -40.938 4.945 1 89.88 307 GLY A O 1
ATOM 2379 N N . LYS A 1 308 ? -4.477 -39.812 6.82 1 95.56 308 LYS A N 1
ATOM 2380 C CA . LYS A 1 308 ? -4.59 -38.5 6.16 1 95.56 308 LYS A CA 1
ATOM 2381 C C . LYS A 1 308 ? -3.236 -38.031 5.641 1 95.56 308 LYS A C 1
ATOM 2383 O O . LYS A 1 308 ? -2.191 -38.469 6.129 1 95.56 308 LYS A O 1
ATOM 2388 N N . LEU A 1 309 ? -3.305 -37.25 4.602 1 97.81 309 LEU A N 1
ATOM 2389 C CA . LEU A 1 309 ? -2.086 -36.812 3.932 1 97.81 309 LEU A CA 1
ATOM 2390 C C . LEU A 1 309 ? -1.946 -35.281 3.996 1 97.81 309 LEU A C 1
ATOM 2392 O O . LEU A 1 309 ? -2.938 -34.562 3.885 1 97.81 309 LEU A O 1
ATOM 2396 N N . VAL A 1 310 ? -0.742 -34.875 4.227 1 98.62 310 VAL A N 1
ATOM 2397 C CA . VAL A 1 310 ? -0.346 -33.5 4.023 1 98.62 310 VAL A CA 1
ATOM 2398 C C . VAL A 1 310 ? 0.713 -33.406 2.928 1 98.62 310 VAL A C 1
ATOM 2400 O O . VAL A 1 310 ? 1.707 -34.125 2.961 1 98.62 310 VAL A O 1
ATOM 2403 N N . ILE A 1 311 ? 0.506 -32.656 1.966 1 98.88 311 ILE A N 1
ATOM 2404 C CA . ILE A 1 311 ? 1.501 -32.375 0.933 1 98.88 311 ILE A CA 1
ATOM 2405 C C . ILE A 1 311 ? 1.926 -30.906 0.994 1 98.88 311 ILE A C 1
ATOM 2407 O O . ILE A 1 311 ? 1.11 -30.016 0.773 1 98.88 311 ILE A O 1
ATOM 2411 N N . HIS A 1 312 ? 3.186 -30.656 1.292 1 98.88 312 HIS A N 1
ATOM 2412 C CA . HIS A 1 312 ? 3.742 -29.312 1.313 1 98.88 312 HIS A CA 1
ATOM 2413 C C . HIS A 1 312 ? 4.113 -28.844 -0.091 1 98.88 312 HIS A C 1
ATOM 2415 O O . HIS A 1 312 ? 4.648 -29.625 -0.885 1 98.88 312 HIS A O 1
ATOM 2421 N N . ASN A 1 313 ? 3.814 -27.641 -0.425 1 98.94 313 ASN A N 1
ATOM 2422 C CA . ASN A 1 313 ? 4.129 -27 -1.696 1 98.94 313 ASN A CA 1
ATOM 2423 C C . ASN A 1 313 ? 4.305 -25.5 -1.534 1 98.94 313 ASN A C 1
ATOM 2425 O O . ASN A 1 313 ? 3.383 -24.719 -1.804 1 98.94 313 ASN A O 1
ATOM 2429 N N . TYR A 1 314 ? 5.457 -25.078 -1.093 1 98.81 314 TYR A N 1
ATOM 2430 C CA . TYR A 1 314 ? 5.766 -23.656 -0.865 1 98.81 314 TYR A CA 1
ATOM 2431 C C . TYR A 1 314 ? 7.266 -23.406 -0.982 1 98.81 314 TYR A C 1
ATOM 2433 O O . TYR A 1 314 ? 8.047 -24.344 -1.169 1 98.81 314 TYR A O 1
ATOM 2441 N N . GLY A 1 315 ? 7.664 -22.156 -0.988 1 98.5 315 GLY A N 1
ATOM 2442 C CA . GLY A 1 315 ? 9.078 -21.797 -0.98 1 98.5 315 GLY A CA 1
ATOM 2443 C C . GLY A 1 315 ? 9.602 -21.422 -2.352 1 98.5 315 GLY A C 1
ATOM 2444 O O . GLY A 1 315 ? 10.789 -21.594 -2.639 1 98.5 315 GLY A O 1
ATOM 2445 N N . ALA A 1 316 ? 8.797 -20.859 -3.162 1 97.56 316 ALA A N 1
ATOM 2446 C CA . ALA A 1 316 ? 9.141 -20.578 -4.551 1 97.56 316 ALA A CA 1
ATOM 2447 C C . ALA A 1 316 ? 10.016 -19.328 -4.656 1 97.56 316 ALA A C 1
ATOM 2449 O O . ALA A 1 316 ? 10.672 -19.109 -5.672 1 97.56 316 ALA A O 1
ATOM 2450 N N . SER A 1 317 ? 9.961 -18.5 -3.594 1 96.81 317 SER A N 1
ATOM 2451 C CA . SER A 1 317 ? 10.648 -17.219 -3.652 1 96.81 317 SER A CA 1
ATOM 2452 C C . SER A 1 317 ? 10.094 -16.344 -4.777 1 96.81 317 SER A C 1
ATOM 2454 O O . SER A 1 317 ? 8.883 -16.156 -4.887 1 96.81 317 SER A O 1
ATOM 2456 N N . GLY A 1 318 ? 10.977 -15.875 -5.688 1 95.81 318 GLY A N 1
ATOM 2457 C CA . GLY A 1 318 ? 10.578 -14.922 -6.703 1 95.81 318 GLY A CA 1
ATOM 2458 C C . GLY A 1 318 ? 10.07 -15.578 -7.977 1 95.81 318 GLY A C 1
ATOM 2459 O O . GLY A 1 318 ? 9.789 -14.891 -8.961 1 95.81 318 GLY A O 1
ATOM 2460 N N . TYR A 1 319 ? 9.898 -16.891 -7.969 1 97.31 319 TYR A N 1
ATOM 2461 C CA . TYR A 1 319 ? 9.531 -17.531 -9.227 1 97.31 319 TYR A CA 1
ATOM 2462 C C . TYR A 1 319 ? 8.273 -18.375 -9.055 1 97.31 319 TYR A C 1
ATOM 2464 O O . TYR A 1 319 ? 8.109 -19.406 -9.703 1 97.31 319 TYR A O 1
ATOM 2472 N N . GLY A 1 320 ? 7.336 -17.922 -8.195 1 98.25 320 GLY A N 1
ATOM 2473 C CA . GLY A 1 320 ? 6.066 -18.594 -7.965 1 98.25 320 GLY A CA 1
ATOM 2474 C C . GLY A 1 320 ? 5.152 -18.578 -9.18 1 98.25 320 GLY A C 1
ATOM 2475 O O . GLY A 1 320 ? 4.449 -19.547 -9.445 1 98.25 320 GLY A O 1
ATOM 2476 N N . TYR A 1 321 ? 5.133 -17.484 -9.898 1 98.69 321 TYR A N 1
ATOM 2477 C CA . TYR A 1 321 ? 4.316 -17.391 -11.102 1 98.69 321 TYR A CA 1
ATOM 2478 C C . TYR A 1 321 ? 4.922 -18.203 -12.234 1 98.69 321 TYR A C 1
ATOM 2480 O O . TYR A 1 321 ? 4.215 -18.938 -12.93 1 98.69 321 TY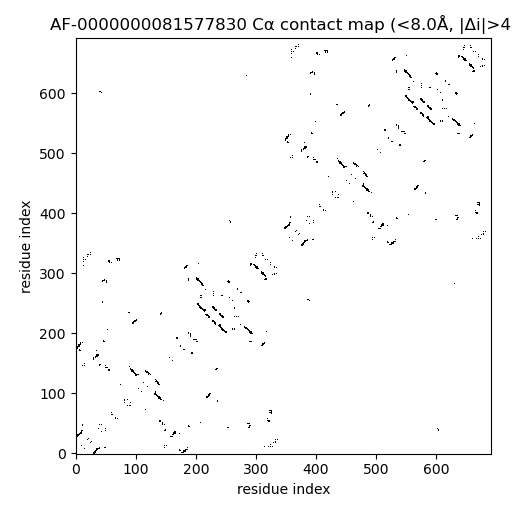R A O 1
ATOM 2488 N N . GLN A 1 322 ? 6.207 -18.188 -12.398 1 98.19 322 GLN A N 1
ATOM 2489 C CA . GLN A 1 322 ? 6.82 -18.812 -13.562 1 98.19 322 GLN A CA 1
ATOM 2490 C C . GLN A 1 322 ? 7.094 -20.297 -13.297 1 98.19 322 GLN A C 1
ATOM 2492 O O . GLN A 1 322 ? 7.164 -21.094 -14.234 1 98.19 322 GLN A O 1
ATOM 2497 N N . GLY A 1 323 ? 7.281 -20.672 -12.062 1 98.44 323 GLY A N 1
ATOM 2498 C CA . GLY A 1 323 ? 7.57 -22.062 -11.773 1 98.44 323 GLY A CA 1
ATOM 2499 C C . GLY A 1 323 ? 6.492 -22.734 -10.945 1 98.44 323 GLY A C 1
ATOM 2500 O O . GLY A 1 323 ? 6.5 -23.953 -10.781 1 98.44 323 GLY A O 1
ATOM 2501 N N . GLY A 1 324 ? 5.547 -21.984 -10.484 1 98.69 324 GLY A N 1
ATOM 2502 C CA . GLY A 1 324 ? 4.602 -22.469 -9.492 1 98.69 324 GLY A CA 1
ATOM 2503 C C . GLY A 1 324 ? 3.682 -23.547 -10.023 1 98.69 324 GLY A C 1
ATOM 2504 O O . GLY A 1 324 ? 3.258 -24.438 -9.281 1 98.69 324 GLY A O 1
ATOM 2505 N N . TRP A 1 325 ? 3.312 -23.484 -11.312 1 98.88 325 TRP A N 1
ATOM 2506 C CA . TRP A 1 325 ? 2.484 -24.547 -11.867 1 98.88 325 TRP A CA 1
ATOM 2507 C C . TRP A 1 325 ? 3.26 -25.859 -11.93 1 98.88 325 TRP A C 1
ATOM 2509 O O . TRP A 1 325 ? 2.695 -26.938 -11.711 1 98.88 325 TRP A O 1
ATOM 2519 N N . GLY A 1 326 ? 4.539 -25.734 -12.297 1 98.88 326 GLY A N 1
ATOM 2520 C CA . GLY A 1 326 ? 5.379 -26.922 -12.211 1 98.88 326 GLY A CA 1
ATOM 2521 C C . GLY A 1 326 ? 5.461 -27.5 -10.805 1 98.88 326 GLY A C 1
ATOM 2522 O O . GLY A 1 326 ? 5.434 -28.719 -10.625 1 98.88 326 GLY A O 1
ATOM 2523 N N . MET A 1 327 ? 5.598 -26.641 -9.82 1 98.88 327 MET A N 1
ATOM 2524 C CA . MET A 1 327 ? 5.586 -27.078 -8.43 1 98.88 327 MET A CA 1
ATOM 2525 C C . MET A 1 327 ? 4.281 -27.797 -8.086 1 98.88 327 MET A C 1
ATOM 2527 O O . MET A 1 327 ? 4.293 -28.844 -7.445 1 98.88 327 MET A O 1
ATOM 2531 N N . ALA A 1 328 ? 3.156 -27.188 -8.531 1 98.94 328 ALA A N 1
ATOM 2532 C CA . ALA A 1 328 ? 1.842 -27.781 -8.305 1 98.94 328 ALA A CA 1
ATOM 2533 C C . ALA A 1 328 ? 1.735 -29.156 -8.977 1 98.94 328 ALA A C 1
ATOM 2535 O O . ALA A 1 328 ? 1.19 -30.094 -8.398 1 98.94 328 ALA A O 1
ATOM 2536 N N . HIS A 1 329 ? 2.242 -29.234 -10.164 1 98.81 329 HIS A N 1
ATOM 2537 C CA . HIS A 1 329 ? 2.273 -30.5 -10.898 1 98.81 329 HIS A CA 1
ATOM 2538 C C . HIS A 1 329 ? 2.998 -31.578 -10.094 1 98.81 329 HIS A C 1
ATOM 2540 O O . HIS A 1 329 ? 2.486 -32.688 -9.938 1 98.81 329 HIS A O 1
ATOM 2546 N N . ASP A 1 330 ? 4.16 -31.203 -9.609 1 98.75 330 ASP A N 1
ATOM 2547 C CA . ASP A 1 330 ? 4.934 -32.156 -8.82 1 98.75 330 ASP A CA 1
ATOM 2548 C C . ASP A 1 330 ? 4.188 -32.531 -7.547 1 98.75 330 ASP A C 1
ATOM 2550 O O . ASP A 1 330 ? 4.18 -33.719 -7.16 1 98.75 330 ASP A O 1
ATOM 2554 N N . ALA A 1 331 ? 3.611 -31.625 -6.875 1 98.88 331 ALA A N 1
ATOM 2555 C CA . ALA A 1 331 ? 2.885 -31.875 -5.633 1 98.88 331 ALA A CA 1
ATOM 2556 C C . ALA A 1 331 ? 1.698 -32.812 -5.871 1 98.88 331 ALA A C 1
ATOM 2558 O O . ALA A 1 331 ? 1.483 -33.75 -5.113 1 98.88 331 ALA A O 1
ATOM 2559 N N . VAL A 1 332 ? 0.933 -32.562 -6.906 1 98.81 332 VAL A N 1
ATOM 2560 C CA . VAL A 1 332 ? -0.258 -33.344 -7.215 1 98.81 332 VAL A CA 1
ATOM 2561 C C . VAL A 1 332 ? 0.149 -34.75 -7.656 1 98.81 332 VAL A C 1
ATOM 2563 O O . VAL A 1 332 ? -0.541 -35.719 -7.355 1 98.81 332 VAL A O 1
ATOM 2566 N N . ARG A 1 333 ? 1.28 -34.875 -8.297 1 98.44 333 ARG A N 1
ATOM 2567 C CA . ARG A 1 333 ? 1.784 -36.188 -8.68 1 98.44 333 ARG A CA 1
ATOM 2568 C C . ARG A 1 333 ? 2.09 -37.031 -7.453 1 98.44 333 ARG A C 1
ATOM 2570 O O . ARG A 1 333 ? 1.916 -38.25 -7.48 1 98.44 333 ARG A O 1
ATOM 2577 N N . LEU A 1 334 ? 2.58 -36.375 -6.395 1 98.38 334 LEU A N 1
ATOM 2578 C CA . LEU A 1 334 ? 2.785 -37.125 -5.148 1 98.38 334 LEU A CA 1
ATOM 2579 C C . LEU A 1 334 ? 1.476 -37.719 -4.648 1 98.38 334 LEU A C 1
ATOM 2581 O O . LEU A 1 334 ? 1.45 -38.844 -4.172 1 98.38 334 LEU A O 1
ATOM 2585 N N . LEU A 1 335 ? 0.424 -36.969 -4.727 1 97.94 335 LEU A N 1
ATOM 2586 C CA . LEU A 1 335 ? -0.893 -37.438 -4.324 1 97.94 335 LEU A CA 1
ATOM 2587 C C . LEU A 1 335 ? -1.31 -38.656 -5.168 1 97.94 335 LEU A C 1
ATOM 2589 O O . LEU A 1 335 ? -1.74 -39.656 -4.629 1 97.94 335 LEU A O 1
ATOM 2593 N N . ILE A 1 336 ? -1.16 -38.5 -6.457 1 97.19 336 ILE A N 1
ATOM 2594 C CA . ILE A 1 336 ? -1.569 -39.562 -7.383 1 97.19 336 ILE A CA 1
ATOM 2595 C C . ILE A 1 336 ? -0.805 -40.844 -7.074 1 97.19 336 ILE A C 1
ATOM 2597 O O . ILE A 1 336 ? -1.394 -41.906 -7.023 1 97.19 336 ILE A O 1
ATOM 2601 N N . LYS A 1 337 ? 0.465 -40.656 -6.852 1 96.25 337 LYS A N 1
ATOM 2602 C CA . LYS A 1 337 ? 1.29 -41.812 -6.531 1 96.25 337 LYS A CA 1
ATOM 2603 C C . LYS A 1 337 ? 0.842 -42.469 -5.227 1 96.25 337 LYS A C 1
ATOM 2605 O O . LYS A 1 337 ? 0.791 -43.688 -5.121 1 96.25 337 LYS A O 1
ATOM 2610 N N . ALA A 1 338 ? 0.577 -41.656 -4.262 1 94.19 338 ALA A N 1
ATOM 2611 C CA . ALA A 1 338 ? 0.146 -42.188 -2.961 1 94.19 338 ALA A CA 1
ATOM 2612 C C . ALA A 1 338 ? -1.19 -42.906 -3.072 1 94.19 338 ALA A C 1
ATOM 2614 O O . ALA A 1 338 ? -1.405 -43.938 -2.416 1 94.19 338 ALA A O 1
ATOM 2615 N N . GLN A 1 339 ? -2.084 -42.375 -3.818 1 90.81 339 GLN A N 1
ATOM 2616 C CA . GLN A 1 339 ? -3.406 -42.969 -3.986 1 90.81 339 GLN A CA 1
ATOM 2617 C C . GLN A 1 339 ? -3.322 -44.312 -4.746 1 90.81 339 GLN A C 1
ATOM 2619 O O . GLN A 1 339 ? -4.07 -45.25 -4.453 1 90.81 339 GLN A O 1
ATOM 2624 N N . ARG A 1 340 ? -2.412 -44.375 -5.68 1 89.25 340 ARG A N 1
ATOM 2625 C CA . ARG A 1 340 ? -2.207 -45.625 -6.418 1 89.25 340 ARG A CA 1
ATOM 2626 C C . ARG A 1 340 ? -1.617 -46.688 -5.52 1 89.25 340 ARG A C 1
ATOM 2628 O O . ARG A 1 340 ? -1.986 -47.875 -5.625 1 89.25 340 ARG A O 1
ATOM 2635 N N . ALA A 1 341 ? -0.79 -46.312 -4.703 1 86.25 341 ALA A N 1
ATOM 2636 C CA . ALA A 1 341 ? -0.167 -47.25 -3.783 1 86.25 341 ALA A CA 1
ATOM 2637 C C . ALA A 1 341 ? -1.187 -47.812 -2.791 1 86.25 341 ALA A C 1
ATOM 2639 O O . ALA A 1 341 ? -1.147 -49 -2.445 1 86.25 341 ALA A O 1
ATOM 2640 N N . SER A 1 342 ? -2.008 -47 -2.318 1 82 342 SER A N 1
ATOM 2641 C CA . SER A 1 342 ? -3.029 -47.406 -1.367 1 82 342 SER A CA 1
ATOM 2642 C C . SER A 1 342 ? -4.035 -48.344 -2.02 1 82 342 SER A C 1
ATOM 2644 O O . SER A 1 342 ? -4.543 -49.281 -1.37 1 82 342 SER A O 1
ATOM 2646 N N . GLN A 1 343 ? -4.355 -48.156 -3.305 1 79.94 343 GLN A N 1
ATOM 2647 C CA . GLN A 1 343 ? -5.289 -49 -4.031 1 79.94 343 GLN A CA 1
ATOM 2648 C C . GLN A 1 343 ? -4.66 -50.375 -4.344 1 79.94 343 GLN A C 1
ATOM 2650 O O . GLN A 1 343 ? -5.355 -51.375 -4.363 1 79.94 343 GLN A O 1
ATOM 2655 N N . ALA A 1 344 ? -3.303 -50.469 -4.57 1 76.75 344 ALA A N 1
ATOM 2656 C CA . ALA A 1 344 ? -2.611 -51.719 -4.887 1 76.75 344 ALA A CA 1
ATOM 2657 C C . ALA A 1 344 ? -2.5 -52.594 -3.652 1 76.75 344 ALA A C 1
ATOM 2659 O O . ALA A 1 344 ? -2.443 -53.812 -3.768 1 76.75 344 ALA A O 1
ATOM 2660 N N . SER A 1 345 ? -2.566 -51.844 -2.596 1 72.5 345 SER A N 1
ATOM 2661 C CA . SER A 1 345 ? -2.441 -52.594 -1.36 1 72.5 345 SER A CA 1
ATOM 2662 C C . SER A 1 345 ? -3.795 -53.125 -0.9 1 72.5 345 SER A C 1
ATOM 2664 O O . SER A 1 345 ? -3.865 -53.969 -0.009 1 72.5 345 SER A O 1
ATOM 2666 N N . LEU A 1 346 ? -4.879 -52.781 -1.58 1 65.12 346 LEU A N 1
ATOM 2667 C CA . LEU A 1 346 ? -6.207 -53.312 -1.28 1 65.12 346 LEU A CA 1
ATOM 2668 C C . LEU A 1 346 ? -6.555 -54.469 -2.201 1 65.12 346 LEU A C 1
ATOM 2670 O O . LEU A 1 346 ? -7.176 -55.438 -1.771 1 65.12 346 LEU A O 1
ATOM 2674 N N . MET B 1 1 ? 25.156 23.391 11.812 1 53.59 1 MET B N 1
ATOM 2675 C CA . MET B 1 1 ? 23.703 23.469 11.812 1 53.59 1 MET B CA 1
ATOM 2676 C C . MET B 1 1 ? 23.156 23.578 13.234 1 53.59 1 MET B C 1
ATOM 2678 O O . MET B 1 1 ? 23.547 22.812 14.117 1 53.59 1 MET B O 1
ATOM 2682 N N . SER B 1 2 ? 22.594 24.75 13.734 1 70.62 2 SER B N 1
ATOM 2683 C CA . SER B 1 2 ? 22.141 24.812 15.125 1 70.62 2 SER B CA 1
ATOM 2684 C C . SER B 1 2 ? 20.734 24.234 15.281 1 70.62 2 SER B C 1
ATOM 2686 O O . SER B 1 2 ? 19.859 24.516 14.469 1 70.62 2 SER B O 1
ATOM 2688 N N . ASP B 1 3 ? 20.516 22.797 15.758 1 90 3 ASP B N 1
ATOM 2689 C CA . ASP B 1 3 ? 19.328 22.031 16.094 1 90 3 ASP B CA 1
ATOM 2690 C C . ASP B 1 3 ? 18.75 22.484 17.438 1 90 3 ASP B C 1
ATOM 2692 O O . ASP B 1 3 ? 18.469 21.656 18.312 1 90 3 ASP B O 1
ATOM 2696 N N . THR B 1 4 ? 18.531 23.906 17.422 1 95.75 4 THR B N 1
ATOM 2697 C CA . THR B 1 4 ? 17.953 24.453 18.656 1 95.75 4 THR B CA 1
ATOM 2698 C C . THR B 1 4 ? 16.516 23.953 18.828 1 95.75 4 THR B C 1
ATOM 2700 O O . THR B 1 4 ? 16.078 23.688 19.953 1 95.75 4 THR B O 1
ATOM 2703 N N . TYR B 1 5 ? 15.812 23.906 17.719 1 98.5 5 TYR B N 1
ATOM 2704 C CA . TYR B 1 5 ? 14.445 23.422 17.688 1 98.5 5 TYR B CA 1
ATOM 2705 C C . TYR B 1 5 ? 14.344 22.109 16.906 1 98.5 5 TYR B C 1
ATOM 2707 O O . TYR B 1 5 ? 14.789 22.031 15.766 1 98.5 5 TYR B O 1
ATOM 2715 N N . VAL B 1 6 ? 13.773 21.094 17.531 1 98.81 6 VAL B N 1
ATOM 2716 C CA . VAL B 1 6 ? 13.594 19.812 16.844 1 98.81 6 VAL B CA 1
ATOM 2717 C C . VAL B 1 6 ? 12.109 19.453 16.797 1 98.81 6 VAL B C 1
ATOM 2719 O O . VAL B 1 6 ? 11.414 19.516 17.812 1 98.81 6 VAL B O 1
ATOM 2722 N N . VAL B 1 7 ? 11.594 19.219 15.664 1 98.94 7 VAL B N 1
ATOM 2723 C CA . VAL B 1 7 ? 10.258 18.672 15.461 1 98.94 7 VAL B CA 1
ATOM 2724 C C . VAL B 1 7 ? 10.344 17.172 15.188 1 98.94 7 VAL B C 1
ATOM 2726 O O . VAL B 1 7 ? 11.008 16.75 14.242 1 98.94 7 VAL B O 1
ATOM 2729 N N . VAL B 1 8 ? 9.711 16.359 16.016 1 98.88 8 VAL B N 1
ATOM 2730 C CA . VAL B 1 8 ? 9.711 14.914 15.828 1 98.88 8 VAL B CA 1
ATOM 2731 C C . VAL B 1 8 ? 8.469 14.492 15.047 1 98.88 8 VAL B C 1
ATOM 2733 O O . VAL B 1 8 ? 7.352 14.562 15.562 1 98.88 8 VAL B O 1
ATOM 2736 N N . GLY B 1 9 ? 8.68 13.984 13.867 1 98.69 9 GLY B N 1
ATOM 2737 C CA . GLY B 1 9 ? 7.598 13.625 12.969 1 98.69 9 GLY B CA 1
ATOM 2738 C C . GLY B 1 9 ? 7.539 14.492 11.727 1 98.69 9 GLY B C 1
ATOM 2739 O O . GLY B 1 9 ? 7.57 15.719 11.82 1 98.69 9 GLY B O 1
ATOM 2740 N N . ALA B 1 10 ? 7.426 13.852 10.602 1 98.81 10 ALA B N 1
ATOM 2741 C CA . ALA B 1 10 ? 7.391 14.57 9.328 1 98.81 10 ALA B CA 1
ATOM 2742 C C . ALA B 1 10 ? 6.027 14.438 8.656 1 98.81 10 ALA B C 1
ATOM 2744 O O . ALA B 1 10 ? 5.926 14.477 7.43 1 98.81 10 ALA B O 1
ATOM 2745 N N . GLY B 1 11 ? 4.969 14.133 9.422 1 98.69 11 GLY B N 1
ATOM 2746 C CA . GLY B 1 11 ? 3.609 14.234 8.922 1 98.69 11 GLY B CA 1
ATOM 2747 C C . GLY B 1 11 ? 3.127 15.672 8.789 1 98.69 11 GLY B C 1
ATOM 2748 O O . GLY B 1 11 ? 3.908 16.609 8.953 1 98.69 11 GLY B O 1
ATOM 2749 N N . ILE B 1 12 ? 1.879 15.805 8.539 1 98.94 12 ILE B N 1
ATOM 2750 C CA . ILE B 1 12 ? 1.35 17.125 8.211 1 98.94 12 ILE B CA 1
ATOM 2751 C C . ILE B 1 12 ? 1.431 18.031 9.445 1 98.94 12 ILE B C 1
ATOM 2753 O O . ILE B 1 12 ? 1.771 19.203 9.328 1 98.94 12 ILE B O 1
ATOM 2757 N N . VAL B 1 13 ? 1.172 17.484 10.602 1 98.88 13 VAL B N 1
ATOM 2758 C CA . VAL B 1 13 ? 1.209 18.281 11.82 1 98.88 13 VAL B CA 1
ATOM 2759 C C . VAL B 1 13 ? 2.643 18.719 12.109 1 98.88 13 VAL B C 1
ATOM 2761 O O . VAL B 1 13 ? 2.877 19.859 12.516 1 98.88 13 VAL B O 1
ATOM 2764 N N . GLY B 1 14 ? 3.59 17.828 11.852 1 98.94 14 GLY B N 1
ATOM 2765 C CA . GLY B 1 14 ? 4.984 18.203 12.008 1 98.94 14 GLY B CA 1
ATOM 2766 C C . GLY B 1 14 ? 5.426 19.281 11.031 1 98.94 14 GLY B C 1
ATOM 2767 O O . GLY B 1 14 ? 6.098 20.234 11.422 1 98.94 14 GLY B O 1
ATOM 2768 N N . LEU B 1 15 ? 5.035 19.141 9.852 1 98.94 15 LEU B N 1
ATOM 2769 C CA . LEU B 1 15 ? 5.414 20.109 8.836 1 98.94 15 LEU B CA 1
ATOM 2770 C C . LEU B 1 15 ? 4.742 21.453 9.094 1 98.94 15 LEU B C 1
ATOM 2772 O O . LEU B 1 15 ? 5.379 22.5 8.961 1 98.94 15 LEU B O 1
ATOM 2776 N N . TYR B 1 16 ? 3.459 21.422 9.5 1 98.94 16 TYR B N 1
ATOM 2777 C CA . TYR B 1 16 ? 2.777 22.656 9.891 1 98.94 16 TYR B CA 1
ATOM 2778 C C . TYR B 1 16 ? 3.49 23.328 11.062 1 98.94 16 T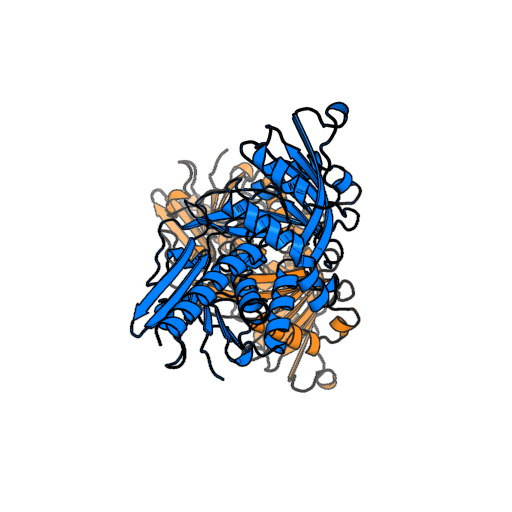YR B C 1
ATOM 2780 O O . TYR B 1 16 ? 3.602 24.547 11.109 1 98.94 16 TYR B O 1
ATOM 2788 N N . THR B 1 17 ? 3.936 22.516 11.969 1 98.94 17 THR B N 1
ATOM 2789 C CA . THR B 1 17 ? 4.617 23.047 13.148 1 98.94 17 THR B CA 1
ATOM 2790 C C . THR B 1 17 ? 5.918 23.734 12.75 1 98.94 17 THR B C 1
ATOM 2792 O O . THR B 1 17 ? 6.195 24.844 13.195 1 98.94 17 THR B O 1
ATOM 2795 N N . ALA B 1 18 ? 6.703 23.062 11.914 1 98.94 18 ALA B N 1
ATOM 2796 C CA . ALA B 1 18 ? 7.93 23.688 11.422 1 98.94 18 ALA B CA 1
ATOM 2797 C C . ALA B 1 18 ? 7.633 24.984 10.68 1 98.94 18 ALA B C 1
ATOM 2799 O O . ALA B 1 18 ? 8.336 25.984 10.852 1 98.94 18 ALA B O 1
ATOM 2800 N N . TYR B 1 19 ? 6.617 24.953 9.883 1 98.88 19 TYR B N 1
ATOM 2801 C CA . TYR B 1 19 ? 6.191 26.141 9.148 1 98.88 19 TYR B CA 1
ATOM 2802 C C . TYR B 1 19 ? 5.836 27.281 10.102 1 98.88 19 TYR B C 1
ATOM 2804 O O . TYR B 1 19 ? 6.262 28.422 9.906 1 98.88 19 TYR B O 1
ATOM 2812 N N . SER B 1 20 ? 5.07 26.969 11.141 1 98.88 20 SER B N 1
ATOM 2813 C CA . SER B 1 20 ? 4.629 27.953 12.117 1 98.88 20 SER B CA 1
ATOM 2814 C C . SER B 1 20 ? 5.805 28.484 12.93 1 98.88 20 SER B C 1
ATOM 2816 O O . SER B 1 20 ? 5.816 29.656 13.32 1 98.88 20 SER B O 1
ATOM 2818 N N . LEU B 1 21 ? 6.785 27.641 13.188 1 98.81 21 LEU B N 1
ATOM 2819 C CA . LEU B 1 21 ? 7.984 28.109 13.875 1 98.81 21 LEU B CA 1
ATOM 2820 C C . LEU B 1 21 ? 8.68 29.203 13.078 1 98.81 21 LEU B C 1
ATOM 2822 O O . LEU B 1 21 ? 9.102 30.219 13.641 1 98.81 21 LEU B O 1
ATOM 2826 N N . VAL B 1 22 ? 8.75 29.016 11.781 1 98.62 22 VAL B N 1
ATOM 2827 C CA . VAL B 1 22 ? 9.438 29.953 10.914 1 98.62 22 VAL B CA 1
ATOM 2828 C C . VAL B 1 22 ? 8.617 31.234 10.797 1 98.62 22 VAL B C 1
ATOM 2830 O O . VAL B 1 22 ? 9.117 32.344 11.086 1 98.62 22 VAL B O 1
ATOM 2833 N N . TYR B 1 23 ? 7.348 31.141 10.547 1 98.19 23 TYR B N 1
ATOM 2834 C CA . TYR B 1 23 ? 6.598 32.281 10.062 1 98.19 23 TYR B CA 1
ATOM 2835 C C . TYR B 1 23 ? 5.816 32.938 11.188 1 98.19 23 TYR B C 1
ATOM 2837 O O . TYR B 1 23 ? 5.465 34.125 11.102 1 98.19 23 TYR B O 1
ATOM 2845 N N . GLU B 1 24 ? 5.551 32.156 12.211 1 97.19 24 GLU B N 1
ATOM 2846 C CA . GLU B 1 24 ? 4.805 32.75 13.32 1 97.19 24 GLU B CA 1
ATOM 2847 C C . GLU B 1 24 ? 5.73 33.094 14.484 1 97.19 24 GLU B C 1
ATOM 2849 O O . GLU B 1 24 ? 5.625 34.188 15.062 1 97.19 24 GLU B O 1
ATOM 2854 N N . ALA B 1 25 ? 6.629 32.219 14.766 1 97.75 25 ALA B N 1
ATOM 2855 C CA . ALA B 1 25 ? 7.516 32.438 15.906 1 97.75 25 ALA B CA 1
ATOM 2856 C C . ALA B 1 25 ? 8.781 33.156 15.477 1 97.75 25 ALA B C 1
ATOM 2858 O O . ALA B 1 25 ? 9.562 33.625 16.328 1 97.75 25 ALA B O 1
ATOM 2859 N N . GLY B 1 26 ? 9.062 33.25 14.18 1 97.31 26 GLY B N 1
ATOM 2860 C CA . GLY B 1 26 ? 10.227 34 13.688 1 97.31 26 GLY B CA 1
ATOM 2861 C C . GLY B 1 26 ? 11.523 33.219 13.875 1 97.31 26 GLY B C 1
ATOM 2862 O O . GLY B 1 26 ? 12.602 33.844 13.875 1 97.31 26 GLY B O 1
ATOM 2863 N N . VAL B 1 27 ? 11.43 31.984 14.031 1 97.56 27 VAL B N 1
ATOM 2864 C CA . VAL B 1 27 ? 12.617 31.156 14.219 1 97.56 27 VAL B CA 1
ATOM 2865 C C . VAL B 1 27 ? 13.367 31.016 12.898 1 97.56 27 VAL B C 1
ATOM 2867 O O . VAL B 1 27 ? 12.75 30.844 11.844 1 97.56 27 VAL B O 1
ATOM 2870 N N . SER B 1 28 ? 14.703 31.156 12.938 1 98 28 SER B N 1
ATOM 2871 C CA . SER B 1 28 ? 15.492 30.922 11.742 1 98 28 SER B CA 1
ATOM 2872 C C . SER B 1 28 ? 15.344 29.469 11.258 1 98 28 SER B C 1
ATOM 2874 O O . SER B 1 28 ? 15.492 28.531 12.031 1 98 28 SER B O 1
ATOM 2876 N N . PRO B 1 29 ? 15.07 29.297 10 1 98.31 29 PRO B N 1
ATOM 2877 C CA . PRO B 1 29 ? 14.914 27.922 9.484 1 98.31 29 PRO B CA 1
ATOM 2878 C C . PRO B 1 29 ? 16.141 27.062 9.734 1 98.31 29 PRO B C 1
ATOM 2880 O O . PRO B 1 29 ? 16.016 25.844 9.938 1 98.31 29 PRO B O 1
ATOM 2883 N N . LYS B 1 30 ? 17.297 27.641 9.727 1 97.75 30 LYS B N 1
ATOM 2884 C CA . LYS B 1 30 ? 18.547 26.906 9.906 1 97.75 30 LYS B CA 1
ATOM 2885 C C . LYS B 1 30 ? 18.641 26.312 11.312 1 97.75 30 LYS B C 1
ATOM 2887 O O . LYS B 1 30 ? 19.484 25.453 11.57 1 97.75 30 LYS B O 1
ATOM 2892 N N . ASP B 1 31 ? 17.812 26.781 12.219 1 98.12 31 ASP B N 1
ATOM 2893 C CA . ASP B 1 31 ? 17.828 26.328 13.602 1 98.12 31 ASP B CA 1
ATOM 2894 C C . ASP B 1 31 ? 16.812 25.203 13.828 1 98.12 31 ASP B C 1
ATOM 2896 O O . ASP B 1 31 ? 16.688 24.703 14.945 1 98.12 31 ASP B O 1
ATOM 2900 N N . ILE B 1 32 ? 16.078 24.828 12.828 1 98.69 32 ILE B N 1
ATOM 2901 C CA . ILE B 1 32 ? 15.008 23.844 12.938 1 98.69 32 ILE B CA 1
ATOM 2902 C C . ILE B 1 32 ? 15.438 22.531 12.273 1 98.69 32 ILE B C 1
ATOM 2904 O O . ILE B 1 32 ? 15.891 22.531 11.133 1 98.69 32 ILE B O 1
ATOM 2908 N N . THR B 1 33 ? 15.336 21.422 12.969 1 98.81 33 THR B N 1
ATOM 2909 C CA . THR B 1 33 ? 15.516 20.094 12.414 1 98.81 33 THR B CA 1
ATOM 2910 C C . THR B 1 33 ? 14.25 19.25 12.602 1 98.81 33 THR B C 1
ATOM 2912 O O . THR B 1 33 ? 13.703 19.188 13.703 1 98.81 33 THR B O 1
ATOM 2915 N N . ILE B 1 34 ? 13.727 18.734 11.531 1 98.81 34 ILE B N 1
ATOM 2916 C CA . ILE B 1 34 ? 12.672 17.719 11.602 1 98.81 34 ILE B CA 1
ATOM 2917 C C . ILE B 1 34 ? 13.297 16.328 11.586 1 98.81 34 ILE B C 1
ATOM 2919 O O . ILE B 1 34 ? 14.039 15.984 10.664 1 98.81 34 ILE B O 1
ATOM 2923 N N . ALA B 1 35 ? 13.117 15.562 12.625 1 98.75 35 ALA B N 1
ATOM 2924 C CA . ALA B 1 35 ? 13.578 14.18 12.734 1 98.75 35 ALA B CA 1
ATOM 2925 C C . ALA B 1 35 ? 12.406 13.203 12.68 1 98.75 35 ALA B C 1
ATOM 2927 O O . ALA B 1 35 ? 11.453 13.32 13.453 1 98.75 35 ALA B O 1
ATOM 2928 N N . ALA B 1 36 ? 12.422 12.258 11.805 1 98.62 36 ALA B N 1
ATOM 2929 C CA . ALA B 1 36 ? 11.273 11.367 11.656 1 98.62 36 ALA B CA 1
ATOM 2930 C C . ALA B 1 36 ? 11.719 9.992 11.148 1 98.62 36 ALA B C 1
ATOM 2932 O O . ALA B 1 36 ? 12.703 9.883 10.414 1 98.62 36 ALA B O 1
ATOM 2933 N N . ALA B 1 37 ? 11.008 8.93 11.57 1 98.12 37 ALA B N 1
ATOM 2934 C CA . ALA B 1 37 ? 11.266 7.57 11.086 1 98.12 37 ALA B CA 1
ATOM 2935 C C . ALA B 1 37 ? 10.961 7.453 9.594 1 98.12 37 ALA B C 1
ATOM 2937 O O . ALA B 1 37 ? 11.609 6.688 8.883 1 98.12 37 ALA B O 1
ATOM 2938 N N . HIS B 1 38 ? 9.945 8.141 9.164 1 98.44 38 HIS B N 1
ATOM 2939 C CA . HIS B 1 38 ? 9.539 8.219 7.77 1 98.44 38 HIS B CA 1
ATOM 2940 C C . HIS B 1 38 ? 9.398 9.664 7.316 1 98.44 38 HIS B C 1
ATOM 2942 O O . HIS B 1 38 ? 8.93 10.516 8.07 1 98.44 38 HIS B O 1
ATOM 2948 N N . ILE B 1 39 ? 9.797 9.938 6.121 1 98.31 39 ILE B N 1
ATOM 2949 C CA . ILE B 1 39 ? 9.75 11.289 5.562 1 98.31 39 ILE B CA 1
ATOM 2950 C C . ILE B 1 39 ? 8.898 11.289 4.293 1 98.31 39 ILE B C 1
ATOM 2952 O O . ILE B 1 39 ? 8.586 10.234 3.746 1 98.31 39 ILE B O 1
ATOM 2956 N N . PRO B 1 40 ? 8.461 12.492 3.846 1 98.44 40 PRO B N 1
ATOM 2957 C CA . PRO B 1 40 ? 7.648 12.531 2.627 1 98.44 40 PRO B CA 1
ATOM 2958 C C . PRO B 1 40 ? 8.297 11.781 1.465 1 98.44 40 PRO B C 1
ATOM 2960 O O . PRO B 1 40 ? 9.477 12 1.171 1 98.44 40 PRO B O 1
ATOM 2963 N N . GLY B 1 41 ? 7.578 10.938 0.824 1 97.12 41 GLY B N 1
ATOM 2964 C CA . GLY B 1 41 ? 8.07 10.031 -0.197 1 97.12 41 GLY B CA 1
ATOM 2965 C C . GLY B 1 41 ? 8.109 8.586 0.261 1 97.12 41 GLY B C 1
ATOM 2966 O O . GLY B 1 41 ? 8.117 7.668 -0.562 1 97.12 41 GLY B O 1
ATOM 296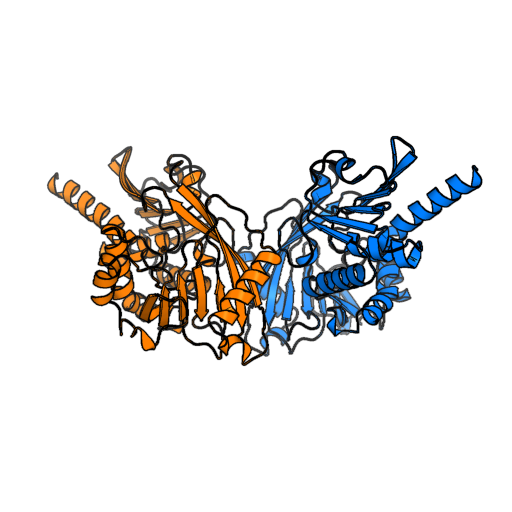7 N N . ASP B 1 42 ? 8.164 8.375 1.571 1 98.5 42 ASP B N 1
ATOM 2968 C CA . ASP B 1 42 ? 8.055 7.043 2.148 1 98.5 42 ASP B CA 1
ATOM 2969 C C . ASP B 1 42 ? 6.59 6.629 2.291 1 98.5 42 ASP B C 1
ATOM 2971 O O . ASP B 1 42 ? 5.695 7.477 2.289 1 98.5 42 ASP B O 1
ATOM 2975 N N . GLN B 1 43 ? 6.371 5.406 2.371 1 98 43 GLN B N 1
ATOM 2976 C CA . GLN B 1 43 ? 5.059 4.883 2.744 1 98 43 GLN B CA 1
ATOM 2977 C C . GLN B 1 43 ? 5.18 3.857 3.869 1 98 43 GLN B C 1
ATOM 2979 O O . GLN B 1 43 ? 6.027 2.967 3.818 1 98 43 GLN B O 1
ATOM 2984 N N . SER B 1 44 ? 4.383 4.02 4.84 1 98.19 44 SER B N 1
ATOM 2985 C CA . SER B 1 44 ? 4.273 3.129 5.988 1 98.19 44 SER B CA 1
ATOM 2986 C C . SER B 1 44 ? 2.906 3.254 6.656 1 98.19 44 SER B C 1
ATOM 2988 O O . SER B 1 44 ? 2.334 4.344 6.715 1 98.19 44 SER B O 1
ATOM 2990 N N . ILE B 1 45 ? 2.424 2.141 7.188 1 97.31 45 ILE B N 1
ATOM 2991 C CA . ILE B 1 45 ? 1.168 2.186 7.93 1 97.31 45 ILE B CA 1
ATOM 2992 C C . ILE B 1 45 ? 1.317 3.102 9.141 1 97.31 45 ILE B C 1
ATOM 2994 O O . ILE B 1 45 ? 0.334 3.668 9.625 1 97.31 45 ILE B O 1
ATOM 2998 N N . ASN B 1 46 ? 2.57 3.311 9.531 1 97.06 46 ASN B N 1
ATOM 2999 C CA . ASN B 1 46 ? 2.828 4.125 10.711 1 97.06 46 ASN B CA 1
ATOM 3000 C C . ASN B 1 46 ? 3.1 5.578 10.344 1 97.06 46 ASN B C 1
ATOM 3002 O O . ASN B 1 46 ? 3.275 6.426 11.227 1 97.06 46 ASN B O 1
ATOM 3006 N N . TYR B 1 47 ? 3.252 5.891 9.133 1 98.19 47 TYR B N 1
ATOM 3007 C CA . TYR B 1 47 ? 3.352 7.25 8.609 1 98.19 47 TYR B CA 1
ATOM 3008 C C . TYR B 1 47 ? 2.014 7.719 8.047 1 98.19 47 TYR B C 1
ATOM 3010 O O . TYR B 1 47 ? 1.778 7.645 6.84 1 98.19 47 TYR B O 1
ATOM 3018 N N . THR B 1 48 ? 1.181 8.195 8.844 1 98.12 48 THR B N 1
ATOM 3019 C CA . THR B 1 48 ? -0.264 8.25 8.656 1 98.12 48 THR B CA 1
ATOM 3020 C C . THR B 1 48 ? -0.633 9.305 7.613 1 98.12 48 THR B C 1
ATOM 3022 O O . THR B 1 48 ? -1.579 9.117 6.844 1 98.12 48 THR B O 1
ATOM 3025 N N . SER B 1 49 ? 0.115 10.344 7.449 1 98.31 49 SER B N 1
ATOM 3026 C CA . SER B 1 49 ? -0.298 11.547 6.738 1 98.31 49 SER B CA 1
ATOM 3027 C C . SER B 1 49 ? -0.477 11.281 5.25 1 98.31 49 SER B C 1
ATOM 3029 O O . SER B 1 49 ? -1.403 11.797 4.625 1 98.31 49 SER B O 1
ATOM 3031 N N . PRO B 1 50 ? 0.395 10.422 4.66 1 97.56 50 PRO B N 1
ATOM 3032 C CA . PRO B 1 50 ? 0.254 10.242 3.213 1 97.56 50 PRO B CA 1
ATOM 3033 C C . PRO B 1 50 ? -1.026 9.5 2.834 1 97.56 50 PRO B C 1
ATOM 3035 O O . PRO B 1 50 ? -1.41 9.492 1.661 1 97.56 50 PRO B O 1
ATOM 3038 N N . TRP B 1 51 ? -1.719 8.891 3.746 1 97.44 51 TRP B N 1
ATOM 3039 C CA . TRP B 1 51 ? -2.814 7.973 3.447 1 97.44 51 TRP B CA 1
ATOM 3040 C C . TRP B 1 51 ? -4.16 8.688 3.523 1 97.44 51 TRP B C 1
ATOM 3042 O O . TRP B 1 51 ? -5.191 8.125 3.15 1 97.44 51 TRP B O 1
ATOM 3052 N N . ALA B 1 52 ? -4.172 9.891 3.953 1 97.44 52 ALA B N 1
ATOM 3053 C CA . ALA B 1 52 ? -5.414 10.625 4.188 1 97.44 52 ALA B CA 1
ATOM 3054 C C . ALA B 1 52 ? -6.148 10.883 2.877 1 97.44 52 ALA B C 1
ATOM 3056 O O . ALA B 1 52 ? -5.527 10.992 1.818 1 97.44 52 ALA B O 1
ATOM 3057 N N . GLY B 1 53 ? -7.5 10.938 2.959 1 95.94 53 GLY B N 1
ATOM 3058 C CA . GLY B 1 53 ? -8.273 11.406 1.819 1 95.94 53 GLY B CA 1
ATOM 3059 C C . GLY B 1 53 ? -7.957 12.836 1.436 1 95.94 53 GLY B C 1
ATOM 3060 O O . GLY B 1 53 ? -7.805 13.148 0.252 1 95.94 53 GLY B O 1
ATOM 3061 N N . GLY B 1 54 ? -7.824 13.664 2.467 1 97.06 54 GLY B N 1
ATOM 3062 C CA . GLY B 1 54 ? -7.254 14.992 2.271 1 97.06 54 GLY B CA 1
ATOM 3063 C C . GLY B 1 54 ? -8.281 16.031 1.853 1 97.06 54 GLY B C 1
ATOM 3064 O O . GLY B 1 54 ? -8.156 16.625 0.783 1 97.06 54 GLY B O 1
ATOM 3065 N N . ASN B 1 55 ? -9.312 16.203 2.6 1 98.19 55 ASN B N 1
ATOM 3066 C CA . ASN B 1 55 ? -10.227 17.312 2.361 1 98.19 55 ASN B CA 1
ATOM 3067 C C . ASN B 1 55 ? -10.633 18 3.664 1 98.19 55 ASN B C 1
ATOM 3069 O O . ASN B 1 55 ? -10.523 17.406 4.738 1 98.19 55 ASN B O 1
ATOM 3073 N N . PHE B 1 56 ? -10.945 19.281 3.568 1 98.38 56 PHE B N 1
ATOM 3074 C CA . PHE B 1 56 ? -11.664 19.922 4.656 1 98.38 56 PHE B CA 1
ATOM 3075 C C . PHE B 1 56 ? -13.117 19.469 4.695 1 98.38 56 PHE B C 1
ATOM 3077 O O . PHE B 1 56 ? -13.828 19.562 3.691 1 98.38 56 PHE B O 1
ATOM 3084 N N . SER B 1 57 ? -13.555 18.875 5.809 1 96.06 57 SER B N 1
ATOM 3085 C CA . SER B 1 57 ? -14.898 18.312 5.926 1 96.06 57 SER B CA 1
ATOM 3086 C C . SER B 1 57 ? -15.453 18.5 7.336 1 96.06 57 SER B C 1
ATOM 3088 O O . SER B 1 57 ? -14.906 19.266 8.125 1 96.06 57 SER B O 1
ATOM 3090 N N . CYS B 1 58 ? -16.562 17.844 7.617 1 94.12 58 CYS B N 1
ATOM 3091 C CA . CYS B 1 58 ? -17.234 17.969 8.914 1 94.12 58 CYS B CA 1
ATOM 3092 C C . CYS B 1 58 ? -16.766 16.875 9.867 1 94.12 58 CYS B C 1
ATOM 3094 O O . CYS B 1 58 ? -17.438 16.594 10.859 1 94.12 58 CYS B O 1
ATOM 3096 N N . ILE B 1 59 ? -15.594 16.359 9.656 1 92.88 59 ILE B N 1
ATOM 3097 C CA . ILE B 1 59 ? -15.148 15.172 10.375 1 92.88 59 ILE B CA 1
ATOM 3098 C C . ILE B 1 59 ? -14.703 15.555 11.781 1 92.88 59 ILE B C 1
ATOM 3100 O O . ILE B 1 59 ? -14.781 14.734 12.703 1 92.88 59 ILE B O 1
ATOM 3104 N N . SER B 1 60 ? -14.219 16.781 11.969 1 94.62 60 SER B N 1
ATOM 3105 C CA . SER B 1 60 ? -13.695 17.188 13.266 1 94.62 60 SER B CA 1
ATOM 3106 C C . SER B 1 60 ? -14.805 17.297 14.305 1 94.62 60 SER B C 1
ATOM 3108 O O . SER B 1 60 ? -15.961 17.531 13.953 1 94.62 60 SER B O 1
ATOM 3110 N N . PRO B 1 61 ? -14.438 17.156 15.586 1 93.31 61 PRO B N 1
ATOM 3111 C CA . PRO B 1 61 ? -15.438 17.359 16.641 1 93.31 61 PRO B CA 1
ATOM 3112 C C . PRO B 1 61 ? -15.938 18.797 16.703 1 93.31 61 PRO B C 1
ATOM 3114 O O . PRO B 1 61 ? -15.312 19.703 16.125 1 93.31 61 PRO B O 1
ATOM 3117 N N . GLY B 1 62 ? -17.094 18.906 17.422 1 93.62 62 GLY B N 1
ATOM 3118 C CA . GLY B 1 62 ? -17.719 20.219 17.5 1 93.62 62 GLY B CA 1
ATOM 3119 C C . GLY B 1 62 ? -17.281 21.016 18.703 1 93.62 62 GLY B C 1
ATOM 3120 O O . GLY B 1 62 ? -17.875 22.062 19.016 1 93.62 62 GLY B O 1
ATOM 3121 N N . ASP B 1 63 ? -16.266 20.516 19.422 1 95.06 63 ASP B N 1
ATOM 3122 C CA . ASP B 1 63 ? -15.797 21.266 20.578 1 95.06 63 ASP B CA 1
ATOM 3123 C C . ASP B 1 63 ? -15.055 22.531 20.156 1 95.06 63 ASP B C 1
ATOM 3125 O O . ASP B 1 63 ? -14.578 22.625 19.016 1 95.06 63 ASP B O 1
ATOM 3129 N N . LYS B 1 64 ? -14.898 23.484 21.047 1 95.88 64 LYS B N 1
ATOM 3130 C CA . LYS B 1 64 ? -14.383 24.828 20.781 1 95.88 64 LYS B CA 1
ATOM 3131 C C . LYS B 1 64 ? -12.977 24.766 20.188 1 95.88 64 LYS B C 1
ATOM 3133 O O . LYS B 1 64 ? -12.68 25.469 19.219 1 95.88 64 LYS B O 1
ATOM 3138 N N . LYS B 1 65 ? -12.109 24.016 20.688 1 96.44 65 LYS B N 1
ATOM 3139 C CA . LYS B 1 65 ? -10.727 23.938 20.219 1 96.44 65 LYS B CA 1
ATOM 3140 C C . LYS B 1 65 ? -10.664 23.406 18.797 1 96.44 65 LYS B C 1
ATOM 3142 O O . LYS B 1 65 ? -10 23.984 17.938 1 96.44 65 LYS B O 1
ATOM 3147 N N . SER B 1 66 ? -11.328 22.297 18.562 1 96.88 66 SER B N 1
ATOM 3148 C CA . SER B 1 66 ? -11.32 21.703 17.219 1 96.88 66 SER B CA 1
ATOM 3149 C C . SER B 1 66 ? -11.883 22.672 16.188 1 96.88 66 SER B C 1
ATOM 3151 O O . SER B 1 66 ? -11.352 22.766 15.078 1 96.88 66 SER B O 1
ATOM 3153 N N . LEU B 1 67 ? -12.953 23.359 16.594 1 97.75 67 LEU B N 1
ATOM 3154 C CA . LEU B 1 67 ? -13.539 24.328 15.68 1 97.75 67 LEU B CA 1
ATOM 3155 C C . LEU B 1 67 ? -12.562 25.453 15.375 1 97.75 67 LEU B C 1
ATOM 3157 O O . LEU B 1 67 ? -12.5 25.938 14.25 1 97.75 67 LEU B O 1
ATOM 3161 N N . SER B 1 68 ? -11.836 25.875 16.375 1 98.12 68 SER B N 1
ATOM 3162 C CA . SER B 1 68 ? -10.859 26.938 16.156 1 98.12 68 SER B CA 1
ATOM 3163 C C . SER B 1 68 ? -9.719 26.469 15.258 1 98.12 68 SER B C 1
ATOM 3165 O O . SER B 1 68 ? -9.203 27.25 14.461 1 98.12 68 SER B O 1
ATOM 3167 N N . TYR B 1 69 ? -9.25 25.219 15.398 1 98.69 69 TYR B N 1
ATOM 3168 C CA . TYR B 1 69 ? -8.219 24.656 14.539 1 98.69 69 TYR B CA 1
ATOM 3169 C C . TYR B 1 69 ? -8.664 24.656 13.078 1 98.69 69 TYR B C 1
ATOM 3171 O O . TYR B 1 69 ? -7.906 25.047 12.188 1 98.69 69 TYR B O 1
ATOM 3179 N N . ASP B 1 70 ? -9.906 24.203 12.891 1 98.56 70 ASP B N 1
ATOM 3180 C CA . ASP B 1 70 ? -10.477 24.156 11.547 1 98.56 70 ASP B CA 1
ATOM 3181 C C . ASP B 1 70 ? -10.523 25.547 10.922 1 98.56 70 ASP B C 1
ATOM 3183 O O . ASP B 1 70 ? -10.094 25.734 9.781 1 98.56 70 ASP B O 1
ATOM 3187 N N . ARG B 1 71 ? -11.047 26.484 11.688 1 98.75 71 ARG B N 1
ATOM 3188 C CA . ARG B 1 71 ? -11.164 27.844 11.18 1 98.75 71 ARG B CA 1
ATOM 3189 C C . ARG B 1 71 ? -9.797 28.406 10.805 1 98.75 71 ARG B C 1
ATOM 3191 O O . ARG B 1 71 ? -9.625 28.953 9.711 1 98.75 71 ARG B O 1
ATOM 3198 N N . TYR B 1 72 ? -8.867 28.266 11.68 1 98.81 72 TYR B N 1
ATOM 3199 C CA . TYR B 1 72 ? -7.523 28.781 11.422 1 98.81 72 TYR B CA 1
ATOM 3200 C C . TYR B 1 72 ? -6.93 28.156 10.172 1 98.81 72 TYR B C 1
ATOM 3202 O O . TYR B 1 72 ? -6.422 28.875 9.297 1 98.81 72 TYR B O 1
ATOM 3210 N N . THR B 1 73 ? -6.992 26.891 10.078 1 98.88 73 THR B N 1
ATOM 3211 C CA . THR B 1 73 ? -6.383 26.172 8.961 1 98.88 73 THR B CA 1
ATOM 3212 C C . THR B 1 73 ? -7.062 26.547 7.645 1 98.88 73 THR B C 1
ATOM 3214 O O . THR B 1 73 ? -6.395 26.938 6.684 1 98.88 73 THR B O 1
ATOM 3217 N N . TYR B 1 74 ? -8.406 26.516 7.641 1 98.88 74 TYR B N 1
ATOM 3218 C CA . TYR B 1 74 ? -9.172 26.812 6.43 1 98.88 74 TYR B CA 1
ATOM 3219 C C . TYR B 1 74 ? -8.836 28.188 5.891 1 98.88 74 TYR B C 1
ATOM 3221 O O . TYR B 1 74 ? -8.617 28.359 4.688 1 98.88 74 TYR B O 1
ATOM 3229 N N . THR B 1 75 ? -8.727 29.141 6.777 1 98.75 75 THR B N 1
ATOM 3230 C CA . THR B 1 75 ? -8.625 30.531 6.352 1 98.75 75 THR B CA 1
ATOM 3231 C C . THR B 1 75 ? -7.184 30.891 6 1 98.75 75 THR B C 1
ATOM 3233 O O . THR B 1 75 ? -6.926 31.922 5.379 1 98.75 75 THR B O 1
ATOM 3236 N N . HIS B 1 76 ? -6.242 30.031 6.293 1 98.69 76 HIS B N 1
ATOM 3237 C CA . HIS B 1 76 ? -4.848 30.406 6.082 1 98.69 76 HIS B CA 1
ATOM 3238 C C . HIS B 1 76 ? -4.211 29.547 4.992 1 98.69 76 HIS B C 1
ATOM 3240 O O . HIS B 1 76 ? -3.135 29.891 4.488 1 98.69 76 HIS B O 1
ATOM 3246 N N . LEU B 1 77 ? -4.812 28.516 4.547 1 98.69 77 LEU B N 1
ATOM 3247 C CA . LEU B 1 77 ? -4.211 27.562 3.633 1 98.69 77 LEU B CA 1
ATOM 3248 C C . LEU B 1 77 ? -3.822 28.219 2.318 1 98.69 77 LEU B C 1
ATOM 3250 O O . LEU B 1 77 ? -2.879 27.797 1.652 1 98.69 77 LEU B O 1
ATOM 3254 N N . SER B 1 78 ? -4.527 29.266 1.957 1 98.38 78 SER B N 1
ATOM 3255 C CA . SER B 1 78 ? -4.203 29.969 0.722 1 98.38 78 SER B CA 1
ATOM 3256 C C . SER B 1 78 ? -2.783 30.531 0.759 1 98.38 78 SER B C 1
ATOM 3258 O O . SER B 1 78 ? -2.121 30.625 -0.277 1 98.38 78 SER B O 1
ATOM 3260 N N . GLU B 1 79 ? -2.328 30.875 1.933 1 98.31 79 GLU B N 1
ATOM 3261 C CA . GLU B 1 79 ? -0.967 31.375 2.1 1 98.31 79 GLU B CA 1
ATOM 3262 C C . GLU B 1 79 ? 0.062 30.312 1.708 1 98.31 79 GLU B C 1
ATOM 3264 O O . GLU B 1 79 ? 0.986 30.594 0.941 1 98.31 79 GLU B O 1
ATOM 3269 N N . ILE B 1 80 ? -0.116 29.141 2.223 1 98.25 80 ILE B N 1
ATOM 3270 C CA . ILE B 1 80 ? 0.814 28.062 1.924 1 98.25 80 ILE B CA 1
ATOM 3271 C C . ILE B 1 80 ? 0.739 27.703 0.439 1 98.25 80 ILE B C 1
ATOM 3273 O O . ILE B 1 80 ? 1.768 27.516 -0.212 1 98.25 80 ILE B O 1
ATOM 3277 N N . GLN B 1 81 ? -0.488 27.625 -0.069 1 98.5 81 GLN B N 1
ATOM 3278 C CA . GLN B 1 81 ? -0.638 27.312 -1.487 1 98.5 81 GLN B CA 1
ATOM 3279 C C . GLN B 1 81 ? 0.155 28.297 -2.35 1 98.5 81 GLN B C 1
ATOM 3281 O O . GLN B 1 81 ? 0.873 27.891 -3.264 1 98.5 81 GLN B O 1
ATOM 3286 N N . LYS B 1 82 ? 0.035 29.562 -2.037 1 98.31 82 LYS B N 1
ATOM 3287 C CA . LYS B 1 82 ? 0.727 30.609 -2.791 1 98.31 82 LYS B CA 1
ATOM 3288 C C . LYS B 1 82 ? 2.24 30.469 -2.664 1 98.31 82 LYS B C 1
ATOM 3290 O O . LYS B 1 82 ? 2.963 30.547 -3.66 1 98.31 82 LYS B O 1
ATOM 3295 N N . ARG B 1 83 ? 2.678 30.25 -1.524 1 97.94 83 ARG B N 1
ATOM 3296 C CA . ARG B 1 83 ? 4.109 30.141 -1.271 1 97.94 83 ARG B CA 1
ATOM 3297 C C . ARG B 1 83 ? 4.699 28.938 -1.993 1 97.94 83 ARG B C 1
ATOM 3299 O O . ARG B 1 83 ? 5.863 28.953 -2.396 1 97.94 83 ARG B O 1
ATOM 3306 N N . LEU B 1 84 ? 3.863 27.922 -2.172 1 98.12 84 LEU B N 1
ATOM 3307 C CA . LEU B 1 84 ? 4.344 26.688 -2.791 1 98.12 84 LEU B CA 1
ATOM 3308 C C . LEU B 1 84 ? 4.137 26.734 -4.301 1 98.12 84 LEU B C 1
ATOM 3310 O O . LEU B 1 84 ? 4.371 25.734 -4.988 1 98.12 84 LEU B O 1
ATOM 3314 N N . GLY B 1 85 ? 3.701 27.75 -4.816 1 96.75 85 GLY B N 1
ATOM 3315 C CA . GLY B 1 85 ? 3.678 27.922 -6.258 1 96.75 85 GLY B CA 1
ATOM 3316 C C . GLY B 1 85 ? 2.301 27.719 -6.863 1 96.75 85 GLY B C 1
ATOM 3317 O O . GLY B 1 85 ? 2.158 27.641 -8.086 1 96.75 85 GLY B O 1
ATOM 3318 N N . GLY B 1 86 ? 1.272 27.641 -6.059 1 97.69 86 GLY B N 1
ATOM 3319 C CA . GLY B 1 86 ? -0.082 27.531 -6.574 1 97.69 86 GLY B CA 1
ATOM 3320 C C . GLY B 1 86 ? -0.648 26.125 -6.457 1 97.69 86 GLY B C 1
ATOM 3321 O O . GLY B 1 86 ? -0.16 25.312 -5.664 1 97.69 86 GLY B O 1
ATOM 3322 N N . PRO B 1 87 ? -1.697 25.812 -7.203 1 96.88 87 PRO B N 1
ATOM 3323 C CA . PRO B 1 87 ? -2.441 24.562 -7.066 1 96.88 87 PRO B CA 1
ATOM 3324 C C . PRO B 1 87 ? -1.592 23.344 -7.387 1 96.88 87 PRO B C 1
ATOM 3326 O O . PRO B 1 87 ? -1.887 22.234 -6.91 1 96.88 87 PRO B O 1
ATOM 3329 N N . SER B 1 88 ? -0.569 23.484 -8.125 1 96.38 88 SER B N 1
ATOM 3330 C CA . SER B 1 88 ? 0.27 22.375 -8.547 1 96.38 88 SER B CA 1
ATOM 3331 C C . SER B 1 88 ? 1.014 21.766 -7.367 1 96.38 88 SER B C 1
ATOM 3333 O O . SER B 1 88 ? 1.585 20.672 -7.48 1 96.38 88 SER B O 1
ATOM 3335 N N . CYS B 1 89 ? 0.932 22.375 -6.188 1 97.88 89 CYS B N 1
ATOM 3336 C CA . CYS B 1 89 ? 1.599 21.859 -4.996 1 97.88 89 CYS B CA 1
ATOM 3337 C C . CYS B 1 89 ? 0.781 20.75 -4.355 1 97.88 89 CYS B C 1
ATOM 3339 O O . CYS B 1 89 ? 1.223 20.125 -3.389 1 97.88 89 CYS B O 1
ATOM 3341 N N . GLY B 1 90 ? -0.402 20.484 -4.879 1 98.06 90 GLY B N 1
ATOM 3342 C CA . GLY B 1 90 ? -1.258 19.422 -4.363 1 98.06 90 GLY B CA 1
ATOM 3343 C C . GLY B 1 90 ? -2.34 19.938 -3.432 1 98.06 90 GLY B C 1
ATOM 3344 O O . GLY B 1 90 ? -2.891 19.172 -2.635 1 98.06 90 GLY B O 1
ATOM 3345 N N . LEU B 1 91 ? -2.623 21.172 -3.449 1 98.75 91 LEU B N 1
ATOM 3346 C CA . LEU B 1 91 ? -3.629 21.844 -2.633 1 98.75 91 LEU B CA 1
ATOM 3347 C C . LEU B 1 91 ? -4.492 22.766 -3.484 1 98.75 91 LEU B C 1
ATOM 3349 O O . LEU B 1 91 ? -3.984 23.719 -4.094 1 98.75 91 LEU B O 1
ATOM 3353 N N . ASP B 1 92 ? -5.758 22.484 -3.514 1 98.5 92 ASP B N 1
ATOM 3354 C CA . ASP B 1 92 ? -6.648 23.328 -4.312 1 98.5 92 ASP B CA 1
ATOM 3355 C C . ASP B 1 92 ? -8.086 23.234 -3.812 1 98.5 92 ASP B C 1
ATOM 3357 O O . ASP B 1 92 ? -8.414 22.359 -3.002 1 98.5 92 ASP B O 1
ATOM 3361 N N . MET B 1 93 ? -8.922 24.156 -4.234 1 98.62 93 MET B N 1
ATOM 3362 C CA . MET B 1 93 ? -10.297 24.203 -3.75 1 98.62 93 MET B CA 1
ATOM 3363 C C . MET B 1 93 ? -11.25 23.562 -4.746 1 98.62 93 MET B C 1
ATOM 3365 O O . MET B 1 93 ? -11 23.578 -5.953 1 98.62 93 MET B O 1
ATOM 3369 N N . ARG B 1 94 ? -12.289 22.953 -4.258 1 98.62 94 ARG B N 1
ATOM 3370 C CA . ARG B 1 94 ? -13.359 22.312 -5.023 1 98.62 94 ARG B CA 1
ATOM 3371 C C . ARG B 1 94 ? -14.711 22.578 -4.383 1 98.62 94 ARG B C 1
ATOM 3373 O O . ARG B 1 94 ? -14.805 22.797 -3.174 1 98.62 94 ARG B O 1
ATOM 3380 N N . PRO B 1 95 ? -15.773 22.547 -5.203 1 98.69 95 PRO B N 1
ATOM 3381 C CA . PRO B 1 95 ? -17.094 22.547 -4.574 1 98.69 95 PRO B CA 1
ATOM 3382 C C . PRO B 1 95 ? -17.375 21.25 -3.809 1 98.69 95 PRO B C 1
ATOM 3384 O O . PRO B 1 95 ? -16.875 20.188 -4.191 1 98.69 95 PRO B O 1
ATOM 3387 N N . ALA B 1 96 ? -18.156 21.375 -2.756 1 98.75 96 ALA B N 1
ATOM 3388 C CA . ALA B 1 96 ? -18.469 20.219 -1.923 1 98.75 96 ALA B CA 1
ATOM 3389 C C . ALA B 1 96 ? -19.938 20.234 -1.494 1 98.75 96 ALA B C 1
ATOM 3391 O O . ALA B 1 96 ? -20.531 21.297 -1.314 1 98.75 96 ALA B O 1
ATOM 3392 N N . THR B 1 97 ? -20.516 19.047 -1.38 1 98.44 97 THR B N 1
ATOM 3393 C CA . THR B 1 97 ? -21.844 18.859 -0.796 1 98.44 97 THR B CA 1
ATOM 3394 C C . THR B 1 97 ? -21.797 17.766 0.272 1 98.44 97 THR B C 1
ATOM 3396 O O . THR B 1 97 ? -21.297 16.656 0.026 1 98.44 97 THR B O 1
ATOM 3399 N N . ASP B 1 98 ? -22.281 18.062 1.455 1 97.81 98 ASP B N 1
ATOM 3400 C CA . ASP B 1 98 ? -22.438 17.094 2.529 1 97.81 98 ASP B CA 1
ATOM 3401 C C . ASP B 1 98 ? -23.906 16.797 2.803 1 97.81 98 ASP B C 1
ATOM 3403 O O . ASP B 1 98 ? -24.719 17.719 2.91 1 97.81 98 ASP B O 1
ATOM 3407 N N . TYR B 1 99 ? -24.219 15.547 2.875 1 97.56 99 TYR B N 1
ATOM 3408 C CA . TYR B 1 99 ? -25.547 15.086 3.275 1 97.56 99 TYR B CA 1
ATOM 3409 C C . TYR B 1 99 ? -25.5 14.414 4.645 1 97.56 99 TYR B C 1
ATOM 3411 O O . TYR B 1 99 ? -24.531 13.711 4.965 1 97.56 99 TYR B O 1
ATOM 3419 N N . PHE B 1 100 ? -26.562 14.625 5.43 1 96.62 100 PHE B N 1
ATOM 3420 C CA . PHE B 1 100 ? -26.609 14.102 6.789 1 96.62 100 PHE B CA 1
ATOM 3421 C C . PHE B 1 100 ? -27.875 13.297 7.02 1 96.62 100 PHE B C 1
ATOM 3423 O O . PHE B 1 100 ? -28.984 13.797 6.777 1 96.62 100 PHE B O 1
ATOM 3430 N N . HIS B 1 101 ? -27.719 12.055 7.52 1 95.12 101 HIS B N 1
ATOM 3431 C CA . HIS B 1 101 ? -28.875 11.266 7.926 1 95.12 101 HIS B CA 1
ATOM 3432 C C . HIS B 1 101 ? -29.438 11.758 9.258 1 95.12 101 HIS B C 1
ATOM 3434 O O . HIS B 1 101 ? -30.594 11.508 9.57 1 95.12 101 HIS B O 1
ATOM 3440 N N . LYS B 1 102 ? -28.625 12.391 9.984 1 93.44 102 LYS B N 1
ATOM 3441 C CA . LYS B 1 102 ? -29 13.031 11.242 1 93.44 102 LYS B CA 1
ATOM 3442 C C . LYS B 1 102 ? -28.531 14.484 11.281 1 93.44 102 LYS B C 1
ATOM 3444 O O . LYS B 1 102 ? -27.438 14.805 10.797 1 93.44 102 LYS B O 1
ATOM 3449 N N . TYR B 1 103 ? -29.297 15.289 11.938 1 93.25 103 TYR B N 1
ATOM 3450 C CA . TYR B 1 103 ? -28.922 16.688 12.008 1 93.25 103 TYR B CA 1
ATOM 3451 C C . TYR B 1 103 ? -27.578 16.875 12.688 1 93.25 103 TYR B C 1
ATOM 3453 O O . TYR B 1 103 ? -27.344 16.344 13.781 1 93.25 103 TYR B O 1
ATOM 3461 N N . PRO B 1 104 ? -26.703 17.609 12.055 1 92.81 104 PRO B N 1
ATOM 3462 C CA . PRO B 1 104 ? -25.406 17.891 12.703 1 92.81 104 PRO B CA 1
ATOM 3463 C C . PRO B 1 104 ? -25.531 18.891 13.852 1 92.81 104 PRO B C 1
ATOM 3465 O O . PRO B 1 104 ? -26.562 19.578 13.969 1 92.81 104 PRO B O 1
ATOM 3468 N N . PRO B 1 105 ? -24.562 18.953 14.656 1 91.31 105 PRO B N 1
ATOM 3469 C CA . PRO B 1 105 ? -24.609 19.938 15.742 1 91.31 105 PRO B CA 1
ATOM 3470 C C . PRO B 1 105 ? -24.719 21.375 15.234 1 91.31 105 PRO B C 1
ATOM 3472 O O . PRO B 1 105 ? -23.969 21.781 14.359 1 91.31 105 PRO B O 1
ATOM 3475 N N . ALA B 1 106 ? -25.562 22.078 15.867 1 93.06 106 ALA B N 1
ATOM 3476 C CA . ALA B 1 106 ? -25.828 23.453 15.438 1 93.06 106 ALA B CA 1
ATOM 3477 C C . ALA B 1 106 ? -24.578 24.328 15.555 1 93.06 106 ALA B C 1
ATOM 3479 O O . ALA B 1 106 ? -24.312 25.141 14.68 1 93.06 106 ALA B O 1
ATOM 3480 N N . LYS B 1 107 ? -23.859 24.141 16.578 1 94.62 107 LYS B N 1
ATOM 3481 C CA . LYS B 1 107 ? -22.672 24.953 16.828 1 94.62 107 LYS B CA 1
ATOM 3482 C C . LYS B 1 107 ? -21.641 24.766 15.703 1 94.62 107 LYS B C 1
ATOM 3484 O O . LYS B 1 107 ? -20.953 25.719 15.328 1 94.62 107 LYS B O 1
ATOM 3489 N N . LYS B 1 108 ? -21.547 23.609 15.25 1 95 108 LYS B N 1
ATOM 3490 C CA . LYS B 1 108 ? -20.625 23.328 14.164 1 95 108 LYS B CA 1
ATOM 3491 C C . LYS B 1 108 ? -21.047 24.031 12.875 1 95 108 LYS B C 1
ATOM 3493 O O . LYS B 1 108 ? -20.234 24.656 12.211 1 95 108 LYS B O 1
ATOM 3498 N N . MET B 1 109 ? -22.297 23.984 12.602 1 95.88 109 MET B N 1
ATOM 3499 C CA . MET B 1 109 ? -22.812 24.641 11.398 1 95.88 109 MET B CA 1
ATOM 3500 C C . MET B 1 109 ? -22.672 26.156 11.492 1 95.88 109 MET B C 1
ATOM 3502 O O . MET B 1 109 ? -22.312 26.812 10.516 1 95.88 109 MET B O 1
ATOM 3506 N N . GLU B 1 110 ? -22.922 26.625 12.656 1 96.44 110 GLU B N 1
ATOM 3507 C CA . GLU B 1 110 ? -22.766 28.062 12.891 1 96.44 110 GLU B CA 1
ATOM 3508 C C . GLU B 1 110 ? -21.312 28.5 12.695 1 96.44 110 GLU B C 1
ATOM 3510 O O . GLU B 1 110 ? -21.062 29.547 12.117 1 96.44 110 GLU B O 1
ATOM 3515 N N . SER B 1 111 ? -20.422 27.703 13.164 1 97.44 111 SER B N 1
ATOM 3516 C CA . SER B 1 111 ? -19 28.016 13 1 97.44 111 SER B CA 1
ATOM 3517 C C . SER B 1 111 ? -18.609 28.016 11.531 1 97.44 111 SER B C 1
ATOM 3519 O O . SER B 1 111 ? -17.969 28.969 11.055 1 97.44 111 SER B O 1
ATOM 3521 N N . LEU B 1 112 ? -18.984 26.984 10.82 1 97.62 112 LEU B N 1
ATOM 3522 C CA . LEU B 1 112 ? -18.625 26.844 9.422 1 97.62 112 LEU B CA 1
ATOM 3523 C C . LEU B 1 112 ? -19.141 28.031 8.609 1 97.62 112 LEU B C 1
ATOM 3525 O O . LEU B 1 112 ? -18.453 28.562 7.742 1 97.62 112 LEU B O 1
ATOM 3529 N N . LYS B 1 113 ? -20.297 28.406 8.891 1 97.38 113 LYS B N 1
ATOM 3530 C CA . LYS B 1 113 ? -20.953 29.5 8.18 1 97.38 113 LYS B CA 1
ATOM 3531 C C . LYS B 1 113 ? -20.125 30.781 8.242 1 97.38 113 LYS B C 1
ATOM 3533 O O . LYS B 1 113 ? -20.188 31.609 7.34 1 97.38 113 LYS B O 1
ATOM 3538 N N . GLU B 1 114 ? -19.328 30.891 9.227 1 98.12 114 GLU B N 1
ATOM 3539 C CA . GLU B 1 114 ? -18.609 32.125 9.484 1 98.12 114 GLU B CA 1
ATOM 3540 C C . GLU B 1 114 ? -17.422 32.281 8.531 1 98.12 114 GLU B C 1
ATOM 3542 O O . GLU B 1 114 ? -17 33.406 8.242 1 98.12 114 GLU B O 1
ATOM 3547 N N . TYR B 1 115 ? -16.891 31.219 8.031 1 98.38 115 TYR B N 1
ATOM 3548 C CA . TYR B 1 115 ? -15.617 31.422 7.363 1 98.38 115 TYR B CA 1
ATOM 3549 C C . TYR B 1 115 ? -15.492 30.547 6.125 1 98.38 115 TYR B C 1
ATOM 3551 O O . TYR B 1 115 ? -14.625 30.766 5.277 1 98.38 115 TYR B O 1
ATOM 3559 N N . VAL B 1 116 ? -16.328 29.578 6 1 98.56 116 VAL B N 1
ATOM 3560 C CA . VAL B 1 116 ? -16.219 28.656 4.867 1 98.56 116 VAL B CA 1
ATOM 3561 C C . VAL B 1 116 ? -16.812 29.312 3.617 1 98.56 116 VAL B C 1
ATOM 3563 O O . VAL B 1 116 ? -17.938 29.812 3.652 1 98.56 116 VAL B O 1
ATOM 3566 N N . LYS B 1 117 ? -16.078 29.312 2.531 1 98.56 117 LYS B N 1
ATOM 3567 C CA . LYS B 1 117 ? -16.5 29.938 1.288 1 98.56 117 LYS B CA 1
ATOM 3568 C C . LYS B 1 117 ? -17.734 29.25 0.708 1 98.56 117 LYS B C 1
ATOM 3570 O O . LYS B 1 117 ? -17.797 28.031 0.65 1 98.56 117 LYS B O 1
ATOM 3575 N N . ASP B 1 118 ? -18.781 30.062 0.288 1 98.44 118 ASP B N 1
ATOM 3576 C CA . ASP B 1 118 ? -19.969 29.625 -0.444 1 98.44 118 ASP B CA 1
ATOM 3577 C C . ASP B 1 118 ? -20.812 28.672 0.392 1 98.44 118 ASP B C 1
ATOM 3579 O O . ASP B 1 118 ? -21.406 27.734 -0.141 1 98.44 118 ASP B O 1
ATOM 3583 N N . PHE B 1 119 ? -20.766 28.875 1.662 1 98.44 119 PHE B N 1
ATOM 3584 C CA . PHE B 1 119 ? -21.516 28 2.562 1 98.44 119 PHE B CA 1
ATOM 3585 C C . PHE B 1 119 ? -23.016 28.234 2.414 1 98.44 119 PHE B C 1
ATOM 3587 O O . PHE B 1 119 ? -23.484 29.359 2.535 1 98.44 119 PHE B O 1
ATOM 3594 N N . ARG B 1 120 ? -23.75 27.125 2.16 1 97.81 120 ARG B N 1
ATOM 3595 C CA . ARG B 1 120 ? -25.203 27.188 2.053 1 97.81 120 ARG B CA 1
ATOM 3596 C C . ARG B 1 120 ? -25.844 25.938 2.645 1 97.81 120 ARG B C 1
ATOM 3598 O O . ARG B 1 120 ? -25.344 24.828 2.455 1 97.81 120 ARG B O 1
ATOM 3605 N N . ILE B 1 121 ? -26.906 26.156 3.361 1 97.44 121 ILE B N 1
ATOM 3606 C CA . ILE B 1 121 ? -27.75 25.062 3.77 1 97.44 121 ILE B CA 1
ATOM 3607 C C . ILE B 1 121 ? -28.734 24.719 2.648 1 97.44 121 ILE B C 1
ATOM 3609 O O . ILE B 1 121 ? -29.391 25.609 2.105 1 97.44 121 ILE B O 1
ATOM 3613 N N . LEU B 1 122 ? -28.766 23.469 2.328 1 97.69 122 LEU B N 1
ATOM 3614 C CA . LEU B 1 122 ? -29.625 23.047 1.23 1 97.69 122 LEU B CA 1
ATOM 3615 C C . LEU B 1 122 ? -31.094 23.016 1.668 1 97.69 122 LEU B C 1
ATOM 3617 O O . LEU B 1 122 ? -31.391 22.656 2.805 1 97.69 122 LEU B O 1
ATOM 3621 N N . GLU B 1 123 ? -31.938 23.344 0.675 1 96.62 123 GLU B N 1
ATOM 3622 C CA . GLU B 1 123 ? -33.375 23.25 0.939 1 96.62 123 GLU B CA 1
ATOM 3623 C C . GLU B 1 123 ? -33.812 21.797 1.096 1 96.62 123 GLU B C 1
ATOM 3625 O O . GLU B 1 123 ? -33.312 20.906 0.413 1 96.62 123 GLU B O 1
ATOM 3630 N N . LYS B 1 124 ? -34.812 21.641 1.916 1 94 124 LYS B N 1
ATOM 3631 C CA . LYS B 1 124 ? -35.344 20.312 2.18 1 94 124 LYS B CA 1
ATOM 3632 C C . LYS B 1 124 ? -35.781 19.625 0.886 1 94 124 LYS B C 1
ATOM 3634 O O . LYS B 1 124 ? -35.625 18.406 0.731 1 94 124 LYS B O 1
ATOM 3639 N N . SER B 1 125 ? -36.281 20.391 -0.026 1 93.75 125 SER B N 1
ATOM 3640 C CA . SER B 1 125 ? -36.812 19.859 -1.274 1 93.75 125 SER B CA 1
ATOM 3641 C C . SER B 1 125 ? -35.688 19.344 -2.168 1 93.75 125 SER B C 1
ATOM 3643 O O . SER B 1 125 ? -35.938 18.531 -3.068 1 93.75 125 SER B O 1
ATOM 3645 N N . ALA B 1 126 ? -34.531 19.766 -1.892 1 92.56 126 ALA B N 1
ATOM 3646 C CA . ALA B 1 126 ? -33.406 19.406 -2.721 1 92.56 126 ALA B CA 1
ATOM 3647 C C . ALA B 1 126 ? -32.656 18.188 -2.148 1 92.56 126 ALA B C 1
ATOM 3649 O O . ALA B 1 126 ? -31.75 17.641 -2.775 1 92.56 126 ALA B O 1
ATOM 3650 N N . LEU B 1 127 ? -33.094 17.75 -1.004 1 95.38 127 LEU B N 1
ATOM 3651 C CA . LEU B 1 127 ? -32.406 16.672 -0.322 1 95.38 127 LEU B CA 1
ATOM 3652 C C . LEU B 1 127 ? -32.844 15.32 -0.848 1 95.38 127 LEU B C 1
ATOM 3654 O O . LEU B 1 127 ? -34.031 15.109 -1.111 1 95.38 127 LEU B O 1
ATOM 3658 N N . PRO B 1 128 ? -31.891 14.438 -1.098 1 92.75 128 PRO B N 1
ATOM 3659 C CA . PRO B 1 128 ? -32.281 13.07 -1.443 1 92.75 128 PRO B CA 1
ATOM 3660 C C . PRO B 1 128 ? -33.125 12.398 -0.362 1 92.75 128 PRO B C 1
ATOM 3662 O O . PRO B 1 128 ? -33.188 12.891 0.769 1 92.75 128 PRO B O 1
ATOM 3665 N N . LYS B 1 129 ? -33.75 11.25 -0.787 1 91 129 LYS B N 1
ATOM 3666 C CA . LYS B 1 129 ? -34.594 10.508 0.149 1 91 129 LYS B CA 1
ATOM 3667 C C . LYS B 1 129 ? -33.781 10.039 1.358 1 91 129 LYS B C 1
ATOM 3669 O O . LYS B 1 129 ? -32.688 9.516 1.21 1 91 129 LYS B O 1
ATOM 3674 N N . GLY B 1 130 ? -34.281 10.312 2.492 1 91.5 130 GLY B N 1
ATOM 3675 C CA . GLY B 1 130 ? -33.688 9.82 3.715 1 91.5 130 GLY B CA 1
ATOM 3676 C C . GLY B 1 130 ? -32.688 10.797 4.32 1 91.5 130 GLY B C 1
ATOM 3677 O O . GLY B 1 130 ? -32.281 10.633 5.469 1 91.5 130 GLY B O 1
ATOM 3678 N N . ILE B 1 131 ? -32.375 11.797 3.613 1 95.31 131 ILE B N 1
ATOM 3679 C CA . ILE B 1 131 ? -31.453 12.812 4.082 1 95.31 131 ILE B CA 1
ATOM 3680 C C . ILE B 1 131 ? -32.219 13.938 4.785 1 95.31 131 ILE B C 1
ATOM 3682 O O . ILE B 1 131 ? -33.188 14.453 4.258 1 95.31 131 ILE B O 1
ATOM 3686 N N . VAL B 1 132 ? -31.781 14.352 5.949 1 95.62 132 VAL B N 1
ATOM 3687 C CA . VAL B 1 132 ? -32.562 15.305 6.727 1 95.62 132 VAL B CA 1
ATOM 3688 C C . VAL B 1 132 ? -31.891 16.688 6.676 1 95.62 132 VAL B C 1
ATOM 3690 O O . VAL B 1 132 ? -32.5 17.688 7.039 1 95.62 132 VAL B O 1
ATOM 3693 N N . PHE B 1 133 ? -30.641 16.719 6.328 1 96.75 133 PHE B N 1
ATOM 3694 C CA . PHE B 1 133 ? -29.906 17.969 6.289 1 96.75 133 PHE B CA 1
ATOM 3695 C C . PHE B 1 133 ? -28.812 17.922 5.227 1 96.75 133 PHE B C 1
ATOM 3697 O O . PHE B 1 133 ? -28.281 16.859 4.922 1 96.75 133 PHE B O 1
ATOM 3704 N N . GLY B 1 134 ? -28.516 19.016 4.598 1 97.88 134 GLY B N 1
ATOM 3705 C CA . GLY B 1 134 ? -27.484 19.109 3.584 1 97.88 134 GLY B CA 1
ATOM 3706 C C . GLY B 1 134 ? -26.844 20.484 3.506 1 97.88 134 GLY B C 1
ATOM 3707 O O . GLY B 1 134 ? -27.5 21.5 3.779 1 97.88 134 GLY B O 1
ATOM 3708 N N . ILE B 1 135 ? -25.594 20.5 3.213 1 98.25 135 ILE B N 1
ATOM 3709 C CA . ILE B 1 135 ? -24.906 21.766 3.004 1 98.25 135 ILE B CA 1
ATOM 3710 C C . ILE B 1 135 ? -24.078 21.703 1.722 1 98.25 135 ILE B C 1
ATOM 3712 O O . ILE B 1 135 ? -23.672 20.625 1.291 1 98.25 135 ILE B O 1
ATOM 3716 N N . SER B 1 136 ? -23.844 22.828 1.094 1 98.38 136 SER B N 1
ATOM 3717 C CA . SER B 1 136 ? -22.875 23.031 0.024 1 98.38 136 SER B CA 1
ATOM 3718 C C . SER B 1 136 ? -21.859 24.109 0.386 1 98.38 136 SER B C 1
ATOM 3720 O O . SER B 1 136 ? -22.172 25.031 1.147 1 98.38 136 SER B O 1
ATOM 3722 N N . TYR B 1 137 ? -20.672 23.984 -0.079 1 98.62 137 TYR B N 1
ATOM 3723 C CA . TYR B 1 137 ? -19.594 24.906 0.243 1 98.62 137 TYR B CA 1
ATOM 3724 C C . TYR B 1 137 ? -18.391 24.672 -0.649 1 98.62 137 TYR B C 1
ATOM 3726 O O . TYR B 1 137 ? -18.406 23.797 -1.516 1 98.62 137 TYR B O 1
ATOM 3734 N N . THR B 1 138 ? -17.391 25.562 -0.558 1 98.81 138 THR B N 1
ATOM 3735 C CA . THR B 1 138 ? -16.109 25.359 -1.224 1 98.81 138 THR B CA 1
ATOM 3736 C C . THR B 1 138 ? -15.07 24.828 -0.245 1 98.81 138 THR B C 1
ATOM 3738 O O . THR B 1 138 ? -14.867 25.391 0.826 1 98.81 138 THR B O 1
ATOM 3741 N N . THR B 1 139 ? -14.492 23.75 -0.584 1 98.75 139 THR B N 1
ATOM 3742 C CA . THR B 1 139 ? -13.594 23.078 0.345 1 98.75 139 THR B CA 1
ATOM 3743 C C . THR B 1 139 ? -12.164 23.062 -0.19 1 98.75 139 THR B C 1
ATOM 3745 O O . THR B 1 139 ? -11.938 23.344 -1.369 1 98.75 139 THR B O 1
ATOM 3748 N N . TRP B 1 140 ? -11.203 22.859 0.698 1 98.88 140 TRP B N 1
ATOM 3749 C CA . TRP B 1 140 ? -9.828 22.547 0.335 1 98.88 140 TRP B CA 1
ATOM 3750 C C . TRP B 1 140 ? -9.633 21.047 0.131 1 98.88 140 TRP B C 1
ATOM 3752 O O . TRP B 1 140 ? -10.039 20.25 0.974 1 98.88 140 TRP B O 1
ATOM 3762 N N . ASN B 1 141 ? -9.102 20.656 -0.994 1 98.81 141 ASN B N 1
ATOM 3763 C CA . ASN B 1 141 ? -8.664 19.297 -1.261 1 98.81 141 ASN B CA 1
ATOM 3764 C C . ASN B 1 141 ? -7.141 19.188 -1.284 1 98.81 141 ASN B C 1
ATOM 3766 O O . ASN B 1 141 ? -6.457 20.109 -1.747 1 98.81 141 ASN B O 1
ATOM 3770 N N . PHE B 1 142 ? -6.676 18.078 -0.783 1 98.75 142 PHE B N 1
ATOM 3771 C CA . PHE B 1 142 ? -5.242 17.812 -0.739 1 98.75 142 PHE B CA 1
ATOM 3772 C C . PHE B 1 142 ? -4.895 16.562 -1.53 1 98.75 142 PHE B C 1
ATOM 3774 O O . PHE B 1 142 ? -5.547 15.523 -1.379 1 98.75 142 PHE B O 1
ATOM 3781 N N . ASN B 1 143 ? -3.971 16.688 -2.439 1 98.25 143 ASN B N 1
ATOM 3782 C CA . ASN B 1 143 ? -3.137 15.531 -2.773 1 98.25 143 ASN B CA 1
ATOM 3783 C C . ASN B 1 143 ? -2.07 15.281 -1.711 1 98.25 143 ASN B C 1
ATOM 3785 O O . ASN B 1 143 ? -0.968 15.828 -1.794 1 98.25 143 ASN B O 1
ATOM 3789 N N . CYS B 1 144 ? -2.418 14.453 -0.795 1 98.25 144 CYS B N 1
ATOM 3790 C CA . CYS B 1 144 ? -1.72 14.422 0.485 1 98.25 144 CYS B CA 1
ATOM 3791 C C . CYS B 1 144 ? -0.249 14.07 0.293 1 98.25 144 CYS B C 1
ATOM 3793 O O . CYS B 1 144 ? 0.631 14.797 0.766 1 98.25 144 CYS B O 1
ATOM 3795 N N . PRO B 1 145 ? 0.093 12.977 -0.464 1 97.25 145 PRO B N 1
ATOM 3796 C CA . PRO B 1 145 ? 1.521 12.695 -0.632 1 97.25 145 PRO B CA 1
ATOM 3797 C C . PRO B 1 145 ? 2.262 13.82 -1.352 1 97.25 145 PRO B C 1
ATOM 3799 O O . PRO B 1 145 ? 3.377 14.18 -0.963 1 97.25 145 PRO B O 1
ATOM 3802 N N . LEU B 1 146 ? 1.655 14.398 -2.375 1 97.06 146 LEU B N 1
ATOM 3803 C CA . LEU B 1 146 ? 2.285 15.461 -3.15 1 97.06 146 LEU B CA 1
ATOM 3804 C C . LEU B 1 146 ? 2.455 16.719 -2.307 1 97.06 146 LEU B C 1
ATOM 3806 O O . LEU B 1 146 ? 3.518 17.344 -2.324 1 97.06 146 LEU B O 1
ATOM 3810 N N . PHE B 1 147 ? 1.416 17.094 -1.604 1 98.69 147 PHE B N 1
ATOM 3811 C CA . PHE B 1 147 ? 1.457 18.281 -0.762 1 98.69 147 PHE B CA 1
ATOM 3812 C C . PHE B 1 147 ? 2.523 18.141 0.319 1 98.69 147 PHE B C 1
ATOM 3814 O O . PHE B 1 147 ? 3.289 19.078 0.567 1 98.69 147 PHE B O 1
ATOM 3821 N N . LEU B 1 148 ? 2.607 16.969 0.975 1 98.75 148 LEU B N 1
ATOM 3822 C CA . LEU B 1 148 ? 3.629 16.719 1.983 1 98.75 148 LEU B CA 1
ATOM 3823 C C . LEU B 1 148 ? 5.027 16.906 1.406 1 98.75 148 LEU B C 1
ATOM 3825 O O . LEU B 1 148 ? 5.867 17.578 2.018 1 98.75 148 LEU B O 1
ATOM 3829 N N . GLN B 1 149 ? 5.238 16.359 0.265 1 98.12 149 GLN B N 1
ATOM 3830 C CA . GLN B 1 149 ? 6.547 16.453 -0.374 1 98.12 149 GLN B CA 1
ATOM 3831 C C . GLN B 1 149 ? 6.902 17.891 -0.703 1 98.12 149 GLN B C 1
ATOM 3833 O O . GLN B 1 149 ? 8.031 18.328 -0.46 1 98.12 149 GLN B O 1
ATOM 3838 N N . ASN B 1 150 ? 5.961 18.594 -1.252 1 98.62 150 ASN B N 1
ATOM 3839 C CA . ASN B 1 150 ? 6.219 19.984 -1.651 1 98.62 150 ASN B CA 1
ATOM 3840 C C . ASN B 1 150 ? 6.434 20.875 -0.441 1 98.62 150 ASN B C 1
ATOM 3842 O O . ASN B 1 150 ? 7.285 21.766 -0.467 1 98.62 150 ASN B O 1
ATOM 3846 N N . LEU B 1 151 ? 5.621 20.641 0.606 1 98.88 151 LEU B N 1
ATOM 3847 C CA . LEU B 1 151 ? 5.793 21.422 1.821 1 98.88 151 LEU B CA 1
ATOM 3848 C C . LEU B 1 151 ? 7.145 21.141 2.467 1 98.88 151 LEU B C 1
ATOM 3850 O O . LEU B 1 151 ? 7.836 22.062 2.896 1 98.88 151 LEU B O 1
ATOM 3854 N N . ALA B 1 152 ? 7.555 19.875 2.5 1 98.81 152 ALA B N 1
ATOM 3855 C CA . ALA B 1 152 ? 8.859 19.5 3.039 1 98.81 152 ALA B CA 1
ATOM 3856 C C . ALA B 1 152 ? 9.992 20.125 2.232 1 98.81 152 ALA B C 1
ATOM 3858 O O . ALA B 1 152 ? 10.938 20.688 2.801 1 98.81 152 ALA B O 1
ATOM 3859 N N . SER B 1 153 ? 9.883 20.031 0.935 1 98.56 153 SER B N 1
ATOM 3860 C CA . SER B 1 153 ? 10.898 20.594 0.058 1 98.56 153 SER B CA 1
ATOM 3861 C C . SER B 1 153 ? 11.016 22.109 0.258 1 98.56 153 SER B C 1
ATOM 3863 O O . SER B 1 153 ? 12.117 22.656 0.257 1 98.56 153 SER B O 1
ATOM 3865 N N . PHE B 1 154 ? 9.906 22.766 0.346 1 98.75 154 PHE B N 1
ATOM 3866 C CA . PHE B 1 154 ? 9.875 24.203 0.585 1 98.75 154 PHE B CA 1
ATOM 3867 C C . PHE B 1 154 ? 10.609 24.547 1.872 1 98.75 154 PHE B C 1
ATOM 3869 O O . PHE B 1 154 ? 11.438 25.469 1.891 1 98.75 154 PHE B O 1
ATOM 3876 N N . LEU B 1 155 ? 10.32 23.781 2.945 1 98.81 155 LEU B N 1
ATOM 3877 C CA . LEU B 1 155 ? 10.953 24.016 4.234 1 98.81 155 LEU B CA 1
ATOM 3878 C C . LEU B 1 155 ? 12.461 23.766 4.148 1 98.81 155 LEU B C 1
ATOM 3880 O O . LEU B 1 155 ? 13.25 24.531 4.719 1 98.81 155 LEU B O 1
ATOM 3884 N N . GLU B 1 156 ? 12.836 22.734 3.42 1 98.75 156 GLU B N 1
ATOM 3885 C CA . GLU B 1 156 ? 14.258 22.453 3.236 1 98.75 156 GLU B CA 1
ATOM 3886 C C . GLU B 1 156 ? 14.945 23.594 2.484 1 98.75 156 GLU B C 1
ATOM 3888 O O . GLU B 1 156 ? 16.062 23.984 2.822 1 98.75 156 GLU B O 1
ATOM 3893 N N . LYS B 1 157 ? 14.297 24.109 1.484 1 98.5 157 LYS B N 1
ATOM 3894 C CA . LYS B 1 157 ? 14.844 25.219 0.713 1 98.5 157 LYS B CA 1
ATOM 3895 C C . LYS B 1 157 ? 15.008 26.469 1.583 1 98.5 157 LYS B C 1
ATOM 3897 O O . LYS B 1 157 ? 15.914 27.266 1.353 1 98.5 157 LYS B O 1
ATOM 3902 N N . LEU B 1 158 ? 14.133 26.625 2.584 1 98.06 158 LEU B N 1
ATOM 3903 C CA . LEU B 1 158 ? 14.234 27.734 3.523 1 98.06 158 LEU B CA 1
ATOM 3904 C C . LEU B 1 158 ? 15.422 27.547 4.457 1 98.06 158 LEU B C 1
ATOM 3906 O O . LEU B 1 158 ? 15.898 28.516 5.066 1 98.06 158 LEU B O 1
ATOM 3910 N N . GLY B 1 159 ? 15.883 26.328 4.574 1 98.31 159 GLY B N 1
ATOM 3911 C CA . GLY B 1 159 ? 17.031 26.078 5.43 1 98.31 159 GLY B CA 1
ATOM 3912 C C . GLY B 1 159 ? 16.734 25.078 6.535 1 98.31 159 GLY B C 1
ATOM 3913 O O . GLY B 1 159 ? 17.625 24.719 7.312 1 98.31 159 GLY B O 1
ATOM 3914 N N . VAL B 1 160 ? 15.469 24.578 6.641 1 98.75 160 VAL B N 1
ATOM 3915 C CA . VAL B 1 160 ? 15.117 23.562 7.621 1 98.75 160 VAL B CA 1
ATOM 3916 C C . VAL B 1 160 ? 15.812 22.25 7.262 1 98.75 160 VAL B C 1
ATOM 3918 O O . VAL B 1 160 ? 15.875 21.875 6.09 1 98.75 160 VAL B O 1
ATOM 3921 N N . THR B 1 161 ? 16.344 21.578 8.258 1 98.5 161 THR B N 1
ATOM 3922 C CA . THR B 1 161 ? 16.953 20.266 8.031 1 98.5 161 THR B CA 1
ATOM 3923 C C . THR B 1 161 ? 15.945 19.156 8.312 1 98.5 161 THR B C 1
ATOM 3925 O O . THR B 1 161 ? 15.242 19.188 9.32 1 98.5 161 THR B O 1
ATOM 3928 N N . ILE B 1 162 ? 15.797 18.266 7.453 1 98.5 162 ILE B N 1
ATOM 3929 C CA . ILE B 1 162 ? 14.977 17.078 7.668 1 98.5 162 ILE B CA 1
ATOM 3930 C C . ILE B 1 162 ? 15.859 15.828 7.676 1 98.5 162 ILE B C 1
ATOM 3932 O O . ILE B 1 162 ? 16.578 15.555 6.707 1 98.5 162 ILE B O 1
ATOM 3936 N N . ILE B 1 163 ? 15.852 15.109 8.75 1 98.19 163 ILE B N 1
ATOM 3937 C CA . ILE B 1 163 ? 16.672 13.906 8.836 1 98.19 163 ILE B CA 1
ATOM 3938 C C . ILE B 1 163 ? 15.789 12.695 9.094 1 98.19 163 ILE B C 1
ATOM 3940 O O . ILE B 1 163 ? 14.797 12.781 9.812 1 98.19 163 ILE B O 1
ATOM 3944 N N . LYS B 1 164 ? 16.078 11.648 8.453 1 97.5 164 LYS B N 1
ATOM 3945 C CA . LYS B 1 164 ? 15.414 10.375 8.719 1 97.5 164 LYS B CA 1
ATOM 3946 C C . LYS B 1 164 ? 16.031 9.68 9.93 1 97.5 164 LYS B C 1
ATOM 3948 O O . LYS B 1 164 ? 17.156 9.18 9.859 1 97.5 164 LYS B O 1
ATOM 3953 N N . LYS B 1 165 ? 15.305 9.586 10.984 1 97.44 165 LYS B N 1
ATOM 3954 C CA . LYS B 1 165 ? 15.781 9.023 12.242 1 97.44 165 LYS B CA 1
ATOM 3955 C C . LYS B 1 165 ? 14.633 8.469 13.07 1 97.44 165 LYS B C 1
ATOM 3957 O O . LYS B 1 165 ? 13.695 9.195 13.406 1 97.44 165 LYS B O 1
ATOM 3962 N N . LYS B 1 166 ? 14.688 7.191 13.352 1 96.94 166 LYS B N 1
ATOM 3963 C CA . LYS B 1 166 ? 13.711 6.594 14.258 1 96.94 166 LYS B CA 1
ATOM 3964 C C . LYS B 1 166 ? 14.133 6.766 15.711 1 96.94 166 LYS B C 1
ATOM 3966 O O . LYS B 1 166 ? 15.25 6.402 16.094 1 96.94 166 LYS B O 1
ATOM 3971 N N . LEU B 1 167 ? 13.297 7.348 16.484 1 98.25 167 LEU B N 1
ATOM 3972 C CA . LEU B 1 167 ? 13.555 7.531 17.906 1 98.25 167 LEU B CA 1
ATOM 3973 C C . LEU B 1 167 ? 12.836 6.469 18.734 1 98.25 167 LEU B C 1
ATOM 3975 O O . LEU B 1 167 ? 11.664 6.18 18.5 1 98.25 167 LEU B O 1
ATOM 3979 N N . GLU B 1 168 ? 13.523 5.895 19.625 1 98.06 168 GLU B N 1
ATOM 3980 C CA . GLU B 1 168 ? 12.906 4.938 20.547 1 98.06 168 GLU B CA 1
ATOM 3981 C C . GLU B 1 168 ? 12.391 5.629 21.812 1 98.06 168 GLU B C 1
ATOM 3983 O O . GLU B 1 168 ? 11.516 5.102 22.5 1 98.06 168 GLU B O 1
ATOM 3988 N N . HIS B 1 169 ? 13 6.703 22.094 1 98.62 169 HIS B N 1
ATOM 3989 C CA . HIS B 1 169 ? 12.648 7.527 23.25 1 98.62 169 HIS B CA 1
ATOM 3990 C C . HIS B 1 169 ? 12.695 9.008 22.906 1 98.62 169 HIS B C 1
ATOM 3992 O O . HIS B 1 169 ? 13.594 9.453 22.188 1 98.62 169 HIS B O 1
ATOM 3998 N N . LEU B 1 170 ? 11.75 9.773 23.5 1 98.44 170 LEU B N 1
ATOM 3999 C CA . LEU B 1 170 ? 11.633 11.188 23.156 1 98.44 170 LEU B CA 1
ATOM 4000 C C . LEU B 1 170 ? 12.898 11.945 23.516 1 98.44 170 LEU B C 1
ATOM 4002 O O . LEU B 1 170 ? 13.258 12.922 22.859 1 98.44 170 LEU B O 1
ATOM 4006 N N . SER B 1 171 ? 13.617 11.469 24.531 1 97.5 171 SER B N 1
ATOM 4007 C CA . SER B 1 171 ? 14.836 12.141 24.969 1 97.5 171 SER B CA 1
ATOM 4008 C C . SER B 1 171 ? 15.883 12.148 23.859 1 97.5 171 SER B C 1
ATOM 4010 O O . SER B 1 171 ? 16.781 13 23.844 1 97.5 171 SER B O 1
ATOM 4012 N N . GLN B 1 172 ? 15.758 11.211 22.906 1 98.19 172 GLN B N 1
ATOM 4013 C CA . GLN B 1 172 ? 16.703 11.133 21.797 1 98.19 172 GLN B CA 1
ATOM 4014 C C . GLN B 1 172 ? 16.484 12.273 20.812 1 98.19 172 GLN B C 1
ATOM 4016 O O . GLN B 1 172 ? 17.328 12.523 19.938 1 98.19 172 GLN B O 1
ATOM 4021 N N . ALA B 1 173 ? 15.383 13 20.984 1 98.19 173 ALA B N 1
ATOM 4022 C CA . ALA B 1 173 ? 15.078 14.125 20.109 1 98.19 173 ALA B CA 1
ATOM 4023 C C . ALA B 1 173 ? 15.969 15.32 20.422 1 98.19 173 ALA B C 1
ATOM 4025 O O . ALA B 1 173 ? 16.078 16.25 19.625 1 98.19 173 ALA B O 1
ATOM 4026 N N . PHE B 1 174 ? 16.438 15.336 21.625 1 97.62 174 PHE B N 1
ATOM 4027 C CA . PHE B 1 174 ? 17.469 16.328 21.922 1 97.62 174 PHE B CA 1
ATOM 4028 C C . PHE B 1 174 ? 18.781 15.961 21.25 1 97.62 174 PHE B C 1
ATOM 4030 O O . PHE B 1 174 ? 19.703 15.477 21.906 1 97.62 174 PHE B O 1
ATOM 4037 N N . LEU B 1 175 ? 18.938 16.203 20 1 96.75 175 LEU B N 1
ATOM 4038 C CA . LEU B 1 175 ? 19.906 15.695 19.031 1 96.75 175 LEU B CA 1
ATOM 4039 C C . LEU B 1 175 ? 21.312 16.188 19.375 1 96.75 175 LEU B C 1
ATOM 4041 O O . LEU B 1 175 ? 22.297 15.562 18.969 1 96.75 175 LEU B O 1
ATOM 4045 N N . SER B 1 176 ? 21.453 17.344 20 1 94.88 176 SER B N 1
ATOM 4046 C CA . SER B 1 176 ? 22.719 17.938 20.406 1 94.88 176 SER B CA 1
ATOM 4047 C C . SER B 1 176 ? 22.562 18.766 21.688 1 94.88 176 SER B C 1
ATOM 4049 O O . SER B 1 176 ? 21.438 19.031 22.125 1 94.88 176 SER B O 1
ATOM 4051 N N . PRO B 1 177 ? 23.625 19.188 22.281 1 93.25 177 PRO B N 1
ATOM 4052 C CA . PRO B 1 177 ? 23.531 20.047 23.469 1 93.25 177 PRO B CA 1
ATOM 4053 C C . PRO B 1 177 ? 22.844 21.375 23.188 1 93.25 177 PRO B C 1
ATOM 4055 O O . PRO B 1 177 ? 22.391 22.047 24.109 1 93.25 177 PRO B O 1
ATOM 4058 N N . ASN B 1 178 ? 22.719 21.672 21.938 1 94.44 178 ASN B N 1
ATOM 4059 C CA . ASN B 1 178 ? 22.141 22.953 21.547 1 94.44 178 ASN B CA 1
ATOM 4060 C C . ASN B 1 178 ? 20.625 22.859 21.438 1 94.44 178 ASN B C 1
ATOM 4062 O O . ASN B 1 178 ? 19.938 23.875 21.375 1 94.44 178 ASN B O 1
ATOM 4066 N N . THR B 1 179 ? 20.094 21.656 21.438 1 97.62 179 THR B N 1
ATOM 4067 C CA . THR B 1 179 ? 18.641 21.516 21.312 1 97.62 179 THR B CA 1
ATOM 4068 C C . THR B 1 179 ? 17.953 21.953 22.609 1 97.62 179 THR B C 1
ATOM 4070 O O . THR B 1 179 ? 18.188 21.375 23.672 1 97.62 179 THR B O 1
ATOM 4073 N N . LYS B 1 180 ? 17.094 22.922 22.5 1 96.5 180 LYS B N 1
ATOM 4074 C CA . LYS B 1 180 ? 16.438 23.484 23.672 1 96.5 180 LYS B CA 1
ATOM 4075 C C . LYS B 1 180 ? 14.953 23.172 23.688 1 96.5 180 LYS B C 1
ATOM 4077 O O . LYS B 1 180 ? 14.328 23.109 24.75 1 96.5 180 LYS B O 1
ATOM 4082 N N . VAL B 1 181 ? 14.414 23.031 22.516 1 98.25 181 VAL B N 1
ATOM 4083 C CA . VAL B 1 181 ? 12.969 22.828 22.406 1 98.25 181 VAL B CA 1
ATOM 4084 C C . VAL B 1 181 ? 12.688 21.656 21.469 1 98.25 181 VAL B C 1
ATOM 4086 O O . VAL B 1 181 ? 13.258 21.562 20.391 1 98.25 181 VAL B O 1
ATOM 4089 N N . VAL B 1 182 ? 11.828 20.75 21.906 1 98.75 182 VAL B N 1
ATOM 4090 C CA . VAL B 1 182 ? 11.383 19.625 21.094 1 98.75 182 VAL B CA 1
ATOM 4091 C C . VAL B 1 182 ? 9.867 19.672 20.922 1 98.75 182 VAL B C 1
ATOM 4093 O O . VAL B 1 182 ? 9.133 19.797 21.906 1 98.75 182 VAL B O 1
ATOM 4096 N N . PHE B 1 183 ? 9.391 19.703 19.703 1 98.94 183 PHE B N 1
ATOM 4097 C CA . PHE B 1 183 ? 7.98 19.484 19.406 1 98.94 183 PHE B CA 1
ATOM 4098 C C . PHE B 1 183 ? 7.703 18.031 19.094 1 98.94 183 PHE B C 1
ATOM 4100 O O . PHE B 1 183 ? 8.266 17.469 18.156 1 98.94 183 PHE B O 1
ATOM 4107 N N . ASN B 1 184 ? 6.883 17.391 19.906 1 98.94 184 ASN B N 1
ATOM 4108 C CA . ASN B 1 184 ? 6.48 16 19.672 1 98.94 184 ASN B CA 1
ATOM 4109 C C . ASN B 1 184 ? 5.246 15.922 18.781 1 98.94 184 ASN B C 1
ATOM 4111 O O . ASN B 1 184 ? 4.117 16.016 19.266 1 98.94 184 ASN B O 1
ATOM 4115 N N . CYS B 1 185 ? 5.445 15.648 17.516 1 98.94 185 CYS B N 1
ATOM 4116 C CA . CYS B 1 185 ? 4.395 15.516 16.516 1 98.94 185 CYS B CA 1
ATOM 4117 C C . CYS B 1 185 ? 4.352 14.102 15.961 1 98.94 185 CYS B C 1
ATOM 4119 O O . CYS B 1 185 ? 4.242 13.914 14.742 1 98.94 185 CYS B O 1
ATOM 4121 N N . THR B 1 186 ? 4.359 13.07 16.781 1 98.69 186 THR B N 1
ATOM 4122 C CA . THR B 1 186 ? 4.629 11.703 16.344 1 98.69 186 THR B CA 1
ATOM 4123 C C . THR B 1 186 ? 3.33 10.977 16.016 1 98.69 186 THR B C 1
ATOM 4125 O O . THR B 1 186 ? 3.344 9.789 15.672 1 98.69 186 THR B O 1
ATOM 4128 N N . GLY B 1 187 ? 2.168 11.719 16.125 1 98.06 187 GLY B N 1
ATOM 4129 C CA . GLY B 1 187 ? 0.9 11.117 15.742 1 98.06 187 GLY B CA 1
ATOM 4130 C C . GLY B 1 187 ? 0.669 9.766 16.391 1 98.06 187 GLY B C 1
ATOM 4131 O O . GLY B 1 187 ? 0.646 9.656 17.625 1 98.06 187 GLY B O 1
ATOM 4132 N N . ILE B 1 188 ? 0.601 8.688 15.625 1 98.12 188 ILE B N 1
ATOM 4133 C CA . ILE B 1 188 ? 0.296 7.355 16.125 1 98.12 188 ILE B CA 1
ATOM 4134 C C . ILE B 1 188 ? 1.485 6.816 16.922 1 98.12 188 ILE B C 1
ATOM 4136 O O . ILE B 1 188 ? 1.316 5.992 17.812 1 98.12 188 ILE B O 1
ATOM 4140 N N . GLY B 1 189 ? 2.662 7.312 16.609 1 98.19 189 GLY B N 1
ATOM 4141 C CA . GLY B 1 189 ? 3.861 6.879 17.312 1 98.19 189 GLY B CA 1
ATOM 4142 C C . GLY B 1 189 ? 3.844 7.211 18.781 1 98.19 189 GLY B C 1
ATOM 4143 O O . GLY B 1 189 ? 4.609 6.641 19.562 1 98.19 189 GLY B O 1
ATOM 4144 N N . ALA B 1 190 ? 2.969 8.156 19.172 1 98.62 190 ALA B N 1
ATOM 4145 C CA . ALA B 1 190 ? 2.879 8.57 20.578 1 98.62 190 ALA B CA 1
ATOM 4146 C C . ALA B 1 190 ? 2.449 7.41 21.469 1 98.62 190 ALA B C 1
ATOM 4148 O O . ALA B 1 190 ? 2.629 7.457 22.688 1 98.62 190 ALA B O 1
ATOM 4149 N N . ILE B 1 191 ? 1.895 6.355 20.844 1 98.06 191 ILE B N 1
ATOM 4150 C CA . ILE B 1 191 ? 1.433 5.188 21.594 1 98.06 191 ILE B CA 1
ATOM 4151 C C . ILE B 1 191 ? 2.623 4.488 22.234 1 98.06 191 ILE B C 1
ATOM 4153 O O . ILE B 1 191 ? 2.543 4.051 23.391 1 98.06 191 ILE B O 1
ATOM 4157 N N . THR B 1 192 ? 3.756 4.445 21.5 1 97.88 192 THR B N 1
ATOM 4158 C CA . THR B 1 192 ? 4.824 3.543 21.922 1 97.88 192 THR B CA 1
ATOM 4159 C C . THR B 1 192 ? 6.105 4.32 22.219 1 97.88 192 THR B C 1
ATOM 4161 O O . THR B 1 192 ? 7.031 3.791 22.844 1 97.88 192 THR B O 1
ATOM 4164 N N . LEU B 1 193 ? 6.227 5.582 21.766 1 98.56 193 LEU B N 1
ATOM 4165 C CA . LEU B 1 193 ? 7.449 6.3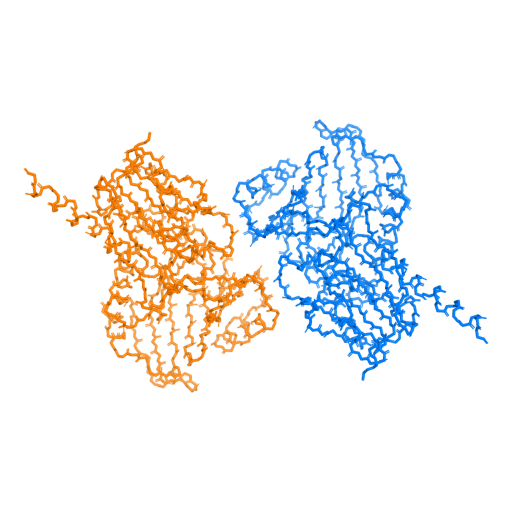52 21.953 1 98.56 193 LEU B CA 1
ATOM 4166 C C . LEU B 1 193 ? 7.805 6.461 23.422 1 98.56 193 LEU B C 1
ATOM 4168 O O . LEU B 1 193 ? 7.008 6.953 24.234 1 98.56 193 LEU B O 1
ATOM 4172 N N . GLY B 1 194 ? 9.055 5.934 23.75 1 98.5 194 GLY B N 1
ATOM 4173 C CA . GLY B 1 194 ? 9.492 6.062 25.125 1 98.5 194 GLY B CA 1
ATOM 4174 C C . GLY B 1 194 ? 9.453 7.488 25.641 1 98.5 194 GLY B C 1
ATOM 4175 O O . GLY B 1 194 ? 9.781 8.422 24.906 1 98.5 194 GLY B O 1
ATOM 4176 N N . GLY B 1 195 ? 9.023 7.703 26.906 1 97.75 195 GLY B N 1
ATOM 4177 C CA . GLY B 1 195 ? 8.898 9.023 27.484 1 97.75 195 GLY B CA 1
ATOM 4178 C C . GLY B 1 195 ? 7.547 9.664 27.25 1 97.75 195 GLY B C 1
ATOM 4179 O O . GLY B 1 195 ? 7.215 10.68 27.859 1 97.75 195 GLY B O 1
ATOM 4180 N N . VAL B 1 196 ? 6.75 9.117 26.375 1 98.19 196 VAL B N 1
ATOM 4181 C CA . VAL B 1 196 ? 5.41 9.602 26.047 1 98.19 196 VAL B CA 1
ATOM 4182 C C . VAL B 1 196 ? 4.383 8.516 26.328 1 98.19 196 VAL B C 1
ATOM 4184 O O . VAL B 1 196 ? 3.582 8.633 27.266 1 98.19 196 VAL B O 1
ATOM 4187 N N . LYS B 1 197 ? 4.367 7.324 25.609 1 98.38 197 LYS B N 1
ATOM 4188 C CA . LYS B 1 197 ? 3.496 6.164 25.781 1 98.38 197 LYS B CA 1
ATOM 4189 C C . LYS B 1 197 ? 2.086 6.59 26.172 1 98.38 197 LYS B C 1
ATOM 4191 O O . LYS B 1 197 ? 1.555 6.137 27.188 1 98.38 197 LYS B O 1
ATOM 4196 N N . ASP B 1 198 ? 1.587 7.469 25.344 1 98.62 198 ASP B N 1
ATOM 4197 C CA . ASP B 1 198 ? 0.262 8.023 25.609 1 98.62 198 ASP B CA 1
ATOM 4198 C C . ASP B 1 198 ? -0.827 6.98 25.375 1 98.62 198 ASP B C 1
ATOM 4200 O O . ASP B 1 198 ? -1.181 6.695 24.219 1 98.62 198 ASP B O 1
ATOM 4204 N N . THR B 1 199 ? -1.488 6.512 26.359 1 98.31 199 THR B N 1
ATOM 4205 C CA . THR B 1 199 ? -2.451 5.418 26.297 1 98.31 199 THR B CA 1
ATOM 4206 C C . THR B 1 199 ? -3.789 5.906 25.75 1 98.31 199 THR B C 1
ATOM 4208 O O . THR B 1 199 ? -4.66 5.098 25.422 1 98.31 199 THR B O 1
ATOM 4211 N N . ASN B 1 200 ? -3.908 7.203 25.656 1 98.62 200 ASN B N 1
ATOM 4212 C CA . ASN B 1 200 ? -5.145 7.73 25.094 1 98.62 200 ASN B CA 1
ATOM 4213 C C . ASN B 1 200 ? -5.129 7.672 23.562 1 98.62 200 ASN B C 1
ATOM 4215 O O . ASN B 1 200 ? -6.168 7.848 22.922 1 98.62 200 ASN B O 1
ATOM 4219 N N . VAL B 1 201 ? -3.955 7.473 23 1 98.75 201 VAL B N 1
ATOM 4220 C CA . VAL B 1 201 ? -3.838 7.422 21.547 1 98.75 201 VAL B CA 1
ATOM 4221 C C . VAL B 1 201 ? -4.215 6.031 21.047 1 98.75 201 VAL B C 1
ATOM 4223 O O . VAL B 1 201 ? -3.832 5.023 21.641 1 98.75 201 VAL B O 1
ATOM 4226 N N . TYR B 1 202 ? -5.016 5.949 19.984 1 98.56 202 TYR B N 1
ATOM 4227 C CA . TYR B 1 202 ? -5.395 4.684 19.359 1 98.56 202 TYR B CA 1
ATOM 4228 C C . TYR B 1 202 ? -5.57 4.844 17.859 1 98.56 202 TYR B C 1
ATOM 4230 O O . TYR B 1 202 ? -5.938 5.922 17.375 1 98.56 202 TYR B O 1
ATOM 4238 N N . PRO B 1 203 ? -5.25 3.822 17.109 1 98.38 203 PRO B N 1
ATOM 4239 C CA . PRO B 1 203 ? -5.43 3.887 15.664 1 98.38 203 PRO B CA 1
ATOM 4240 C C . PRO B 1 203 ? -6.895 3.793 15.242 1 98.38 203 PRO B C 1
ATOM 4242 O O . PRO B 1 203 ? -7.676 3.072 15.875 1 98.38 203 PRO B O 1
ATOM 4245 N N . THR B 1 204 ? -7.301 4.512 14.312 1 97.75 204 THR B N 1
ATOM 4246 C CA . THR B 1 204 ? -8.555 4.352 13.594 1 97.75 204 THR B CA 1
ATOM 4247 C C . THR B 1 204 ? -8.305 4.086 12.117 1 97.75 204 THR B C 1
ATOM 4249 O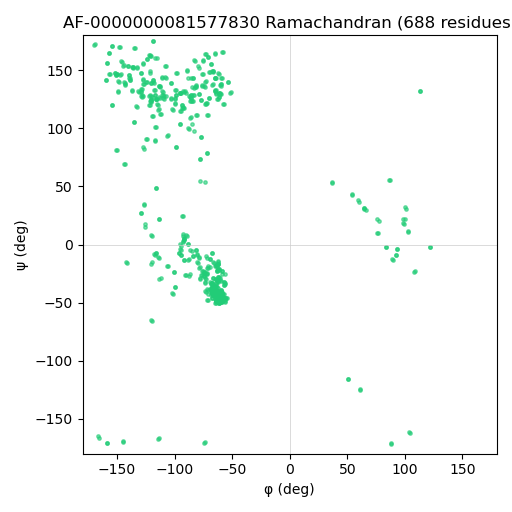 O . THR B 1 204 ? -7.891 4.988 11.383 1 97.75 204 THR B O 1
ATOM 4252 N N . ARG B 1 205 ? -8.594 2.914 11.75 1 97.88 205 ARG B N 1
ATOM 4253 C CA . ARG B 1 205 ? -8.273 2.467 10.398 1 97.88 205 ARG B CA 1
ATOM 4254 C C . ARG B 1 205 ? -9.359 2.883 9.406 1 97.88 205 ARG B C 1
ATOM 4256 O O . ARG B 1 205 ? -10.547 2.891 9.75 1 97.88 205 ARG B O 1
ATOM 4263 N N . GLY B 1 206 ? -8.938 3.232 8.242 1 97.06 206 GLY B N 1
ATOM 4264 C CA . GLY B 1 206 ? -9.82 3.375 7.102 1 97.06 206 GLY B CA 1
ATOM 4265 C C . GLY B 1 206 ? -9.234 2.822 5.816 1 97.06 206 GLY B C 1
ATOM 4266 O O . GLY B 1 206 ? -8.039 2.951 5.57 1 97.06 206 GLY B O 1
ATOM 4267 N N . GLN B 1 207 ? -10.07 2.203 5.008 1 98.06 207 GLN B N 1
ATOM 4268 C CA . GLN B 1 207 ? -9.711 1.782 3.656 1 98.06 207 GLN B CA 1
ATOM 4269 C C . GLN B 1 207 ? -10.305 2.721 2.611 1 98.06 207 GLN B C 1
ATOM 4271 O O . GLN B 1 207 ? -11.445 3.184 2.756 1 98.06 207 GLN B O 1
ATOM 4276 N N . VAL B 1 208 ? -9.531 3.045 1.588 1 98 208 VAL B N 1
ATOM 4277 C CA . VAL B 1 208 ? -10.016 3.883 0.498 1 98 208 VAL B CA 1
ATOM 4278 C C . VAL B 1 208 ? -9.75 3.195 -0.841 1 98 208 VAL B C 1
ATOM 4280 O O . VAL B 1 208 ? -8.906 2.303 -0.932 1 98 208 VAL B O 1
ATOM 4283 N N . VAL B 1 209 ? -10.523 3.549 -1.783 1 98.12 209 VAL B N 1
ATOM 4284 C CA . VAL B 1 209 ? -10.336 3.17 -3.18 1 98.12 209 VAL B CA 1
ATOM 4285 C C . VAL B 1 209 ? -10.062 4.414 -4.023 1 98.12 209 VAL B C 1
ATOM 4287 O O . VAL B 1 209 ? -10.797 5.402 -3.941 1 98.12 209 VAL B O 1
ATOM 4290 N N . VAL B 1 210 ? -8.992 4.422 -4.734 1 97.81 210 VAL B N 1
ATOM 4291 C CA . VAL B 1 210 ? -8.672 5.516 -5.648 1 97.81 210 VAL B CA 1
ATOM 4292 C C . VAL B 1 210 ? -8.953 5.086 -7.086 1 97.81 210 VAL B C 1
ATOM 4294 O O . VAL B 1 210 ? -8.445 4.062 -7.543 1 97.81 210 VAL B O 1
ATOM 4297 N N . ILE B 1 211 ? -9.758 5.863 -7.789 1 97.12 211 ILE B N 1
ATOM 4298 C CA . ILE B 1 211 ? -10.078 5.566 -9.18 1 97.12 211 ILE B CA 1
ATOM 4299 C C . ILE B 1 211 ? -9.648 6.734 -10.07 1 97.12 211 ILE B C 1
ATOM 4301 O O . ILE B 1 211 ? -9.336 7.82 -9.57 1 97.12 211 ILE B O 1
ATOM 4305 N N . LYS B 1 212 ? -9.531 6.484 -11.367 1 95.44 212 LYS B N 1
ATOM 4306 C CA . LYS B 1 212 ? -9.391 7.562 -12.344 1 95.44 212 LYS B CA 1
ATOM 4307 C C . LYS B 1 212 ? -10.758 8.086 -12.781 1 95.44 212 LYS B C 1
ATOM 4309 O O . LYS B 1 212 ? -11.539 7.355 -13.398 1 95.44 212 LYS B O 1
ATOM 4314 N N . ALA B 1 213 ? -11.094 9.234 -12.383 1 97.75 213 ALA B N 1
ATOM 4315 C CA . ALA B 1 213 ? -12.367 9.859 -12.734 1 97.75 213 ALA B CA 1
ATOM 4316 C C . ALA B 1 213 ? -12.203 11.359 -12.945 1 97.75 213 ALA B C 1
ATOM 4318 O O . ALA B 1 213 ? -12.781 12.164 -12.203 1 97.75 213 ALA B O 1
ATOM 4319 N N . PRO B 1 214 ? -11.508 11.742 -14.031 1 96.94 214 PRO B N 1
ATOM 4320 C CA . PRO B 1 214 ? -11.242 13.164 -14.258 1 96.94 214 PRO B CA 1
ATOM 4321 C C . PRO B 1 214 ? -12.516 13.984 -14.438 1 96.94 214 PRO B C 1
ATOM 4323 O O . PRO B 1 214 ? -12.492 15.211 -14.305 1 96.94 214 PRO B O 1
ATOM 4326 N N . HIS B 1 215 ? -13.625 13.289 -14.719 1 97.94 215 HIS B N 1
ATOM 4327 C CA . HIS B 1 215 ? -14.891 13.969 -14.961 1 97.94 215 HIS B CA 1
ATOM 4328 C C . HIS B 1 215 ? -15.57 14.359 -13.656 1 97.94 215 HIS B C 1
ATOM 4330 O O . HIS B 1 215 ? -16.562 15.086 -13.656 1 97.94 215 HIS B O 1
ATOM 4336 N N . ILE B 1 216 ? -15.07 13.914 -12.523 1 98.56 216 ILE B N 1
ATOM 4337 C CA . ILE B 1 216 ? -15.594 14.289 -11.211 1 98.56 216 ILE B CA 1
ATOM 4338 C C . ILE B 1 216 ? -14.688 15.344 -10.586 1 98.56 216 ILE B C 1
ATOM 4340 O O . ILE B 1 216 ? -13.539 15.062 -10.242 1 98.56 216 ILE B O 1
ATOM 4344 N N . GLN B 1 217 ? -15.172 16.531 -10.352 1 98.12 217 GLN B N 1
ATOM 4345 C CA . GLN B 1 217 ? -14.375 17.641 -9.828 1 98.12 217 GLN B CA 1
ATOM 4346 C C . GLN B 1 217 ? -15.055 18.281 -8.617 1 98.12 217 GLN B C 1
ATOM 4348 O O . GLN B 1 217 ? -14.93 19.484 -8.391 1 98.12 217 GLN B O 1
ATOM 4353 N N . PHE B 1 218 ? -15.828 17.484 -7.93 1 98.62 218 PHE B N 1
ATOM 4354 C CA . PHE B 1 218 ? -16.531 17.938 -6.73 1 98.62 218 PHE B CA 1
ATOM 4355 C C . PHE B 1 218 ? -16.438 16.906 -5.621 1 98.62 218 PHE B C 1
ATOM 4357 O O . PHE B 1 218 ? -16.281 15.711 -5.895 1 98.62 218 PHE B O 1
ATOM 4364 N N . ASN B 1 219 ? -16.516 17.406 -4.387 1 98.75 219 ASN B N 1
ATOM 4365 C CA . ASN B 1 219 ? -16.609 16.516 -3.227 1 98.75 219 ASN B CA 1
ATOM 4366 C C . ASN B 1 219 ? -18.062 16.188 -2.889 1 98.75 219 ASN B C 1
ATOM 4368 O O . ASN B 1 219 ? -18.969 17 -3.154 1 98.75 219 ASN B O 1
ATOM 4372 N N . MET B 1 220 ? -18.25 15.039 -2.352 1 98.56 220 MET B N 1
ATOM 4373 C CA . MET B 1 220 ? -19.516 14.68 -1.725 1 98.56 220 MET B CA 1
ATOM 4374 C C . MET B 1 220 ? -19.281 13.797 -0.503 1 98.56 220 MET B C 1
ATOM 4376 O O . MET B 1 220 ? -18.422 12.922 -0.517 1 98.56 220 MET B O 1
ATOM 4380 N N . CYS B 1 221 ? -20.031 14.062 0.499 1 97.94 221 CYS B N 1
ATOM 4381 C CA . CYS B 1 221 ? -19.969 13.25 1.706 1 97.94 221 CYS B CA 1
ATOM 4382 C C . CYS B 1 221 ? -21.359 12.953 2.244 1 97.94 221 CYS B C 1
ATOM 4384 O O . CYS B 1 221 ? -22.219 13.828 2.256 1 97.94 221 CYS B O 1
ATOM 4386 N N . LEU B 1 222 ? -21.609 11.734 2.555 1 97.06 222 LEU B N 1
ATOM 4387 C CA . LEU B 1 222 ? -22.812 11.297 3.236 1 97.06 222 LEU B CA 1
ATOM 4388 C C . LEU B 1 222 ? -22.5 10.805 4.645 1 97.06 222 LEU B C 1
ATOM 4390 O O . LEU B 1 222 ? -21.812 9.797 4.816 1 97.06 222 LEU B O 1
ATOM 4394 N N . TRP B 1 223 ? -22.984 11.586 5.586 1 94.81 223 TRP B N 1
ATOM 4395 C CA . TRP B 1 223 ? -22.734 11.273 6.992 1 94.81 223 TRP B CA 1
ATOM 4396 C C . TRP B 1 223 ? -23.875 10.445 7.57 1 94.81 223 TRP B C 1
ATOM 4398 O O . TRP B 1 223 ? -25.031 10.875 7.551 1 94.81 223 TRP B O 1
ATOM 4408 N N . SER B 1 224 ? -23.5 9.25 8.031 1 88.06 224 SER B N 1
ATOM 4409 C CA . SER B 1 224 ? -24.453 8.414 8.742 1 88.06 224 SER B CA 1
ATOM 4410 C C . SER B 1 224 ? -24 8.125 10.164 1 88.06 224 SER B C 1
ATOM 4412 O O . SER B 1 224 ? -22.984 8.68 10.617 1 88.06 224 SER B O 1
ATOM 4414 N N . ASN B 1 225 ? -24.875 7.445 10.938 1 75.62 225 ASN B N 1
ATOM 4415 C CA . ASN B 1 225 ? -24.547 7.148 12.328 1 75.62 225 ASN B CA 1
ATOM 4416 C C . ASN B 1 225 ? -23.312 6.262 12.422 1 75.62 225 ASN B C 1
ATOM 4418 O O . ASN B 1 225 ? -22.531 6.379 13.375 1 75.62 225 ASN B O 1
ATOM 4422 N N . GLU B 1 226 ? -23.188 5.477 11.477 1 74.31 226 GLU B N 1
ATOM 4423 C CA . GLU B 1 226 ? -22.188 4.43 11.641 1 74.31 226 GLU B CA 1
ATOM 4424 C C . GLU B 1 226 ? -21.078 4.566 10.602 1 74.31 226 GLU B C 1
ATOM 4426 O O . GLU B 1 226 ? -20.062 3.857 10.664 1 74.31 226 GLU B O 1
ATOM 4431 N N . SER B 1 227 ? -21.344 5.434 9.719 1 81.12 227 SER B N 1
ATOM 4432 C CA . SER B 1 227 ? -20.375 5.398 8.617 1 81.12 227 SER B CA 1
ATOM 4433 C C . SER B 1 227 ? -20.359 6.715 7.855 1 81.12 227 SER B C 1
ATOM 4435 O O . SER B 1 227 ? -21.219 7.574 8.07 1 81.12 227 SER B O 1
ATOM 4437 N N . ALA B 1 228 ? -19.344 6.965 7.25 1 91.5 228 ALA B N 1
ATOM 4438 C CA . ALA B 1 228 ? -19.219 8.039 6.266 1 91.5 228 ALA B CA 1
ATOM 4439 C C . ALA B 1 228 ? -18.906 7.48 4.879 1 91.5 228 ALA B C 1
ATOM 4441 O O . ALA B 1 228 ? -18.141 6.52 4.75 1 91.5 228 ALA B O 1
ATOM 4442 N N . THR B 1 229 ? -19.625 7.961 3.863 1 97.19 229 THR B N 1
ATOM 4443 C CA . THR B 1 229 ? -19.297 7.734 2.459 1 97.19 229 THR B CA 1
ATOM 4444 C C . THR B 1 229 ? -18.844 9.031 1.792 1 97.19 229 THR B C 1
ATOM 4446 O O . THR B 1 229 ? -19.516 10.062 1.917 1 97.19 229 THR B O 1
ATOM 4449 N N . TYR B 1 230 ? -17.703 8.992 1.12 1 98.44 230 TYR B N 1
ATOM 4450 C CA . TYR B 1 230 ? -17.25 10.25 0.528 1 98.44 230 TYR B CA 1
ATOM 4451 C C . TYR B 1 230 ? -16.531 10 -0.79 1 98.44 230 TYR B C 1
ATOM 4453 O O . TYR B 1 230 ? -16.031 8.898 -1.034 1 98.44 230 TYR B O 1
ATOM 4461 N N . ILE B 1 231 ? -16.484 11.008 -1.624 1 98.81 231 ILE B N 1
ATOM 4462 C CA . ILE B 1 231 ? -15.633 11.094 -2.805 1 98.81 231 ILE B CA 1
ATOM 4463 C C . ILE B 1 231 ? -14.859 12.406 -2.787 1 98.81 231 ILE B C 1
ATOM 4465 O O . ILE B 1 231 ? -15.422 13.461 -2.453 1 98.81 231 ILE B O 1
ATOM 4469 N N . ILE B 1 232 ? -13.555 12.359 -3.057 1 98.81 232 ILE B N 1
ATOM 4470 C CA . ILE B 1 232 ? -12.656 13.508 -2.973 1 98.81 232 ILE B CA 1
ATOM 4471 C C . ILE B 1 232 ? -11.75 13.547 -4.203 1 98.81 232 ILE B C 1
ATOM 4473 O O . ILE B 1 232 ? -10.828 12.742 -4.32 1 98.81 232 ILE B O 1
ATOM 4477 N N . PRO B 1 233 ? -12.023 14.469 -5.137 1 98.69 233 PRO B N 1
ATOM 4478 C CA . PRO B 1 233 ? -11.055 14.609 -6.223 1 98.69 233 PRO B CA 1
ATOM 4479 C C . PRO B 1 233 ? -9.688 15.086 -5.734 1 98.69 233 PRO B C 1
ATOM 4481 O O . PRO B 1 233 ? -9.602 16.047 -4.969 1 98.69 233 PRO B O 1
ATOM 4484 N N . ARG B 1 234 ? -8.68 14.414 -6.125 1 97.69 234 ARG B N 1
ATOM 4485 C CA . ARG B 1 234 ? -7.32 14.742 -5.707 1 97.69 234 ARG B CA 1
ATOM 4486 C C . ARG B 1 234 ? -6.711 15.797 -6.629 1 97.69 234 ARG B C 1
ATOM 4488 O O . ARG B 1 234 ? -6.562 15.57 -7.828 1 97.69 234 ARG B O 1
ATOM 4495 N N . PRO B 1 235 ? -6.262 16.938 -6.051 1 97.12 235 PRO B N 1
ATOM 4496 C CA . PRO B 1 235 ? -5.672 17.969 -6.906 1 97.12 235 PRO B CA 1
ATOM 4497 C C . PRO B 1 235 ? -4.383 17.516 -7.578 1 97.12 235 PRO B C 1
ATOM 4499 O O . PRO B 1 235 ? -3.604 16.766 -6.984 1 97.12 235 PRO B O 1
ATOM 4502 N N . ASN B 1 236 ? -4.273 18.016 -8.836 1 94.12 236 ASN B N 1
ATOM 4503 C CA . ASN B 1 236 ? -3.031 17.797 -9.57 1 94.12 236 ASN B CA 1
ATOM 4504 C C . ASN B 1 236 ? -2.662 16.328 -9.633 1 94.12 236 ASN B C 1
ATOM 4506 O O . ASN B 1 236 ? -1.517 15.953 -9.375 1 94.12 236 ASN B O 1
ATOM 4510 N N . SER B 1 237 ? -3.564 15.43 -9.867 1 93.38 237 SER B N 1
ATOM 4511 C CA . SER B 1 237 ? -3.338 13.992 -9.852 1 93.38 237 SER B CA 1
ATOM 4512 C C . SER B 1 237 ? -3.654 13.367 -11.211 1 93.38 237 SER B C 1
ATOM 4514 O O . SER B 1 237 ? -3.641 12.141 -11.352 1 93.38 237 SER B O 1
ATOM 4516 N N . ASN B 1 238 ? -3.924 14.094 -12.227 1 88.5 238 ASN B N 1
ATOM 4517 C CA . ASN B 1 238 ? -4.363 13.594 -13.523 1 88.5 238 ASN B CA 1
ATOM 4518 C C . ASN B 1 238 ? -5.668 12.812 -13.406 1 88.5 238 ASN B C 1
ATOM 4520 O O . ASN B 1 238 ? -5.801 11.727 -13.977 1 88.5 238 ASN B O 1
ATOM 4524 N N . GLY B 1 239 ? -6.617 13.289 -12.461 1 94.69 239 GLY B N 1
ATOM 4525 C CA . GLY B 1 239 ? -7.996 12.828 -12.445 1 94.69 239 GLY B CA 1
ATOM 4526 C C . GLY B 1 239 ? -8.258 11.766 -11.391 1 94.69 239 GLY B C 1
ATOM 4527 O O . GLY B 1 239 ? -9.219 11.008 -11.5 1 94.69 239 GLY B O 1
ATOM 4528 N N . GLU B 1 240 ? -7.469 11.641 -10.344 1 96.69 240 GLU B N 1
ATOM 4529 C CA . GLU B 1 240 ? -7.711 10.664 -9.289 1 96.69 240 GLU B CA 1
ATOM 4530 C C . GLU B 1 240 ? -8.844 11.109 -8.375 1 96.69 240 GLU B C 1
ATOM 4532 O O . GLU B 1 240 ? -8.961 12.289 -8.047 1 96.69 240 GLU B O 1
ATOM 4537 N N . LEU B 1 241 ? -9.672 10.195 -8.07 1 98.5 241 LEU B N 1
ATOM 4538 C CA . LEU B 1 241 ? -10.781 10.375 -7.137 1 98.5 241 LEU B CA 1
ATOM 4539 C C . LEU B 1 241 ? -10.688 9.391 -5.98 1 98.5 241 LEU B C 1
ATOM 4541 O O . LEU B 1 241 ? -10.656 8.172 -6.199 1 98.5 241 LEU B O 1
ATOM 4545 N N . VAL B 1 242 ? -10.586 9.898 -4.781 1 98.62 242 VAL B N 1
ATOM 4546 C CA . VAL B 1 242 ? -10.555 9.047 -3.596 1 98.62 242 VAL B CA 1
ATOM 4547 C C . VAL B 1 242 ? -11.977 8.734 -3.145 1 98.62 242 VAL B C 1
ATOM 4549 O O . VAL B 1 242 ? -12.805 9.633 -3.01 1 98.62 242 VAL B O 1
ATOM 4552 N N . MET B 1 243 ? -12.281 7.516 -2.998 1 98.69 243 MET B N 1
ATOM 4553 C CA . MET B 1 243 ? -13.57 7.07 -2.463 1 98.69 243 MET B CA 1
ATOM 4554 C C . MET B 1 243 ? -13.383 6.379 -1.116 1 98.69 243 MET B C 1
ATOM 4556 O O . MET B 1 243 ? -12.469 5.566 -0.949 1 98.69 243 MET B O 1
ATOM 4560 N N . GLY B 1 244 ? -14.336 6.785 -0.207 1 96.88 244 GLY B N 1
ATOM 4561 C CA . GLY B 1 244 ? -14.328 6.152 1.103 1 96.88 244 GLY B CA 1
ATOM 4562 C C . GLY B 1 244 ? -15.656 6.258 1.825 1 96.88 244 GLY B C 1
ATOM 4563 O O . GLY B 1 244 ? -16.641 6.723 1.254 1 96.88 244 GLY B O 1
ATOM 4564 N N . GLY B 1 245 ? -15.977 5.969 3.049 1 89.5 245 GLY B N 1
ATOM 4565 C CA . GLY B 1 245 ? -14.875 5.195 3.605 1 89.5 245 GLY B CA 1
ATOM 4566 C C . GLY B 1 245 ? -15.234 4.512 4.914 1 89.5 245 GLY B C 1
ATOM 4567 O O . GLY B 1 245 ? -16.406 4.309 5.215 1 89.5 245 GLY B O 1
ATOM 4568 N N . PHE B 1 246 ? -14.32 4.016 5.727 1 94.06 246 PHE B N 1
ATOM 4569 C CA . PHE B 1 246 ? -14.453 3.301 6.988 1 94.06 246 PHE B CA 1
ATOM 4570 C C . PHE B 1 246 ? -13.789 4.07 8.125 1 94.06 246 PHE B C 1
ATOM 4572 O O . PHE B 1 246 ? -12.805 4.781 7.902 1 94.06 246 PHE B O 1
ATOM 4579 N N . LEU B 1 247 ? -14.336 4.102 9.289 1 94.19 247 LEU B N 1
ATOM 4580 C CA . LEU B 1 247 ? -13.75 4.527 10.562 1 94.19 247 LEU B CA 1
ATOM 4581 C C . LEU B 1 247 ? -13.695 3.367 11.547 1 94.19 247 LEU B C 1
ATOM 4583 O O . LEU B 1 247 ? -14.602 3.205 12.367 1 94.19 247 LEU B O 1
ATOM 4587 N N . GLN B 1 248 ? -12.633 2.637 11.508 1 96.75 248 GLN B N 1
ATOM 4588 C CA . GLN B 1 248 ? -12.539 1.412 12.289 1 96.75 248 GLN B CA 1
ATOM 4589 C C . GLN B 1 248 ? -11.617 1.602 13.492 1 96.75 248 GLN B C 1
ATOM 4591 O O . GLN B 1 248 ? -10.406 1.393 13.398 1 96.75 248 GLN B O 1
ATOM 4596 N N . LYS B 1 249 ? -12.203 1.94 14.633 1 96.12 249 LYS B N 1
ATOM 4597 C CA . LYS B 1 249 ? -11.492 2.262 15.867 1 96.12 249 LYS B CA 1
ATOM 4598 C C . LYS B 1 249 ? -10.742 1.043 16.406 1 96.12 249 LYS B C 1
ATOM 4600 O O . LYS B 1 249 ? -11.297 -0.055 16.469 1 96.12 249 LYS B O 1
ATOM 4605 N N . GLY B 1 250 ? -9.57 1.263 16.719 1 97.25 250 GLY B N 1
ATOM 4606 C CA . GLY B 1 250 ? -8.797 0.228 17.391 1 97.25 250 GLY B CA 1
ATOM 4607 C C . GLY B 1 250 ? -8.188 -0.777 16.422 1 97.25 250 GLY B C 1
ATOM 4608 O O . GLY B 1 250 ? -7.52 -1.723 16.859 1 97.25 250 GLY B O 1
ATOM 4609 N N . ILE B 1 251 ? -8.438 -0.646 15.164 1 97.5 251 ILE B N 1
ATOM 4610 C CA . ILE B 1 251 ? -7.871 -1.533 14.148 1 97.5 251 ILE B CA 1
ATOM 4611 C C . ILE B 1 251 ? -6.613 -0.902 13.555 1 97.5 251 ILE B C 1
ATOM 4613 O O . ILE B 1 251 ? -6.617 0.275 13.188 1 97.5 251 ILE B O 1
ATOM 4617 N N . SER B 1 252 ? -5.484 -1.602 13.461 1 97.19 252 SER B N 1
ATOM 4618 C CA . SER B 1 252 ? -4.215 -0.977 13.102 1 97.19 252 SER B CA 1
ATOM 4619 C C . SER B 1 252 ? -3.576 -1.678 11.906 1 97.19 252 SER B C 1
ATOM 4621 O O . SER B 1 252 ? -2.393 -1.476 11.625 1 97.19 252 SER B O 1
ATOM 4623 N N . THR B 1 253 ? -4.359 -2.467 11.156 1 97.25 253 THR B N 1
ATOM 4624 C CA . THR B 1 253 ? -3.758 -3.201 10.047 1 97.25 253 THR B CA 1
ATOM 4625 C C . THR B 1 253 ? -3.758 -2.359 8.773 1 97.25 253 THR B C 1
ATOM 4627 O O . THR B 1 253 ? -4.703 -1.612 8.523 1 97.25 253 THR B O 1
ATOM 4630 N N . GLY B 1 254 ? -2.689 -2.514 8.008 1 97.75 254 GLY B N 1
ATOM 4631 C CA . GLY B 1 254 ? -2.617 -1.889 6.695 1 97.75 254 GLY B CA 1
ATOM 4632 C C . GLY B 1 254 ? -3.197 -2.75 5.59 1 97.75 254 GLY B C 1
ATOM 4633 O O . GLY B 1 254 ? -3.193 -2.355 4.418 1 97.75 254 GLY B O 1
ATOM 4634 N N . ASP B 1 255 ? -3.707 -3.947 5.914 1 98.19 255 ASP B N 1
ATOM 4635 C CA . ASP B 1 255 ? -4.32 -4.828 4.926 1 98.19 255 ASP B CA 1
ATOM 4636 C C . ASP B 1 255 ? -5.578 -4.199 4.332 1 98.19 255 ASP B C 1
ATOM 4638 O O . ASP B 1 255 ? -6.293 -3.467 5.016 1 98.19 255 ASP B O 1
ATOM 4642 N N . THR B 1 256 ? -5.77 -4.418 3.1 1 98.44 256 THR B N 1
ATOM 4643 C CA . THR B 1 256 ? -7.051 -4.07 2.488 1 98.44 256 THR B CA 1
ATOM 4644 C C . THR B 1 256 ? -7.852 -5.328 2.166 1 98.44 256 THR B C 1
ATOM 4646 O O . THR B 1 256 ? -7.281 -6.41 1.99 1 98.44 256 THR B O 1
ATOM 4649 N N . PHE B 1 257 ? -9.133 -5.215 2.121 1 98.25 257 PHE B N 1
ATOM 4650 C CA . PHE B 1 257 ? -10.008 -6.367 1.951 1 98.25 257 PHE B CA 1
ATOM 4651 C C . PHE B 1 257 ? -10.961 -6.152 0.786 1 98.25 257 PHE B C 1
ATOM 4653 O O . PHE B 1 257 ? -11.562 -5.086 0.658 1 98.25 257 PHE B O 1
ATOM 4660 N N . LYS B 1 258 ? -11.109 -7.172 0.075 1 97.75 258 LYS B N 1
ATOM 4661 C CA . LYS B 1 258 ? -11.961 -7.148 -1.111 1 97.75 258 LYS B CA 1
ATOM 4662 C C . LYS B 1 258 ? -13.383 -6.703 -0.763 1 97.75 258 LYS B C 1
ATOM 4664 O O . LYS B 1 258 ? -13.961 -5.867 -1.46 1 97.75 258 LYS B O 1
ATOM 4669 N N . HIS B 1 259 ? -13.945 -7.242 0.273 1 97.56 259 HIS B N 1
ATOM 4670 C CA . HIS B 1 259 ? -15.32 -6.922 0.622 1 97.56 259 HIS B CA 1
ATOM 4671 C C . HIS B 1 259 ? -15.469 -5.449 0.992 1 97.56 259 HIS B C 1
ATOM 4673 O O . HIS B 1 259 ? -16.516 -4.844 0.747 1 97.56 259 HIS B O 1
ATOM 4679 N N . GLU B 1 260 ? -14.461 -4.859 1.604 1 98.12 260 GLU B N 1
ATOM 4680 C CA . GLU B 1 260 ? -14.516 -3.436 1.921 1 98.12 260 GLU B CA 1
ATOM 4681 C C . GLU B 1 260 ? -14.398 -2.586 0.659 1 98.12 260 GLU B C 1
ATOM 4683 O O . GLU B 1 260 ? -15.055 -1.549 0.539 1 98.12 260 GLU B O 1
ATOM 4688 N N . THR B 1 261 ? -13.531 -3.018 -0.275 1 98.5 261 THR B N 1
ATOM 4689 C CA . THR B 1 261 ? -13.414 -2.344 -1.563 1 98.5 261 THR B CA 1
ATOM 4690 C C . THR B 1 261 ? -14.758 -2.314 -2.285 1 98.5 261 THR B C 1
ATOM 4692 O O . THR B 1 261 ? -15.195 -1.259 -2.746 1 98.5 261 THR B O 1
ATOM 4695 N N . GLU B 1 262 ? -15.383 -3.438 -2.32 1 98.19 262 GLU B N 1
ATOM 4696 C CA . GLU B 1 262 ? -16.672 -3.545 -2.984 1 98.19 262 GLU B CA 1
ATOM 4697 C C . GLU B 1 262 ? -17.719 -2.674 -2.295 1 98.19 262 GLU B C 1
ATOM 4699 O O . GLU B 1 262 ? -18.547 -2.037 -2.961 1 98.19 262 GLU B O 1
ATOM 4704 N N . ASP B 1 263 ? -17.719 -2.682 -1.004 1 98 263 ASP B N 1
ATOM 4705 C CA . ASP B 1 263 ? -18.641 -1.862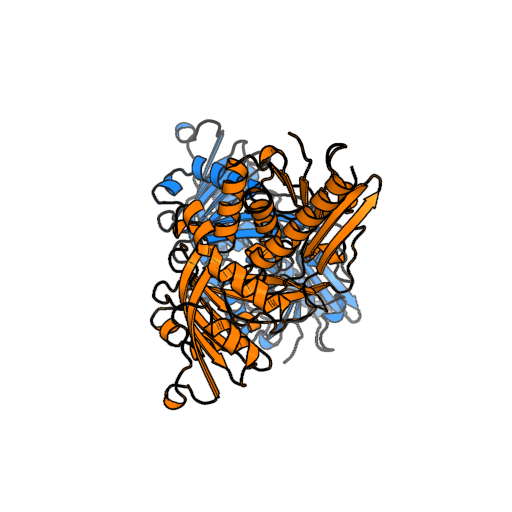 -0.222 1 98 263 ASP B CA 1
ATOM 4706 C C . ASP B 1 263 ? -18.453 -0.378 -0.528 1 98 263 ASP B C 1
ATOM 4708 O O . ASP B 1 263 ? -19.422 0.347 -0.738 1 98 263 ASP B O 1
ATOM 4712 N N . ILE B 1 264 ? -17.234 0.085 -0.571 1 98.25 264 ILE B N 1
ATOM 4713 C CA . ILE B 1 264 ? -16.906 1.48 -0.845 1 98.25 264 ILE B CA 1
ATOM 4714 C C . ILE B 1 264 ? -17.406 1.867 -2.232 1 98.25 264 ILE B C 1
ATOM 4716 O O . ILE B 1 264 ? -18.047 2.904 -2.396 1 98.25 264 ILE B O 1
ATOM 4720 N N . ILE B 1 265 ? -17.094 1.035 -3.178 1 98.62 265 ILE B N 1
ATOM 4721 C CA . ILE B 1 265 ? -17.484 1.323 -4.551 1 98.62 265 ILE B CA 1
ATOM 4722 C C . ILE B 1 265 ? -19.016 1.402 -4.641 1 98.62 265 ILE B C 1
ATOM 4724 O O . ILE B 1 265 ? -19.547 2.334 -5.238 1 98.62 265 ILE B O 1
ATOM 4728 N N . LYS B 1 266 ? -19.672 0.468 -4 1 98.12 266 LYS B N 1
ATOM 4729 C CA . LYS B 1 266 ? -21.141 0.426 -4.02 1 98.12 266 LYS B CA 1
ATOM 4730 C C . LYS B 1 266 ? -21.734 1.687 -3.398 1 98.12 266 LYS B C 1
ATOM 4732 O O . LYS B 1 266 ? -22.578 2.342 -4.004 1 98.12 266 LYS B O 1
ATOM 4737 N N . ARG B 1 267 ? -21.312 2.078 -2.227 1 96.69 267 ARG B N 1
ATOM 4738 C CA . ARG B 1 267 ? -21.859 3.236 -1.525 1 96.69 267 ARG B CA 1
ATOM 4739 C C . ARG B 1 267 ? -21.547 4.527 -2.268 1 96.69 267 ARG B C 1
ATOM 4741 O O . ARG B 1 267 ? -22.406 5.398 -2.414 1 96.69 267 ARG B O 1
ATOM 4748 N N . ALA B 1 268 ? -20.328 4.641 -2.762 1 98.19 268 ALA B N 1
ATOM 4749 C CA . ALA B 1 268 ? -19.906 5.867 -3.432 1 98.19 268 ALA B CA 1
ATOM 4750 C C . ALA B 1 268 ? -20.672 6.078 -4.734 1 98.19 268 ALA B C 1
ATOM 4752 O O . ALA B 1 268 ? -21.125 7.188 -5.023 1 98.19 268 ALA B O 1
ATOM 4753 N N . THR B 1 269 ? -20.844 5 -5.492 1 98.19 269 THR B N 1
ATOM 4754 C CA . THR B 1 269 ? -21.516 5.129 -6.781 1 98.19 269 THR B CA 1
ATOM 4755 C C . THR B 1 269 ? -23.016 5.316 -6.594 1 98.19 269 THR B C 1
ATOM 4757 O O . THR B 1 269 ? -23.688 5.895 -7.449 1 98.19 269 THR B O 1
ATOM 4760 N N . LYS B 1 270 ? -23.531 4.809 -5.508 1 96.56 270 LYS B N 1
ATOM 4761 C CA . LYS B 1 270 ? -24.922 5.098 -5.172 1 96.56 270 LYS B CA 1
ATOM 4762 C C . LYS B 1 270 ? -25.109 6.57 -4.809 1 96.56 270 LYS B C 1
ATOM 4764 O O . LYS B 1 270 ? -26.078 7.203 -5.238 1 96.56 270 LYS B O 1
ATOM 4769 N N . MET B 1 271 ? -24.203 7.086 -4.062 1 96.38 271 MET B N 1
ATOM 4770 C CA . MET B 1 271 ? -24.25 8.484 -3.639 1 96.38 271 MET B CA 1
ATOM 4771 C C . MET B 1 271 ? -24.016 9.422 -4.82 1 96.38 271 MET B C 1
ATOM 4773 O O . MET B 1 271 ? -24.703 10.422 -4.973 1 96.38 271 MET B O 1
ATOM 4777 N N . ALA B 1 272 ? -23.078 9.102 -5.633 1 97.75 272 ALA B N 1
ATOM 4778 C CA . ALA B 1 272 ? -22.703 9.891 -6.805 1 97.75 272 ALA B CA 1
ATOM 4779 C C . ALA B 1 272 ? -22.703 9.039 -8.07 1 97.75 272 ALA B C 1
ATOM 4781 O O . ALA B 1 272 ? -21.656 8.656 -8.57 1 97.75 272 ALA B O 1
ATOM 4782 N N . PRO B 1 273 ? -23.828 8.828 -8.672 1 97.81 273 PRO B N 1
ATOM 4783 C CA . PRO B 1 273 ? -23.938 7.941 -9.828 1 97.81 273 PRO B CA 1
ATOM 4784 C C . PRO B 1 273 ? -23.141 8.438 -11.031 1 97.81 273 PRO B C 1
ATOM 4786 O O . PRO B 1 273 ? -22.828 7.664 -11.938 1 97.81 273 PRO B O 1
ATOM 4789 N N . GLN B 1 274 ? -22.781 9.734 -11.047 1 97.94 274 GLN B N 1
ATOM 4790 C CA . GLN B 1 274 ? -22.016 10.344 -12.125 1 97.94 274 GLN B CA 1
ATOM 4791 C C . GLN B 1 274 ? -20.672 9.648 -12.297 1 97.94 274 GLN B C 1
ATOM 4793 O O . GLN B 1 274 ? -20.047 9.742 -13.359 1 97.94 274 GLN B O 1
ATOM 4798 N N . ILE B 1 275 ? -20.188 8.992 -11.258 1 98.5 275 ILE B N 1
ATOM 4799 C CA . ILE B 1 275 ? -18.922 8.258 -11.32 1 98.5 275 ILE B CA 1
ATOM 4800 C C . ILE B 1 275 ? -18.969 7.246 -12.453 1 98.5 275 ILE B C 1
ATOM 4802 O O . ILE B 1 275 ? -17.984 7.035 -13.156 1 98.5 275 ILE B O 1
ATOM 4806 N N . LEU B 1 276 ? -20.094 6.695 -12.742 1 98 276 LEU B N 1
ATOM 4807 C CA . LEU B 1 276 ? -20.25 5.59 -13.688 1 98 276 LEU B CA 1
ATOM 4808 C C . LEU B 1 276 ? -20.547 6.113 -15.086 1 98 276 LEU B C 1
ATOM 4810 O O . LEU B 1 276 ? -20.891 5.336 -15.984 1 98 276 LEU B O 1
ATOM 4814 N N . ASP B 1 277 ? -20.516 7.449 -15.234 1 98.06 277 ASP B N 1
ATOM 4815 C CA . ASP B 1 277 ? -20.609 7.984 -16.594 1 98.06 277 ASP B CA 1
ATOM 4816 C C . ASP B 1 277 ? -19.438 7.516 -17.453 1 98.06 277 ASP B C 1
ATOM 4818 O O . ASP B 1 277 ? -19.484 7.613 -18.672 1 98.06 277 ASP B O 1
ATOM 4822 N N . ARG B 1 278 ? -18.344 7.117 -16.859 1 96.31 278 ARG B N 1
ATOM 4823 C CA . ARG B 1 278 ? -17.203 6.457 -17.484 1 96.31 278 ARG B CA 1
ATOM 4824 C C . ARG B 1 278 ? -16.906 5.125 -16.797 1 96.31 278 ARG B C 1
ATOM 4826 O O . ARG B 1 278 ? -17.344 4.887 -15.672 1 96.31 278 ARG B O 1
ATOM 4833 N N . PRO B 1 279 ? -16.203 4.266 -17.5 1 94.5 279 PRO B N 1
ATOM 4834 C CA . PRO B 1 279 ? -15.852 2.988 -16.875 1 94.5 279 PRO B CA 1
ATOM 4835 C C . PRO B 1 279 ? -15.016 3.166 -15.609 1 94.5 279 PRO B C 1
ATOM 4837 O O . PRO B 1 279 ? -14.148 4.039 -15.555 1 94.5 279 PRO B O 1
ATOM 4840 N N . LEU B 1 280 ? -15.398 2.375 -14.672 1 95.5 280 LEU B N 1
ATOM 4841 C CA . LEU B 1 280 ? -14.641 2.404 -13.43 1 95.5 280 LEU B CA 1
ATOM 4842 C C . LEU B 1 280 ? -13.195 1.973 -13.664 1 95.5 280 LEU B C 1
ATOM 4844 O O . LEU B 1 280 ? -12.945 0.902 -14.219 1 95.5 280 LEU B O 1
ATOM 4848 N N . ASP B 1 281 ? -12.266 2.768 -13.289 1 93.5 281 ASP B N 1
ATOM 4849 C CA . ASP B 1 281 ? -10.836 2.516 -13.43 1 93.5 281 ASP B CA 1
ATOM 4850 C C . ASP B 1 281 ? -10.125 2.615 -12.078 1 93.5 281 ASP B C 1
ATOM 4852 O O . ASP B 1 281 ? -9.664 3.693 -11.688 1 93.5 281 ASP B O 1
ATOM 4856 N N . VAL B 1 282 ? -10.008 1.494 -11.344 1 94.38 282 VAL B N 1
ATOM 4857 C CA . VAL B 1 282 ? -9.406 1.464 -10.016 1 94.38 282 VAL B CA 1
ATOM 4858 C C . VAL B 1 282 ? -7.883 1.531 -10.133 1 94.38 282 VAL B C 1
ATOM 4860 O O . VAL B 1 282 ? -7.266 0.678 -10.773 1 94.38 282 VAL B O 1
ATOM 4863 N N . VAL B 1 283 ? -7.324 2.498 -9.477 1 92.44 283 VAL B N 1
ATOM 4864 C CA . VAL B 1 283 ? -5.887 2.74 -9.562 1 92.44 283 VAL B CA 1
ATOM 4865 C C . VAL B 1 283 ? -5.188 2.152 -8.344 1 92.44 283 VAL B C 1
ATOM 4867 O O . VAL B 1 283 ? -4.062 1.663 -8.438 1 92.44 283 VAL B O 1
ATOM 4870 N N . ARG B 1 284 ? -5.906 2.279 -7.246 1 93.88 284 ARG B N 1
ATOM 4871 C CA . ARG B 1 284 ? -5.266 1.892 -5.996 1 93.88 284 ARG B CA 1
ATOM 4872 C C . ARG B 1 284 ? -6.301 1.606 -4.914 1 93.88 284 ARG B C 1
ATOM 4874 O O . ARG B 1 284 ? -7.34 2.268 -4.852 1 93.88 284 ARG B O 1
ATOM 4881 N N . VAL B 1 285 ? -6.059 0.62 -4.113 1 97.19 285 VAL B N 1
ATOM 4882 C CA . VAL B 1 285 ? -6.75 0.367 -2.854 1 97.19 285 VAL B CA 1
ATOM 4883 C C . VAL B 1 285 ? -5.758 0.453 -1.696 1 97.19 285 VAL B C 1
ATOM 4885 O O . VAL B 1 285 ? -4.676 -0.141 -1.75 1 97.19 285 VAL B O 1
ATOM 4888 N N . ALA B 1 286 ? -6.094 1.247 -0.678 1 97.38 286 ALA B N 1
ATOM 4889 C CA . ALA B 1 286 ? -5.141 1.475 0.406 1 97.38 286 ALA B CA 1
ATOM 4890 C C . ALA B 1 286 ? -5.855 1.588 1.749 1 97.38 286 ALA B C 1
ATOM 4892 O O . ALA B 1 286 ? -7.051 1.878 1.8 1 97.38 286 ALA B O 1
ATOM 4893 N N . ALA B 1 287 ? -5.117 1.271 2.754 1 97.94 287 ALA B N 1
ATOM 4894 C CA . ALA B 1 287 ? -5.586 1.487 4.121 1 97.94 287 ALA B CA 1
ATOM 4895 C C . ALA B 1 287 ? -4.598 2.342 4.91 1 97.94 287 ALA B C 1
ATOM 4897 O O . ALA B 1 287 ? -3.383 2.227 4.727 1 97.94 287 ALA B O 1
ATOM 4898 N N . GLY B 1 288 ? -5.09 3.195 5.676 1 97.75 288 GLY B N 1
ATOM 4899 C CA . GLY B 1 288 ? -4.289 4.035 6.551 1 97.75 288 GLY B CA 1
ATOM 4900 C C . GLY B 1 288 ? -4.852 4.145 7.953 1 97.75 288 GLY B C 1
ATOM 4901 O O . GLY B 1 288 ? -5.953 3.658 8.227 1 97.75 288 GLY B O 1
ATOM 4902 N N . LEU B 1 289 ? -4.066 4.695 8.812 1 98.38 289 LEU B N 1
ATOM 4903 C CA . LEU B 1 289 ? -4.449 4.883 10.211 1 98.38 289 LEU B CA 1
ATOM 4904 C C . LEU B 1 289 ? -4.613 6.363 10.531 1 98.38 289 LEU B C 1
ATOM 4906 O O . LEU B 1 289 ? -3.822 7.191 10.078 1 98.38 289 LEU B O 1
ATOM 4910 N N . ARG B 1 290 ? -5.637 6.641 11.234 1 97.88 290 ARG B N 1
ATOM 4911 C CA . ARG B 1 290 ? -5.773 7.945 11.875 1 97.88 290 ARG B CA 1
ATOM 4912 C C . ARG B 1 290 ? -5.203 7.922 13.289 1 97.88 290 ARG B C 1
ATOM 4914 O O . ARG B 1 290 ? -5.469 6.992 14.055 1 97.88 290 ARG B O 1
ATOM 4921 N N . PRO B 1 291 ? -4.363 8.906 13.609 1 98.38 291 PRO B N 1
ATOM 4922 C CA . PRO B 1 291 ? -3.842 8.984 14.977 1 98.38 291 PRO B CA 1
ATOM 4923 C C . PRO B 1 291 ? -4.855 9.562 15.961 1 98.38 291 PRO B C 1
ATOM 4925 O O . PRO B 1 291 ? -4.652 10.664 16.484 1 98.38 291 PRO B O 1
ATOM 4928 N N . SER B 1 292 ? -5.84 8.797 16.297 1 98.31 292 SER B N 1
ATOM 4929 C CA . SER B 1 292 ? -6.918 9.242 17.172 1 98.31 292 SER B CA 1
ATOM 4930 C C . SER B 1 292 ? -6.461 9.289 18.625 1 98.31 292 SER B C 1
ATOM 4932 O O . SER B 1 292 ? -5.477 8.648 19 1 98.31 292 SER B O 1
ATOM 4934 N N . ARG B 1 293 ? -7.164 10.07 19.391 1 98.56 293 ARG B N 1
ATOM 4935 C CA . ARG B 1 293 ? -6.855 10.18 20.812 1 98.56 293 ARG B CA 1
ATOM 4936 C C . ARG B 1 293 ? -8.117 10.469 21.625 1 98.56 293 ARG B C 1
ATOM 4938 O O . ARG B 1 293 ? -8.906 11.352 21.266 1 98.56 293 ARG B O 1
ATOM 4945 N N . HIS B 1 294 ? -8.289 9.711 22.672 1 97.94 294 HIS B N 1
ATOM 4946 C CA . HIS B 1 294 ? -9.344 10.055 23.609 1 97.94 294 HIS B CA 1
ATOM 4947 C C . HIS B 1 294 ? -9.102 11.43 24.219 1 97.94 294 HIS B C 1
ATOM 4949 O O . HIS B 1 294 ? -8.008 11.719 24.719 1 97.94 294 HIS B O 1
ATOM 4955 N N . GLY B 1 295 ? -10.086 12.234 24.109 1 96.5 295 GLY B N 1
ATOM 4956 C CA . GLY B 1 295 ? -9.953 13.578 24.641 1 96.5 295 GLY B CA 1
ATOM 4957 C C . GLY B 1 295 ? -9.469 14.586 23.609 1 96.5 295 GLY B C 1
ATOM 4958 O O . GLY B 1 295 ? -9.367 15.781 23.906 1 96.5 295 GLY B O 1
ATOM 4959 N N . GLY B 1 296 ? -9.18 14.109 22.453 1 97.31 296 GLY B N 1
ATOM 4960 C CA . GLY B 1 296 ? -8.758 15.008 21.406 1 97.31 296 GLY B CA 1
ATOM 4961 C C . GLY B 1 296 ? -7.266 15.258 21.391 1 97.31 296 GLY B C 1
ATOM 4962 O O . GLY B 1 296 ? -6.512 14.594 22.109 1 97.31 296 GLY B O 1
ATOM 4963 N N . PRO B 1 297 ? -6.855 16.188 20.578 1 98.44 297 PRO B N 1
ATOM 4964 C CA . PRO B 1 297 ? -5.422 16.453 20.422 1 98.44 297 PRO B CA 1
ATOM 4965 C C . PRO B 1 297 ? -4.75 16.844 21.734 1 98.44 297 PRO B C 1
ATOM 4967 O O . PRO B 1 297 ? -5.359 17.531 22.562 1 98.44 297 PRO B O 1
ATOM 4970 N N . ARG B 1 298 ? -3.559 16.406 21.922 1 98.69 298 ARG B N 1
ATOM 4971 C CA . ARG B 1 298 ? -2.715 16.828 23.031 1 98.69 298 ARG B CA 1
ATOM 4972 C C . ARG B 1 298 ? -1.793 17.969 22.609 1 98.69 298 ARG B C 1
ATOM 4974 O O . ARG B 1 298 ? -0.845 17.75 21.844 1 98.69 298 ARG B O 1
ATOM 4981 N N . ILE B 1 299 ? -2.068 19.141 22.969 1 98.81 299 ILE B N 1
ATOM 4982 C CA . ILE B 1 299 ? -1.229 20.328 22.797 1 98.81 299 ILE B CA 1
ATOM 4983 C C . ILE B 1 299 ? -0.822 20.875 24.156 1 98.81 299 ILE B C 1
ATOM 4985 O O . ILE B 1 299 ? -1.604 21.562 24.812 1 98.81 299 ILE B O 1
ATOM 4989 N N . GLU B 1 300 ? 0.377 20.547 24.5 1 98.62 300 GLU B N 1
ATOM 4990 C CA . GLU B 1 300 ? 0.801 20.781 25.891 1 98.62 300 GLU B CA 1
ATOM 4991 C C . GLU B 1 300 ? 2.299 21.062 25.953 1 98.62 300 GLU B C 1
ATOM 4993 O O . GLU B 1 300 ? 3.092 20.438 25.25 1 98.62 300 GLU B O 1
ATOM 4998 N N . LEU B 1 301 ? 2.645 21.984 26.797 1 98.38 301 LEU B N 1
ATOM 4999 C CA . LEU B 1 301 ? 4.043 22.297 27.062 1 98.38 301 LEU B CA 1
ATOM 5000 C C . LEU B 1 301 ? 4.516 21.609 28.344 1 98.38 301 LEU B C 1
ATOM 5002 O O . LEU B 1 301 ? 3.795 21.594 29.344 1 98.38 301 LEU B O 1
ATOM 5006 N N . GLU B 1 302 ? 5.594 20.922 28.234 1 97.31 302 GLU B N 1
ATOM 5007 C CA . GLU B 1 302 ? 6.258 20.281 29.359 1 97.31 302 GLU B CA 1
ATOM 5008 C C . GLU B 1 302 ? 7.695 20.781 29.5 1 97.31 302 GLU B C 1
ATOM 5010 O O . GLU B 1 302 ? 8.461 20.766 28.547 1 97.31 302 GLU B O 1
ATOM 5015 N N . GLU B 1 303 ? 8.008 21.203 30.734 1 94.88 303 GLU B N 1
ATOM 5016 C CA . GLU B 1 303 ? 9.398 21.516 31.016 1 94.88 303 GLU B CA 1
ATOM 5017 C C . GLU B 1 303 ? 10.172 20.266 31.438 1 94.88 303 GLU B C 1
ATOM 5019 O O . GLU B 1 303 ? 9.711 19.516 32.312 1 94.88 303 GLU B O 1
ATOM 5024 N N . VAL B 1 304 ? 11.266 20.094 30.766 1 93.25 304 VAL B N 1
ATOM 5025 C CA . VAL B 1 304 ? 12.078 18.938 31.094 1 93.25 304 VAL B CA 1
ATOM 5026 C C . VAL B 1 304 ? 13.406 19.391 31.703 1 93.25 304 VAL B C 1
ATOM 5028 O O . VAL B 1 304 ? 13.523 20.531 32.156 1 93.25 304 VAL B O 1
ATOM 5031 N N . GLU B 1 305 ? 14.359 18.484 31.797 1 88.69 305 GLU B N 1
ATOM 5032 C CA . GLU B 1 305 ? 15.586 18.797 32.531 1 88.69 305 GLU B CA 1
ATOM 5033 C C . GLU B 1 305 ? 16.344 19.953 31.891 1 88.69 305 GLU B C 1
ATOM 5035 O O . GLU B 1 305 ? 16.25 20.172 30.688 1 88.69 305 GLU B O 1
ATOM 5040 N N . ASP B 1 306 ? 17.047 20.781 32.719 1 90.19 306 ASP B N 1
ATOM 5041 C CA . ASP B 1 306 ? 17.984 21.828 32.312 1 90.19 306 ASP B CA 1
ATOM 5042 C C . ASP B 1 306 ? 17.281 22.938 31.547 1 90.19 306 ASP B C 1
ATOM 5044 O O . ASP B 1 306 ? 17.812 23.453 30.562 1 90.19 306 ASP B O 1
ATOM 5048 N N . GLY B 1 307 ? 15.992 23.188 31.875 1 90 307 GLY B N 1
ATOM 5049 C CA . GLY B 1 307 ? 15.266 24.281 31.266 1 90 307 GLY B CA 1
ATOM 5050 C C . GLY B 1 307 ? 14.82 24 29.844 1 90 307 GLY B C 1
ATOM 5051 O O . GLY B 1 307 ? 14.375 24.922 29.141 1 90 307 GLY B O 1
ATOM 5052 N N . LYS B 1 308 ? 14.945 22.812 29.406 1 95.62 308 LYS B N 1
ATOM 5053 C CA . LYS B 1 308 ? 14.516 22.422 28.078 1 95.62 308 LYS B CA 1
ATOM 5054 C C . LYS B 1 308 ? 13.008 22.203 28.031 1 95.62 308 LYS B C 1
ATOM 5056 O O . LYS B 1 308 ? 12.375 21.953 29.062 1 95.62 308 LYS B O 1
ATOM 5061 N N . LEU B 1 309 ? 12.461 22.391 26.844 1 97.81 309 LEU B N 1
ATOM 5062 C CA . LEU B 1 309 ? 11.016 22.328 26.688 1 97.81 309 LEU B CA 1
ATOM 5063 C C . LEU B 1 309 ? 10.625 21.203 25.719 1 97.81 309 LEU B C 1
ATOM 5065 O O . LEU B 1 309 ? 11.312 20.984 24.719 1 97.81 309 LEU B O 1
ATOM 5069 N N . VAL B 1 310 ? 9.594 20.547 26.078 1 98.69 310 VAL B N 1
ATOM 5070 C CA . VAL B 1 310 ? 8.883 19.656 25.172 1 98.69 310 VAL B CA 1
ATOM 5071 C C . VAL B 1 310 ? 7.465 20.172 24.938 1 98.69 310 VAL B C 1
ATOM 5073 O O . VAL B 1 310 ? 6.746 20.453 25.906 1 98.69 310 VAL B O 1
ATOM 5076 N N . ILE B 1 311 ? 7.078 20.359 23.781 1 98.88 311 ILE B N 1
ATOM 5077 C CA . ILE B 1 311 ? 5.703 20.703 23.438 1 98.88 311 ILE B CA 1
ATOM 5078 C C . ILE B 1 311 ? 5.07 19.578 22.625 1 98.88 311 ILE B C 1
ATOM 5080 O O . ILE B 1 311 ? 5.516 19.266 21.516 1 98.88 311 ILE B O 1
ATOM 5084 N N . HIS B 1 312 ? 4.043 18.938 23.156 1 98.88 312 HIS B N 1
ATOM 5085 C CA . HIS B 1 312 ? 3.301 17.891 22.469 1 98.88 312 HIS B CA 1
ATOM 5086 C C . HIS B 1 312 ? 2.279 18.484 21.516 1 98.88 312 HIS B C 1
ATOM 5088 O O . HIS B 1 312 ? 1.62 19.484 21.828 1 98.88 312 HIS B O 1
ATOM 5094 N N . ASN B 1 313 ? 2.164 17.953 20.344 1 98.88 313 ASN B N 1
ATOM 5095 C CA . ASN B 1 313 ? 1.215 18.344 19.312 1 98.88 313 ASN B CA 1
ATOM 5096 C C . ASN B 1 313 ? 0.836 17.156 18.422 1 98.88 313 ASN B C 1
ATOM 5098 O O . ASN B 1 313 ? 1.384 17 17.328 1 98.88 313 ASN B O 1
ATOM 5102 N N . TYR B 1 314 ? -0.066 16.344 18.875 1 98.81 314 TYR B N 1
ATOM 5103 C CA . TYR B 1 314 ? -0.514 15.156 18.156 1 98.81 314 TYR B CA 1
ATOM 5104 C C . TYR B 1 314 ? -1.933 14.773 18.562 1 98.81 314 TYR B C 1
ATOM 5106 O O . TYR B 1 314 ? -2.516 15.391 19.453 1 98.81 314 TYR B O 1
ATOM 5114 N N . GLY B 1 315 ? -2.529 13.828 17.844 1 98.5 315 GLY B N 1
ATOM 5115 C CA . GLY B 1 315 ? -3.834 13.305 18.219 1 98.5 315 GLY B CA 1
ATOM 5116 C C . GLY B 1 315 ? -4.969 13.898 17.406 1 98.5 315 GLY B C 1
ATOM 5117 O O . GLY B 1 315 ? -6.102 13.992 17.891 1 98.5 315 GLY B O 1
ATOM 5118 N N . ALA B 1 316 ? -4.719 14.25 16.219 1 97.44 316 ALA B N 1
ATOM 5119 C CA . ALA B 1 316 ? -5.684 14.961 15.383 1 97.44 316 ALA B CA 1
ATOM 5120 C C . ALA B 1 316 ? -6.734 14.008 14.82 1 97.44 316 ALA B C 1
ATOM 5122 O O . ALA B 1 316 ? -7.797 14.43 14.367 1 97.44 316 ALA B O 1
ATOM 5123 N N . SER B 1 317 ? -6.391 12.703 14.828 1 96.75 317 SER B N 1
ATOM 5124 C CA . SER B 1 317 ? -7.27 11.727 14.195 1 96.75 317 SER B CA 1
ATOM 5125 C C . SER B 1 317 ? -7.438 12.016 12.703 1 96.75 317 SER B C 1
ATOM 5127 O O . SER B 1 317 ? -6.453 12.195 11.984 1 96.75 317 SER B O 1
ATOM 5129 N N . GLY B 1 318 ? -8.695 12.172 12.234 1 95.81 318 GLY B N 1
ATOM 5130 C CA . GLY B 1 318 ? -8.969 12.297 10.812 1 95.81 318 GLY B CA 1
ATOM 5131 C C . GLY B 1 318 ? -8.945 13.734 10.328 1 95.81 318 GLY B C 1
ATOM 5132 O O . GLY B 1 318 ? -9.25 14.008 9.164 1 95.81 318 GLY B O 1
ATOM 5133 N N . TYR B 1 319 ? -8.531 14.672 11.172 1 97.31 319 TYR B N 1
ATOM 5134 C CA . TYR B 1 319 ? -8.625 16.062 10.75 1 97.31 319 TYR B CA 1
ATOM 5135 C C . TYR B 1 319 ? -7.277 16.766 10.883 1 97.31 319 TYR B C 1
ATOM 5137 O O . TYR B 1 319 ? -7.219 17.969 11.164 1 97.31 319 TYR B O 1
ATOM 5145 N N . GLY B 1 320 ? -6.172 16.016 10.656 1 98.25 320 GLY B N 1
ATOM 5146 C CA . GLY B 1 320 ? -4.828 16.562 10.703 1 98.25 320 GLY B CA 1
ATOM 5147 C C . GLY B 1 320 ? -4.551 17.578 9.609 1 98.25 320 GLY B C 1
ATOM 5148 O O . GLY B 1 320 ? -3.857 18.578 9.836 1 98.25 320 GLY B O 1
ATOM 5149 N N . TYR B 1 321 ? -5.047 17.328 8.43 1 98.69 321 TYR B N 1
ATOM 5150 C CA . TYR B 1 321 ? -4.863 18.266 7.328 1 98.69 321 TYR B CA 1
ATOM 5151 C C . TYR B 1 321 ? -5.73 19.5 7.52 1 98.69 321 TYR B C 1
ATOM 5153 O O . TYR B 1 321 ? -5.273 20.641 7.32 1 98.69 321 TYR B O 1
ATOM 5161 N N . GLN B 1 322 ? -6.941 19.344 7.957 1 98.19 322 GLN B N 1
ATOM 5162 C CA . GLN B 1 322 ? -7.863 20.484 8 1 98.19 322 GLN B CA 1
ATOM 5163 C C . GLN B 1 322 ? -7.711 21.266 9.305 1 98.19 322 GLN B C 1
ATOM 5165 O O . GLN B 1 322 ? -8.031 22.453 9.359 1 98.19 322 GLN B O 1
ATOM 5170 N N . GLY B 1 323 ? -7.254 20.625 10.352 1 98.44 323 GLY B N 1
ATOM 5171 C CA . GLY B 1 323 ? -7.113 21.328 11.625 1 98.44 323 GLY B CA 1
ATOM 5172 C C . GLY B 1 323 ? -5.676 21.422 12.094 1 98.44 323 GLY B C 1
ATOM 5173 O O . GLY B 1 323 ? -5.379 22.141 13.047 1 98.44 323 GLY B O 1
ATOM 5174 N N . GLY B 1 324 ? -4.785 20.766 11.414 1 98.69 324 GLY B N 1
ATOM 5175 C CA . GLY B 1 324 ? -3.428 20.578 11.906 1 98.69 324 GLY B CA 1
ATOM 5176 C C . GLY B 1 324 ? -2.641 21.875 11.961 1 98.69 324 GLY B C 1
ATOM 5177 O O . GLY B 1 324 ? -1.773 22.047 12.82 1 98.69 324 GLY B O 1
ATOM 5178 N N . TRP B 1 325 ? -2.895 22.812 11.031 1 98.88 325 TRP B N 1
ATOM 5179 C CA . TRP B 1 325 ? -2.201 24.094 11.109 1 98.88 325 TRP B CA 1
ATOM 5180 C C . TRP B 1 325 ? -2.658 24.891 12.32 1 98.88 325 TRP B C 1
ATOM 5182 O O . TRP B 1 325 ? -1.859 25.578 12.961 1 98.88 325 TRP B O 1
ATOM 5192 N N . GLY B 1 326 ? -3.965 24.812 12.586 1 98.88 326 GLY B N 1
ATOM 5193 C CA . GLY B 1 326 ? -4.441 25.406 13.828 1 98.88 326 GLY B CA 1
ATOM 5194 C C . GLY B 1 326 ? -3.797 24.797 15.062 1 98.88 326 GLY B C 1
ATOM 5195 O O . GLY B 1 326 ? -3.459 25.516 16 1 98.88 326 GLY B O 1
ATOM 5196 N N . MET B 1 327 ? -3.656 23.5 15.086 1 98.88 327 MET B N 1
ATOM 5197 C CA . MET B 1 327 ? -2.961 22.812 16.172 1 98.88 327 MET B CA 1
ATOM 5198 C C . MET B 1 327 ? -1.528 23.328 16.312 1 98.88 327 MET B C 1
ATOM 5200 O O . MET B 1 327 ? -1.059 23.594 17.406 1 98.88 327 MET B O 1
ATOM 5204 N N . ALA B 1 328 ? -0.843 23.438 15.148 1 98.94 328 ALA B N 1
ATOM 5205 C CA . ALA B 1 328 ? 0.528 23.938 15.125 1 98.94 328 ALA B CA 1
ATOM 5206 C C . ALA B 1 328 ? 0.597 25.375 15.656 1 98.94 328 ALA B C 1
ATOM 5208 O O . ALA B 1 328 ? 1.511 25.719 16.406 1 98.94 328 ALA B O 1
ATOM 5209 N N . HIS B 1 329 ? -0.344 26.172 15.258 1 98.81 329 HIS B N 1
ATOM 5210 C CA . HIS B 1 329 ? -0.444 27.547 15.742 1 98.81 329 HIS B CA 1
ATOM 5211 C C . HIS B 1 329 ? -0.528 27.578 17.266 1 98.81 329 HIS B C 1
ATOM 5213 O O . HIS B 1 329 ? 0.207 28.344 17.906 1 98.81 329 HIS B O 1
ATOM 5219 N N . ASP B 1 330 ? -1.413 26.766 17.781 1 98.75 330 ASP B N 1
ATOM 5220 C CA . ASP B 1 330 ? -1.568 26.703 19.234 1 98.75 330 ASP B CA 1
ATOM 5221 C C . ASP B 1 330 ? -0.284 26.234 19.906 1 98.75 330 ASP B C 1
ATOM 5223 O O . ASP B 1 330 ? 0.113 26.766 20.938 1 98.75 330 ASP B O 1
ATOM 5227 N N . ALA B 1 331 ? 0.333 25.234 19.375 1 98.88 331 ALA B N 1
ATOM 5228 C CA . ALA B 1 331 ? 1.558 24.688 19.953 1 98.88 331 ALA B CA 1
ATOM 5229 C C . ALA B 1 331 ? 2.68 25.719 19.953 1 98.88 331 ALA B C 1
ATOM 5231 O O . ALA B 1 331 ? 3.379 25.891 20.953 1 98.88 331 ALA B O 1
ATOM 5232 N N . VAL B 1 332 ? 2.859 26.406 18.859 1 98.81 332 VAL B N 1
ATOM 5233 C CA . VAL B 1 332 ? 3.926 27.406 18.719 1 98.81 332 VAL B CA 1
ATOM 5234 C C . VAL B 1 332 ? 3.648 28.594 19.625 1 98.81 332 VAL B C 1
ATOM 5236 O O . VAL B 1 332 ? 4.574 29.188 20.172 1 98.81 332 VAL B O 1
ATOM 5239 N N . ARG B 1 333 ? 2.41 28.906 19.828 1 98.44 333 ARG B N 1
ATOM 5240 C CA . ARG B 1 333 ? 2.053 29.984 20.75 1 98.44 333 ARG B CA 1
ATOM 5241 C C . ARG B 1 333 ? 2.479 29.656 22.172 1 98.44 333 ARG B C 1
ATOM 5243 O O . ARG B 1 333 ? 2.855 30.547 22.938 1 98.44 333 ARG B O 1
ATOM 5250 N N . LEU B 1 334 ? 2.371 28.375 22.547 1 98.38 334 LEU B N 1
ATOM 5251 C CA . LEU B 1 334 ? 2.871 27.969 23.859 1 98.38 334 LEU B CA 1
ATOM 5252 C C . LEU B 1 334 ? 4.355 28.281 24 1 98.38 334 LEU B C 1
ATOM 5254 O O . LEU B 1 334 ? 4.805 28.734 25.047 1 98.38 334 LEU B O 1
ATOM 5258 N N . LEU B 1 335 ? 5.098 28.016 22.969 1 97.94 335 LEU B N 1
ATOM 5259 C CA . LEU B 1 335 ? 6.523 28.312 22.969 1 97.94 335 LEU B CA 1
ATOM 5260 C C . LEU B 1 335 ? 6.762 29.812 23.156 1 97.94 335 LEU B C 1
ATOM 5262 O O . LEU B 1 335 ? 7.574 30.219 23.984 1 97.94 335 LEU B O 1
ATOM 5266 N N . ILE B 1 336 ? 6.043 30.594 22.375 1 97.25 336 ILE B N 1
ATOM 5267 C CA . ILE B 1 336 ? 6.207 32.031 22.406 1 97.25 336 ILE B CA 1
ATOM 5268 C C . ILE B 1 336 ? 5.918 32.562 23.812 1 97.25 336 ILE B C 1
ATOM 5270 O O . ILE B 1 336 ? 6.672 33.375 24.344 1 97.25 336 ILE B O 1
ATOM 5274 N N . LYS B 1 337 ? 4.863 32.031 24.375 1 96.25 337 LYS B N 1
ATOM 5275 C CA . LYS B 1 337 ? 4.5 32.469 25.719 1 96.25 337 LYS B CA 1
ATOM 5276 C C . LYS B 1 337 ? 5.582 32.062 26.719 1 96.25 337 LYS B C 1
ATOM 5278 O O . LYS B 1 337 ? 5.91 32.844 27.625 1 96.25 337 LYS B O 1
ATOM 5283 N N . ALA B 1 338 ? 6.078 30.891 26.609 1 94.31 338 ALA B N 1
ATOM 5284 C CA . ALA B 1 338 ? 7.113 30.422 27.516 1 94.31 338 ALA B CA 1
ATOM 5285 C C . ALA B 1 338 ? 8.391 31.25 27.391 1 94.31 338 ALA B C 1
ATOM 5287 O O . ALA B 1 338 ? 9.055 31.531 28.375 1 94.31 338 ALA B O 1
ATOM 5288 N N . GLN B 1 339 ? 8.75 31.578 26.203 1 90.81 339 GLN B N 1
ATOM 5289 C CA . GLN B 1 339 ? 9.961 32.344 25.953 1 90.81 339 GLN B CA 1
ATOM 5290 C C . GLN B 1 339 ? 9.82 33.781 26.484 1 90.81 339 GLN B C 1
ATOM 5292 O O . GLN B 1 339 ? 10.781 34.375 26.984 1 90.81 339 GLN B O 1
ATOM 5297 N N . ARG B 1 340 ? 8.625 34.312 26.406 1 89.38 340 ARG B N 1
ATOM 5298 C CA . ARG B 1 340 ? 8.367 35.656 26.938 1 89.38 340 ARG B CA 1
ATOM 5299 C C . ARG B 1 340 ? 8.445 35.656 28.469 1 89.38 340 ARG B C 1
ATOM 5301 O O . ARG B 1 340 ? 8.953 36.594 29.062 1 89.38 340 ARG B O 1
ATOM 5308 N N . ALA B 1 341 ? 7.973 34.656 29 1 86.19 341 ALA B N 1
ATOM 5309 C CA . ALA B 1 341 ? 8 34.531 30.469 1 86.19 341 ALA B CA 1
ATOM 5310 C C . ALA B 1 341 ? 9.43 34.406 30.969 1 86.19 341 ALA B C 1
ATOM 5312 O O . ALA B 1 341 ? 9.781 34.969 32.031 1 86.19 341 ALA B O 1
ATOM 5313 N N . SER B 1 342 ? 10.211 33.688 30.312 1 81.94 342 SER B N 1
ATOM 5314 C CA . SER B 1 342 ? 11.602 33.5 30.719 1 81.94 342 SER B CA 1
ATOM 5315 C C . SER B 1 342 ? 12.398 34.781 30.562 1 81.94 342 SER B C 1
ATOM 5317 O O . SER B 1 342 ? 13.297 35.062 31.359 1 81.94 342 SER B O 1
ATOM 5319 N N . GLN B 1 343 ? 12.094 35.625 29.562 1 79.56 343 GLN B N 1
ATOM 5320 C CA . GLN B 1 343 ? 12.773 36.875 29.344 1 79.56 343 GLN B CA 1
ATOM 5321 C C . GLN B 1 343 ? 12.352 37.906 30.391 1 79.56 343 GLN B C 1
ATOM 5323 O O . GLN B 1 343 ? 13.156 38.75 30.797 1 79.56 343 GLN B O 1
ATOM 5328 N N . ALA B 1 344 ? 11.055 37.906 30.922 1 76.5 344 ALA B N 1
ATOM 5329 C CA . ALA B 1 344 ? 10.555 38.844 31.906 1 76.5 344 ALA B CA 1
ATOM 5330 C C . ALA B 1 344 ? 11.164 38.562 33.281 1 76.5 344 ALA B C 1
ATOM 5332 O O . ALA B 1 344 ? 11.312 39.5 34.094 1 76.5 344 ALA B O 1
ATOM 5333 N N . SER B 1 345 ? 11.508 37.312 33.312 1 72.56 345 SER B N 1
ATOM 5334 C CA . SER B 1 345 ? 12.07 36.938 34.594 1 72.56 345 SER B CA 1
ATOM 5335 C C . SER B 1 345 ? 13.57 37.25 34.656 1 72.56 345 SER B C 1
ATOM 5337 O O . SER B 1 345 ? 14.18 37.188 35.719 1 72.56 345 SER B O 1
ATOM 5339 N N . LEU B 1 346 ? 14.164 37.688 33.562 1 64.81 346 LEU B N 1
ATOM 5340 C CA . LEU B 1 346 ? 15.57 38.094 33.5 1 64.81 346 LEU B CA 1
ATOM 5341 C C . LEU B 1 346 ? 15.711 39.594 33.656 1 64.81 346 LEU B C 1
ATOM 5343 O O . LEU B 1 346 ? 16.641 40.094 34.312 1 64.81 346 LEU B O 1
#

Solvent-accessible surface area (backbone atoms only — not comparable to full-atom values): 34585 Å² total; per-residue (Å²): 128,54,45,32,33,23,31,32,20,50,35,56,38,20,49,31,31,56,50,32,36,36,75,70,68,63,44,61,35,50,29,31,26,35,36,12,70,52,48,66,65,40,44,40,61,78,49,33,47,54,56,48,74,35,57,51,70,85,80,56,61,74,49,71,66,51,45,48,12,31,50,46,22,64,75,43,46,63,57,56,30,55,75,58,70,30,48,80,33,9,40,39,74,33,47,29,38,41,36,19,56,53,78,70,62,64,68,44,54,56,53,46,60,72,71,45,48,72,55,40,76,51,55,77,89,74,45,58,91,78,41,73,38,37,35,34,29,49,28,50,24,23,18,34,50,53,27,46,35,47,53,51,51,52,41,41,72,66,39,28,43,77,44,82,43,75,68,68,32,58,74,62,57,52,76,45,95,62,31,42,37,35,36,43,19,43,41,58,46,36,41,67,27,33,96,61,48,34,80,49,44,43,36,27,17,28,48,38,42,30,27,53,37,65,89,52,70,47,34,37,35,38,41,49,97,85,44,43,37,28,37,36,40,29,29,81,54,92,25,31,26,37,32,23,42,51,82,36,73,74,37,81,63,54,50,38,47,39,71,58,52,52,49,35,51,51,52,34,40,68,75,42,55,71,63,65,77,45,77,86,41,79,70,46,75,47,30,24,32,20,22,23,27,67,90,42,55,47,70,45,80,42,81,47,79,94,82,21,38,36,33,36,42,31,20,52,27,90,30,32,81,31,20,16,43,22,50,17,47,54,42,49,48,53,50,54,52,52,54,51,51,57,57,73,71,102,126,55,44,32,33,23,30,34,20,52,37,57,38,18,48,32,30,56,50,33,35,36,75,71,69,63,43,61,35,50,29,33,29,34,37,11,70,51,48,65,62,41,46,40,64,78,49,35,48,57,55,46,76,35,57,51,72,86,81,56,59,74,49,73,64,50,46,49,12,31,50,48,22,64,75,44,46,63,58,57,30,53,74,58,70,30,48,79,32,8,39,40,73,33,47,32,36,41,37,18,54,53,78,70,63,63,67,44,53,56,55,45,60,72,72,43,49,72,56,42,76,52,55,76,89,73,45,59,91,78,42,74,39,37,37,35,29,49,29,49,22,23,19,32,50,53,27,46,35,46,53,50,50,53,42,40,73,64,39,27,42,75,45,82,42,75,66,68,34,58,74,65,59,52,75,45,95,62,30,43,35,35,36,43,19,44,40,59,45,36,41,68,28,32,96,60,47,35,80,48,44,43,36,28,18,30,49,36,40,29,27,54,39,66,87,51,71,47,33,39,34,40,42,49,98,87,42,44,36,28,37,37,37,30,29,80,53,91,26,31,27,37,32,24,42,52,82,37,73,74,38,79,64,53,51,40,46,40,71,57,53,52,49,35,53,52,53,36,38,68,75,41,54,71,62,67,77,45,75,86,41,78,70,46,75,48,30,25,33,20,22,25,27,68,90,43,56,47,70,46,80,43,80,48,78,94,82,21,38,34,33,34,42,31,19,52,27,91,29,32,80,32,21,16,44,23,50,16,48,54,43,48,47,51,51,53,52,51,53,50,53,56,57,74,72,102

Radius of gyration: 27.79 Å; Cα contacts (8 Å, |Δi|>4): 1639; chains: 2; bounding box: 67×92×66 Å

pLDDT: mean 96.56, std 4.77, range [53.53, 98.94]

Organism: NCBI:txid460523

Secondary structure (DSSP, 8-state):
----EEEE--SHHHHHHHHHHHHTS---GGGEEEEESS-BTBB-TT--GGG---B--S-S-SSHHHHHHHHHHHHHHHHHHHHTTSGGGTEEEEEEEEEESSPPPHHHHHHHHHHSTT-EEPPGGGSPTT--EEEEEEEEEE-HHHHHHHHHHHHHHHT-EEEE---SBGGGG--STT--EEEE--GGGGGT-BTT--TTEEEEEEEEEEEE-TT--SEEEEE-SS-EEEEEEPTTSSSEEEEE---EET-----B-HHHHHHHHHHHHHH-GGGGGS---EEEEEEEEEEEETTS-EEEEEE-GGG-EEEEEE--GGGHHHHHHHHHHHHHHHHHHHHHHHHHT-/----EEEE--SHHHHHHHHHHHHTS---GGGEEEEESS-BTBB-TT--GGG---B--S-S-SSHHHHHHHHHHHHHHHHHHHHTTSGGGTEEEEEEEEEESSPPPHHHHHHHHHHSTT-EEPPGGGSPTT--EEEEEEEEEE-HHHHHHHHHHHHHHHT-EEEE---SBGGGG--STT--EEEE--GGGGGT-BTT--TTEEEEEEEEEEEE-TT--SEEEEE-SS-EEEEEEPTTSSSEEEEE---EET-----B-HHHHHHHHHHHHHH-GGGGGS---EEEEEEEEEEEETTS-EEEEEE-GGG-EEEEEE--GGGHHHHHHHHHHHHHHHHHHHHHHHHHT-

Foldseek 3Di:
DACQEEEEALALLSLLLLVCCCPVVVDQQQNYEYEYQDAQVDDDLQNFQQPFQFKLDLPFDLDPLLLLLLQVLFQCVVVVCVLLPHLLLFKDKFKEKEFELDDDDPSSLVSCVVHFAPWDKDDPVPHDPNTDTMIMTMMMGGNRSSNSVSSVVSSVVSNHHYDNDDAQAPVVSCVDPSHFEYEYASQQCLCRHHPRNDVQWWWWKKKKWKWAAQVDGYKYWYDDPAFIWIWGFTTNPNRIIITYTHGHTRDSDWDDDPVRVVVRVVVNCVRPVVSVVDDTGTDDMTMHIFGAGVVAWQFDWDQDPPRGIYTYTYHHGNCCNSRSSVSSNSNVVVVVVVVVVVVVVD/DACQEEEEALALLSLLLLVCCCPPVVDQQQNYEYEYQDHQVDDDLQNFQQPFQFKLDLPFDLDPLLLLLLQVLFQCVVVVCVLLPHLLLFKDKFKEKEFELDDDDPSSLVSCVVHFAPWDKDDPVPHDPSTDTMIMTMMMGGNRSSNSVSSVVSSVVSNHHYDNDDAQAPVVSCVDPSHFEYEYASQQCLCRHHPRNDVQWWWWKKKKWKWAAQVDGYKYWYDDPAFIWIWGFTTNPNRIIITYTHGHTRDSDWDDDPVRVVVRVVVNCVRPVVSVVDDTGTDDMTMHIFGAGVVAWQFDWDQDPPRGIYTYTYHHGNCCNSRSSVSSNSNVVVVVVVVVVVVVVD

Nearest PDB structures (foldseek):
  1an9-assembly1_A  TM=8.670E-01  e=4.147E-30  Sus scrofa
  8hy5-assembly1_A  TM=8.594E-01  e=1.469E-29  Homo sapiens
  4yjf-assembly1_B  TM=8.643E-01  e=8.429E-29  Sus scrofa
  6kbp-assembly1_A  TM=8.521E-01  e=9.508E-29  Homo sapiens
  3w4k-assembly3_D  TM=8.690E-01  e=9.254E-27  Homo sapiens

=== Feature glossary ===
Annotated list of the representations used here:

Nearest PDB structures. The Foldseek neighbor list gives the closest experimentally determined structures in the PDB, ranked by structural alignment. TM-score near 1 means near-identical fold; near 0.3 means only rough topology match. This is how one finds what a novel AlphaFold prediction most resembles in the solved-structure universe.

Foldseek 3Di. Foldseek's 3Di representation compresses backbone geometry into a per-residue letter drawn from a learned twenty-state alphabet. It captures the tertiary interaction pattern around each residue — which residues are packed against it in space, regardless of where they are in sequence.

Radius of gyration, Cα contacts, bounding box. Radius of gyration (Rg) is the root-mean-square distance of Cα atoms from their centroid — a single number for overall size and compactness. A globular domain of N residues has Rg ≈ 2.2·N^0.38 Å; an extended or disordered chain has a much larger Rg. The Cα contact count is the number of residue pairs whose Cα atoms are within 8 Å and are more than four positions apart in sequence — a standard proxy for tertiary packing density. The bounding box is the smallest axis-aligned box enclosing all Cα atoms.

InterPro / GO / CATH / organism. The annotation block draws on four external resources. InterPro: which protein families and domains the sequence belongs to. GO: standardized terms for what the protein does, what process it participates in, and where in the cell it acts. CATH: which structural fold it has in the CATH hierarchy. Organism: the species of origin.

mmCIF coordinates. The mmCIF block holds the 3D Cartesian coordinates of each backbone atom (N, Cα, C, O) in ångströms. mmCIF is the PDB's canonical archive format — a tagged-loop text representation of the atomic model.

pLDDT. pLDDT is the predicted lDDT-Cα score: AlphaFold's confidence that the local environment of each residue (all inter-atomic distances within 15 Å) is correctly placed. It is a per-residue number between 0 and 100, with higher meaning more reliable.

Backbone torsions (φ/ψ). φ (phi) and ψ (psi) are the two rotatable backbone dihedrals per residue: φ is the C(i-1)–N–Cα–C torsion, ψ is the N–Cα–C–N(i+1) torsion, both in degrees on (−180°, 180°]. α-helical residues cluster near (−60°, −45°); β-strand residues near (−120°, +130°). A Ramachandran plot is simply a scatter of (φ, ψ) for every residue.

B-factor. For experimental (PDB) structures, the B-factor (temperature factor) quantifies the positional spread of each atom in the crystal — a combination of thermal vibration and static disorder — in units of Å². High B-factors mark flexible loops or poorly resolved regions; low B-factors mark the rigid, well-ordered core.

Secondary structure (3-state, P-SEA). SS3 is a coarse helix/strand/coil call (letters a/b/c) made by the P-SEA algorithm from inter-Cα distances and dihedrals. It is less detailed than DSSP but needs only Cα positions.

Predicted aligned error. Predicted aligned error is AlphaFold's pairwise confidence. Unlike pLDDT (per-residue), PAE is per-residue-pair and captures whether two parts of the structure are correctly placed relative to each other. Units are ångströms of expected positional error.

Solvent-accessible surface area. Solvent-accessible surface area (SASA) is the area in Å² traced out by the centre of a 1.4 Å probe sphere (a water molecule) rolled over the protein's van der Waals surface (Shrake–Rupley / Lee–Richards construction). Buried residues have near-zero SASA; fully exposed residues can exceed 200 Å². The total SASA scales roughly with the number of surface residues.

Secondary structure (8-state, DSSP). The SS8 string is DSSP's per-residue secondary-structure call. α-helix (H) means an i→i+4 H-bond ladder; β-strand (E) means the residue participates in a β-sheet; 3₁₀ (G) and π (I) are tighter and wider helices; T/S are turns/bends; '-' is loop.

Rendered structure images. Structure images are PyMOL renders from six orthogonal camera directions. Cartoon representation draws helices as coils and strands as arrows; sticks shows the backbone as bonds; surface shows the solvent-excluded envelope. Rainbow coloring maps sequence position to hue (blue→red, N→C); chain coloring assigns a distinct color per polypeptide.

Sequence. The amino-acid sequence is the protein's primary structure: the linear order of residues from the N-terminus to the C-terminus, written in one-letter code. Everything else here — the 3D coordinates, the secondary structure, the domain annotations — is ultimately a consequence of this string.

Contact-map, Ramachandran, and PAE plots. Three diagnostic plots accompany the record. The Cα contact map visualizes the tertiary structure as a 2D adjacency matrix (8 Å cutoff, sequence-local contacts suppressed). T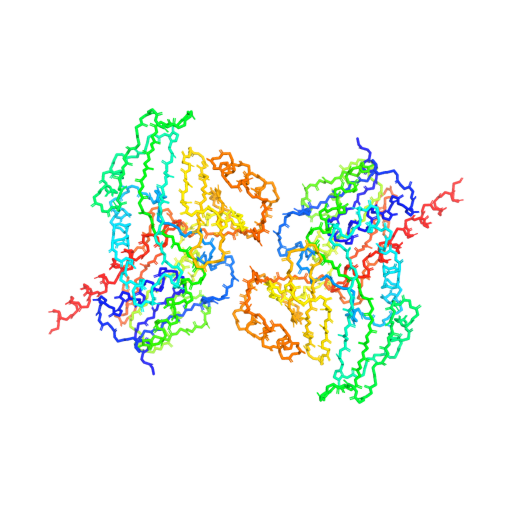he Ramachandran plot shows the distribution of backbone (φ, ψ) torsions, with points in the α and β basins reflecting secondary structure content. The PAE plot shows AlphaFold's inter-residue confidence as a color matrix.